Protein AF-A0A2W5VPL6-F1 (afdb_monomer)

Secondary structure (DSSP, 8-state):
-HHHHHHHHHHHHHT-SHHHHHHHHHHHHHHGGG--SSGGGS-HHHHHHHHHHHHHHHTSPPP-------PPPPP-----------------------PPPPPPP-PPP-HHHHHHHHHHHHHHHTT-HHHHHHHHHHHT-PPPHHHHSPPP------TT----------------------------PPPPPPPPPPPPP-S-HHHHHHHHHHTT-HHHHHHHHHHTT-HHHHHHHHHHTT-HHHHHHHHHHTT-HHHHHHHHTTS-HHHHHHHHHHHT-HHHHHHHHHHHT-HHHHHHHHHHTT-HHHHHHHHHHTT-HHHHHHHHHHTT-HHHHHHHHHHHHHHHHHTT-HHHHHHHHHHTT-HHHHHHHHTTS-HHHHHHHHHHTT-HHHHHHHHHHHHHHHHHTT-HHHHHHHHHHTT-HHHHHHHHHHTT-HHHHHHHHHHTT-HHHHHHHHHHTT-HHHHHHHHHHTT-HHHHHHHHHSPPPP----------------PPPPPP-PPPPP-----

Organism: NCBI:txid48

Sequence (523 aa):
MDNELTALERALTKKDLSAMIDPLQSVLRALKPMRLSSLEQLDSGARGRLLTTLMRVQRMDKPAVEAAPEAPAAEAPAAEAAPAEAPAEGAAPVEAAPATPAPAPEKKANPYSDVQFTIGLIWSSIQEKDRADVAFGKAERQPTEAELAAPPVQERPAQSDRPERGPRKDRGERGERRERSDRPARAARPERPERPAPFVSSGDWQADVKKLEELGRTRDAGRIHEKNQSYADAARLYETGGDTKSALRNAALGKLDDVFKRLSEKLKPEEISEALERAGAFEKLMEFHVARGDFDSIAKLYERANQFDQAGLAWERAGKFSFARKSYERAKDFAGANRVRDLEIAKLIERGDRLGAATLLVAANKKAEALETIKPLPGPKAFHFMQKLKLNAEADAFAKEELAKAEAANNALQKARWLELTGKHQEAADVYLAADRKDKAAFVFEAMGQLGKAAELLEAAGQLDKAQALFTKAGDAANADRVKALPRPEPKPKAVEAKSEGEGEQIPPPSPSAPTPGSTANA

pLDDT: mean 85.03, std 20.02, range [33.16, 98.31]

Mean predicted aligned error: 16.45 Å

Nearest PDB structures (foldseek):
  8bbf-assembly1_B  TM=4.088E-01  e=4.248E-04  Homo sapiens
  8bbg-assembly1_B  TM=2.933E-01  e=6.758E-04  Homo sapiens
  8ruy-assembly1_I  TM=2.574E-01  e=3.813E-03  Chlamydomonas reinhardtii
  6rnq-assembly1_B  TM=2.621E-01  e=8.151E-03  Homo sapiens
  3mkq-assembly1_A  TM=2.508E-01  e=1.095E-02  Saccharomyces cerevisiae YJM789

Solvent-accessible surface area (backbone atoms only — not comparable to full-atom values): 30477 Å² total; per-residue (Å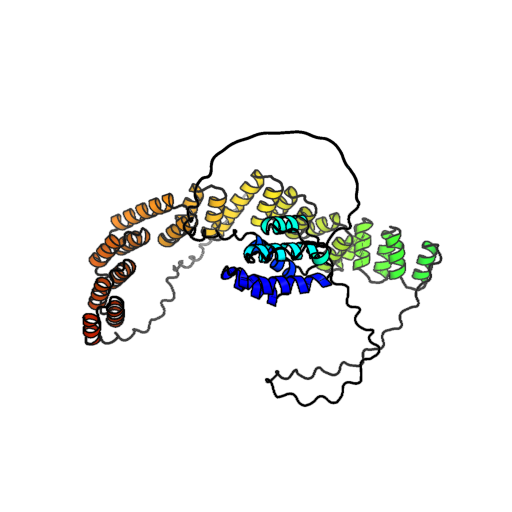²): 102,72,68,36,54,52,52,30,50,56,22,56,77,68,68,40,51,68,64,31,40,64,30,51,53,51,43,37,64,64,45,55,81,66,65,39,78,38,67,81,79,43,56,72,71,59,35,53,50,53,53,54,51,51,55,53,60,72,66,55,74,81,76,78,74,74,75,71,79,79,73,81,80,79,87,76,85,91,80,83,88,86,86,88,87,85,88,86,83,90,83,85,87,82,95,72,78,86,74,80,78,75,86,74,82,84,71,84,81,52,49,66,30,55,41,28,36,53,50,13,52,41,30,47,46,27,59,39,52,76,62,12,52,57,24,20,61,72,26,75,46,82,83,51,71,74,75,70,44,72,75,75,77,75,74,72,73,73,95,77,79,76,75,82,81,68,88,81,73,88,76,74,95,74,74,93,69,73,80,76,70,80,74,73,79,78,69,81,73,74,79,72,76,81,78,76,79,84,84,78,82,77,84,46,67,69,62,44,30,51,53,27,47,77,69,67,39,23,57,62,25,17,52,55,27,53,75,69,69,40,19,65,62,15,16,55,26,14,47,75,58,67,39,54,57,63,12,37,28,25,17,54,73,52,68,34,63,70,61,29,54,62,45,52,75,78,47,57,72,69,55,50,50,54,29,26,62,76,57,65,34,57,68,62,46,42,53,53,29,59,77,71,66,41,28,62,61,46,17,52,52,27,49,75,71,68,39,22,59,62,14,15,55,25,19,48,76,55,68,40,30,78,57,13,24,53,25,13,53,74,55,66,37,58,68,60,21,50,54,35,47,53,52,43,33,52,56,25,46,75,72,63,40,32,68,62,26,24,54,54,28,45,76,69,70,37,52,69,62,20,49,64,52,34,64,86,42,63,66,73,62,34,39,55,50,30,48,74,70,66,36,51,72,62,28,52,52,50,50,51,53,55,33,52,51,21,56,76,67,66,35,51,69,58,30,21,53,44,28,45,75,72,67,41,38,66,67,15,25,53,37,23,50,76,65,71,34,30,64,59,21,18,54,39,30,43,76,72,65,42,27,59,62,16,16,54,30,20,42,77,60,66,44,38,74,60,15,26,54,30,18,49,75,60,68,38,56,70,60,18,54,52,45,68,70,47,82,73,75,75,76,71,73,75,69,76,76,71,73,76,70,68,92,65,80,77,73,74,77,81,73,81,79,76,82,79,78,77,89,74,85,80,136

Structure (mmCIF, N/CA/C/O backbone):
data_AF-A0A2W5VPL6-F1
#
_entry.id   AF-A0A2W5VPL6-F1
#
loop_
_atom_site.group_PDB
_atom_site.id
_atom_site.type_symbol
_atom_site.label_atom_id
_atom_site.label_alt_id
_atom_site.label_comp_id
_atom_site.label_asym_id
_atom_site.label_entity_id
_atom_site.label_seq_id
_atom_site.pdbx_PDB_ins_code
_atom_site.Cartn_x
_atom_site.Cartn_y
_atom_site.Cartn_z
_atom_site.occupancy
_atom_site.B_iso_or_equiv
_atom_site.auth_seq_id
_atom_site.auth_comp_id
_atom_site.auth_asym_id
_atom_site.auth_atom_id
_atom_site.pdbx_PDB_model_num
ATOM 1 N N . MET A 1 1 ? 24.616 4.470 8.931 1.00 91.50 1 MET A N 1
ATOM 2 C CA . MET A 1 1 ? 23.391 5.259 8.693 1.00 91.50 1 MET A CA 1
ATOM 3 C C . MET A 1 1 ? 22.172 4.554 9.279 1.00 91.50 1 MET A C 1
ATOM 5 O O . MET A 1 1 ? 21.535 5.142 10.133 1.00 91.50 1 MET A O 1
ATOM 9 N N . ASP A 1 2 ? 21.901 3.291 8.932 1.00 91.25 2 ASP A N 1
ATOM 10 C CA . ASP A 1 2 ? 20.729 2.538 9.435 1.00 91.25 2 ASP A CA 1
ATOM 11 C C . ASP A 1 2 ? 20.588 2.484 10.966 1.00 91.25 2 ASP A C 1
ATOM 13 O O . ASP A 1 2 ? 19.495 2.706 11.491 1.00 91.25 2 ASP A O 1
ATOM 17 N N . ASN A 1 3 ? 21.685 2.250 11.694 1.00 95.31 3 ASN A N 1
ATOM 18 C CA . ASN A 1 3 ? 21.667 2.256 13.162 1.00 95.31 3 ASN A CA 1
ATOM 19 C C . ASN A 1 3 ? 21.301 3.638 13.730 1.00 95.31 3 ASN A C 1
ATOM 21 O O . ASN A 1 3 ? 20.511 3.717 14.667 1.00 95.31 3 ASN A O 1
ATOM 25 N N . GLU A 1 4 ? 21.817 4.712 13.125 1.00 96.12 4 GLU A N 1
ATOM 26 C CA . GLU A 1 4 ? 21.539 6.096 13.538 1.00 96.12 4 GLU A CA 1
ATOM 27 C C . GLU A 1 4 ? 20.082 6.476 13.270 1.00 96.12 4 GLU A C 1
ATOM 29 O O . GLU A 1 4 ? 19.421 7.053 14.127 1.00 96.12 4 GLU A O 1
ATOM 34 N N . LEU A 1 5 ? 19.540 6.080 12.111 1.00 94.50 5 LEU A N 1
ATOM 35 C CA . LEU A 1 5 ? 18.126 6.283 11.788 1.00 94.50 5 LEU A CA 1
ATOM 36 C C . LEU A 1 5 ? 17.216 5.523 12.760 1.00 94.50 5 LEU A C 1
ATOM 38 O O . LEU A 1 5 ? 16.205 6.061 13.198 1.00 94.50 5 LEU A O 1
ATOM 42 N N . THR A 1 6 ? 17.607 4.312 13.163 1.00 96.06 6 THR A N 1
ATOM 43 C CA . THR A 1 6 ? 16.865 3.525 14.161 1.00 96.06 6 THR A CA 1
ATOM 44 C C . THR A 1 6 ? 16.903 4.185 15.544 1.00 96.06 6 THR A C 1
ATOM 46 O O . THR A 1 6 ? 15.895 4.206 16.250 1.00 96.06 6 THR A O 1
ATOM 49 N N . ALA A 1 7 ? 18.053 4.730 15.957 1.00 95.50 7 ALA A N 1
ATOM 50 C CA . ALA A 1 7 ? 18.174 5.471 17.213 1.00 95.50 7 ALA A CA 1
ATOM 51 C C . ALA A 1 7 ? 17.315 6.747 17.197 1.00 95.50 7 ALA A C 1
ATOM 53 O O . ALA A 1 7 ? 16.579 7.005 18.152 1.00 95.50 7 ALA A O 1
ATOM 54 N N . LEU A 1 8 ? 17.336 7.478 16.078 1.00 96.19 8 LEU A N 1
ATOM 55 C CA . LEU A 1 8 ? 16.514 8.664 15.858 1.00 96.19 8 LEU A CA 1
ATOM 56 C C . LEU A 1 8 ? 15.015 8.342 15.912 1.00 96.19 8 LEU A C 1
ATOM 58 O O . LEU A 1 8 ? 14.257 9.057 16.559 1.00 96.19 8 LEU A O 1
ATOM 62 N N . GLU A 1 9 ? 14.576 7.238 15.302 1.00 96.38 9 GLU A N 1
ATOM 63 C CA . GLU A 1 9 ? 13.180 6.790 15.370 1.00 96.38 9 GLU A CA 1
ATOM 64 C C . GLU A 1 9 ? 12.735 6.481 16.806 1.00 96.38 9 GLU A C 1
ATOM 66 O O . GLU A 1 9 ? 11.631 6.861 17.200 1.00 96.38 9 GLU A O 1
ATOM 71 N N . ARG A 1 10 ? 13.595 5.861 17.627 1.00 96.88 10 ARG A N 1
ATOM 72 C CA . ARG A 1 10 ? 13.289 5.624 19.050 1.00 96.88 10 ARG A CA 1
ATOM 73 C C . ARG A 1 10 ? 13.158 6.933 19.829 1.00 96.88 10 ARG A C 1
ATOM 75 O O . ARG A 1 10 ? 12.209 7.072 20.599 1.00 96.88 10 ARG A O 1
ATOM 82 N N . ALA A 1 11 ? 14.059 7.894 19.624 1.00 94.88 11 ALA A N 1
ATOM 83 C CA . ALA A 1 11 ? 13.957 9.216 20.252 1.00 94.88 11 ALA A CA 1
ATOM 84 C C . ALA A 1 11 ? 12.665 9.936 19.825 1.00 94.88 11 ALA A C 1
ATOM 86 O O . ALA A 1 11 ? 11.929 10.468 20.658 1.00 94.88 11 ALA A O 1
ATOM 87 N N . LEU A 1 12 ? 12.318 9.839 18.540 1.00 95.62 12 LEU A N 1
ATOM 88 C CA . LEU A 1 12 ? 11.107 10.414 17.963 1.00 95.62 12 LEU A CA 1
ATOM 89 C C . LEU A 1 12 ? 9.823 9.823 18.551 1.00 95.62 12 LEU A C 1
ATOM 91 O O . LEU A 1 12 ? 8.895 10.571 18.850 1.00 95.62 12 LEU A O 1
ATOM 95 N N . THR A 1 13 ? 9.769 8.506 18.788 1.00 95.38 13 THR A N 1
ATOM 96 C CA . THR A 1 13 ? 8.611 7.882 19.462 1.00 95.38 13 THR A CA 1
ATOM 97 C C . THR A 1 13 ? 8.403 8.388 20.888 1.00 95.38 13 THR A C 1
ATOM 99 O O . THR A 1 13 ? 7.265 8.457 21.344 1.00 95.38 13 THR A O 1
ATOM 102 N N . LYS A 1 14 ? 9.481 8.794 21.569 1.00 96.06 14 LYS A N 1
ATOM 103 C CA . LYS A 1 14 ? 9.437 9.365 22.922 1.00 96.06 14 LYS A CA 1
ATOM 104 C C . LYS A 1 14 ? 9.226 10.882 22.935 1.00 96.06 14 LYS A C 1
ATOM 106 O O . LYS A 1 14 ? 9.021 11.437 24.007 1.00 96.06 14 LYS A O 1
ATOM 111 N N . LYS A 1 15 ? 9.272 11.541 21.768 1.00 95.50 15 LYS A N 1
ATOM 112 C CA . LYS A 1 15 ? 9.258 13.008 21.610 1.00 95.50 15 LYS A CA 1
ATOM 113 C C . LYS A 1 15 ? 10.354 13.727 22.418 1.00 95.50 15 LYS A C 1
ATOM 115 O O . LYS A 1 15 ? 10.192 14.889 22.775 1.00 95.50 15 LYS A O 1
ATOM 120 N N . ASP A 1 16 ? 11.470 13.051 22.682 1.00 96.00 16 ASP A N 1
ATOM 121 C CA . ASP A 1 16 ? 12.598 13.605 23.435 1.00 96.00 16 ASP A CA 1
ATOM 122 C C . ASP A 1 16 ? 13.546 14.338 22.477 1.00 96.00 16 ASP A C 1
ATOM 124 O O . ASP A 1 16 ? 14.334 13.704 21.776 1.00 96.00 16 ASP A O 1
ATOM 128 N N . LEU A 1 17 ? 13.420 15.668 22.398 1.00 95.88 17 LEU A N 1
ATOM 129 C CA . LEU A 1 17 ? 14.179 16.506 21.461 1.00 95.88 17 LEU A CA 1
ATOM 130 C C . LEU A 1 17 ? 15.688 16.457 21.723 1.00 95.88 17 LEU A C 1
ATOM 132 O O . LEU A 1 17 ? 16.467 16.390 20.774 1.00 95.88 17 LEU A O 1
ATOM 136 N N . SER A 1 18 ? 16.105 16.428 22.988 1.00 95.56 18 SER A N 1
ATOM 137 C CA . SER A 1 18 ? 17.522 16.377 23.356 1.00 95.56 18 SER A CA 1
ATOM 138 C C . SER A 1 18 ? 18.161 15.067 22.893 1.00 95.56 18 SER A C 1
ATOM 140 O O . SER A 1 18 ? 19.254 15.073 22.329 1.00 95.56 18 SER A O 1
ATOM 142 N N . ALA A 1 19 ? 17.441 13.947 23.019 1.00 96.50 19 ALA A N 1
ATOM 143 C CA . ALA A 1 19 ? 17.904 12.645 22.540 1.00 96.50 19 ALA A CA 1
ATOM 144 C C . ALA A 1 19 ? 17.965 12.516 21.001 1.00 96.50 19 ALA A C 1
ATOM 146 O O . ALA A 1 19 ? 18.510 11.532 20.494 1.00 96.50 19 ALA A O 1
ATOM 147 N N . MET A 1 20 ? 17.412 13.470 20.237 1.00 97.31 20 MET A N 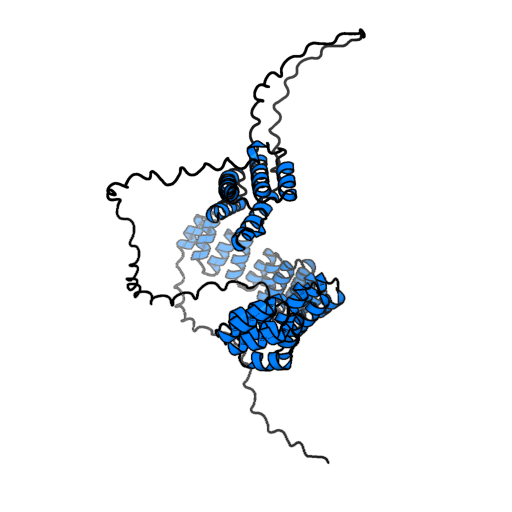1
ATOM 148 C CA . MET A 1 20 ? 17.472 13.461 18.765 1.00 97.31 20 MET A CA 1
ATOM 149 C C . MET A 1 20 ? 18.754 14.085 18.201 1.00 97.31 20 MET A C 1
ATOM 151 O O . MET A 1 20 ? 19.105 13.787 17.057 1.00 97.31 20 MET A O 1
ATOM 155 N N . ILE A 1 21 ? 19.459 14.920 18.973 1.00 97.00 21 ILE A N 1
ATOM 156 C CA . ILE A 1 21 ? 20.604 15.705 18.486 1.00 97.00 21 ILE A CA 1
ATOM 157 C C . ILE A 1 21 ? 21.766 14.791 18.067 1.00 97.00 21 ILE A C 1
ATOM 159 O O . ILE A 1 21 ? 22.226 14.874 16.925 1.00 97.00 21 ILE A O 1
ATOM 163 N N . ASP A 1 22 ? 22.195 13.865 18.930 1.00 96.81 22 ASP A N 1
ATOM 164 C CA . ASP A 1 22 ? 23.349 12.995 18.649 1.00 96.81 22 ASP A CA 1
ATOM 165 C C . ASP A 1 22 ? 23.143 12.070 17.430 1.00 96.81 22 ASP A C 1
ATOM 167 O O . ASP A 1 22 ? 24.043 11.995 16.576 1.00 96.81 22 ASP A O 1
ATOM 171 N N . PRO A 1 23 ? 21.982 11.394 17.262 1.00 97.56 23 PRO A N 1
ATOM 172 C CA . PRO A 1 23 ? 21.702 10.626 16.050 1.00 97.56 23 PRO A CA 1
ATOM 173 C C . PRO A 1 23 ? 21.683 11.494 14.786 1.00 97.56 23 PRO A C 1
ATOM 175 O O . PRO A 1 23 ? 22.238 11.093 13.761 1.00 97.56 23 PRO A O 1
ATOM 178 N N . LEU A 1 24 ? 21.097 12.699 14.839 1.00 97.88 24 LEU A N 1
ATOM 179 C CA . LEU A 1 24 ? 21.069 13.618 13.694 1.00 97.88 24 LEU A CA 1
ATOM 180 C C . LEU A 1 24 ? 22.478 14.078 13.302 1.00 97.88 24 LEU A C 1
ATOM 182 O O . LEU A 1 24 ? 22.839 14.022 12.126 1.00 97.88 24 LEU A O 1
ATOM 186 N N . GLN A 1 25 ? 23.314 14.450 14.271 1.00 97.00 25 GLN A N 1
ATOM 187 C CA . GLN A 1 25 ? 24.712 14.804 14.012 1.00 97.00 25 GLN A CA 1
ATOM 188 C C . GLN A 1 25 ? 25.516 13.625 13.448 1.00 97.00 25 GLN A C 1
ATOM 190 O O . GLN A 1 25 ? 26.419 13.818 12.631 1.00 97.00 25 GLN A O 1
ATOM 195 N N . SER A 1 26 ? 25.201 12.398 13.865 1.00 96.75 26 SER A N 1
ATOM 196 C CA . SER A 1 26 ? 25.831 11.181 13.341 1.00 96.75 26 SER A CA 1
ATOM 197 C C . SER A 1 26 ? 25.406 10.899 11.895 1.00 96.75 26 SER A C 1
ATOM 199 O O . SER A 1 26 ? 26.247 10.542 11.065 1.00 96.75 26 SER A O 1
ATOM 201 N N . VAL A 1 27 ? 24.136 11.142 11.549 1.00 97.12 27 VAL A N 1
ATOM 202 C CA . VAL A 1 27 ? 23.642 11.108 10.161 1.00 97.12 27 VAL A CA 1
ATOM 203 C C . VAL A 1 27 ? 24.331 12.177 9.307 1.00 97.12 27 VAL A C 1
ATOM 205 O O . VAL A 1 27 ? 24.833 11.853 8.231 1.00 97.12 27 VAL A O 1
ATOM 208 N N . LEU A 1 28 ? 24.438 13.416 9.800 1.00 97.00 28 LEU A N 1
ATOM 209 C CA . LEU A 1 28 ? 25.133 14.506 9.108 1.00 97.00 28 LEU A CA 1
ATOM 210 C C . LEU A 1 28 ? 26.603 14.157 8.832 1.00 97.00 28 LEU A C 1
ATOM 212 O O . LEU A 1 28 ? 27.065 14.273 7.697 1.00 97.00 28 LEU A O 1
ATOM 216 N N . ARG A 1 29 ? 27.330 13.661 9.844 1.00 96.12 29 ARG A N 1
ATOM 217 C CA . ARG A 1 29 ? 28.727 13.212 9.701 1.00 96.12 29 ARG A CA 1
ATOM 218 C C . ARG A 1 29 ? 28.884 12.084 8.681 1.00 96.12 29 ARG A C 1
ATOM 220 O O . ARG A 1 29 ? 29.900 12.038 7.993 1.00 96.12 29 ARG A O 1
ATOM 227 N N . ALA A 1 30 ? 27.897 11.196 8.561 1.00 95.75 30 ALA A N 1
ATOM 228 C CA . ALA A 1 30 ? 27.913 10.119 7.574 1.00 95.75 30 ALA A CA 1
ATOM 229 C C . ALA A 1 30 ? 27.635 10.608 6.140 1.00 95.75 30 ALA A C 1
ATOM 231 O O . ALA A 1 30 ? 28.202 10.057 5.199 1.00 95.75 30 ALA A O 1
ATOM 232 N N . LEU A 1 31 ? 26.783 11.625 5.969 1.00 95.56 31 LEU A N 1
ATOM 233 C CA . LEU A 1 31 ? 26.395 12.162 4.659 1.00 95.56 31 LEU A CA 1
ATOM 234 C C . LEU A 1 31 ? 27.416 13.147 4.082 1.00 95.56 31 LEU A C 1
ATOM 236 O O . LEU A 1 31 ? 27.704 13.097 2.888 1.00 95.56 31 LEU A O 1
ATOM 240 N N . LYS A 1 32 ? 28.014 14.002 4.921 1.00 94.19 32 LYS A N 1
ATOM 241 C CA . LYS A 1 32 ? 28.949 15.058 4.495 1.00 94.19 32 LYS A CA 1
ATOM 242 C C . LYS A 1 32 ? 30.099 14.569 3.582 1.00 94.19 32 LYS A C 1
ATOM 244 O O . LYS A 1 32 ? 30.354 15.229 2.575 1.00 94.19 32 LYS A O 1
ATOM 249 N N . PRO A 1 33 ? 30.773 13.423 3.828 1.00 94.06 33 PRO A N 1
ATOM 250 C CA . PRO A 1 33 ? 31.826 12.932 2.931 1.00 94.06 33 PRO A CA 1
ATOM 251 C C . PRO A 1 33 ? 31.309 12.338 1.609 1.00 94.06 33 PRO A C 1
ATOM 253 O O . PRO A 1 33 ? 32.103 12.169 0.688 1.00 94.06 33 PRO A O 1
ATOM 256 N N . MET A 1 34 ? 30.013 12.022 1.489 1.00 94.62 34 MET A N 1
ATOM 257 C CA . MET A 1 34 ? 29.448 11.411 0.278 1.00 94.62 34 MET A CA 1
ATOM 258 C C . MET A 1 34 ? 29.234 12.413 -0.864 1.00 94.62 34 MET A C 1
ATOM 260 O O . MET A 1 34 ? 29.100 11.982 -2.004 1.00 94.62 34 MET A O 1
ATOM 264 N N . ARG A 1 35 ? 29.226 13.727 -0.575 1.00 92.50 35 ARG A N 1
ATOM 265 C CA . ARG A 1 35 ? 29.049 14.815 -1.563 1.00 92.50 35 ARG A CA 1
ATOM 266 C C . ARG A 1 35 ? 27.880 14.563 -2.523 1.00 92.50 35 ARG A C 1
ATOM 268 O O . ARG A 1 35 ? 28.022 14.684 -3.738 1.00 92.50 35 ARG A O 1
ATOM 275 N N . LEU A 1 36 ? 26.738 14.175 -1.963 1.00 94.31 36 LEU A N 1
ATOM 276 C CA . LEU A 1 36 ? 25.553 13.850 -2.745 1.00 94.31 36 LEU A CA 1
ATOM 277 C C . LEU A 1 36 ? 25.012 15.124 -3.396 1.00 94.31 36 LEU A C 1
ATOM 279 O O . LEU A 1 36 ? 24.808 16.126 -2.715 1.00 94.31 36 LEU A O 1
ATOM 283 N N . SER A 1 37 ? 24.767 15.085 -4.704 1.00 93.06 37 SER A N 1
ATOM 284 C CA . SER A 1 37 ? 24.137 16.210 -5.409 1.00 93.06 37 SER A CA 1
ATOM 285 C C . SER A 1 37 ? 22.611 16.155 -5.369 1.00 93.06 37 SER A C 1
ATOM 287 O O . SER A 1 37 ? 21.944 17.105 -5.752 1.00 93.06 37 SER A O 1
ATOM 289 N N . SER A 1 38 ? 22.051 15.012 -4.974 1.00 94.12 38 SER A N 1
ATOM 290 C CA . SER A 1 38 ? 20.616 14.813 -4.822 1.00 94.12 38 SER A CA 1
ATOM 291 C C . SER A 1 38 ? 20.346 13.618 -3.916 1.00 94.12 38 SER A C 1
ATOM 293 O O . SER A 1 38 ? 21.142 12.675 -3.838 1.00 94.12 38 SER A O 1
ATOM 295 N N . LEU A 1 39 ? 19.174 13.619 -3.281 1.00 94.38 39 LEU A N 1
ATOM 296 C CA . LEU A 1 39 ? 18.680 12.518 -2.463 1.00 94.38 39 LEU A CA 1
ATOM 297 C C . LEU A 1 39 ? 18.575 11.197 -3.251 1.00 94.38 39 LEU A C 1
ATOM 299 O O . LEU A 1 39 ? 18.622 10.121 -2.659 1.00 94.38 39 LEU A O 1
ATOM 303 N N . GLU A 1 40 ? 18.440 11.256 -4.579 1.00 95.56 40 GLU A N 1
ATOM 304 C CA . GLU A 1 40 ? 18.319 10.079 -5.451 1.00 95.56 40 GLU A CA 1
ATOM 305 C C . GLU A 1 40 ? 19.579 9.216 -5.535 1.00 95.56 40 GLU A C 1
ATOM 307 O O . GLU A 1 40 ? 19.493 8.053 -5.922 1.00 95.56 40 GLU A O 1
ATOM 312 N N . GLN A 1 41 ? 20.731 9.754 -5.136 1.00 94.69 41 GLN A N 1
ATOM 313 C CA . GLN A 1 41 ? 21.999 9.021 -5.120 1.00 94.69 41 GLN A CA 1
ATOM 314 C C . GLN A 1 41 ? 22.130 8.069 -3.924 1.00 94.69 41 GLN A C 1
ATOM 316 O O . GLN A 1 41 ? 23.029 7.228 -3.897 1.00 94.69 41 GLN A O 1
ATOM 321 N N . LEU A 1 42 ? 21.244 8.182 -2.932 1.00 94.75 42 LEU A N 1
ATOM 322 C CA . LEU A 1 42 ? 21.146 7.213 -1.846 1.00 94.75 42 LEU A CA 1
ATOM 323 C C . LEU A 1 42 ? 20.401 5.961 -2.310 1.00 94.75 42 LEU A C 1
ATOM 325 O O . LEU A 1 42 ? 19.461 6.033 -3.101 1.00 94.75 42 LEU A O 1
ATOM 329 N N . ASP A 1 43 ? 20.769 4.813 -1.736 1.00 95.94 43 ASP A N 1
ATOM 330 C CA . ASP A 1 43 ? 19.996 3.584 -1.902 1.00 95.94 43 ASP A CA 1
ATOM 331 C C . ASP A 1 43 ? 18.513 3.824 -1.577 1.00 95.94 43 ASP A C 1
ATOM 333 O O . ASP A 1 43 ? 18.179 4.523 -0.618 1.00 95.94 43 ASP A O 1
ATOM 337 N N . SER A 1 44 ? 17.619 3.217 -2.359 1.00 91.56 44 SER A N 1
ATOM 338 C CA . SER A 1 44 ? 16.173 3.431 -2.254 1.00 91.56 44 SER A CA 1
ATOM 339 C C . SER A 1 44 ? 15.621 3.220 -0.835 1.00 91.56 44 SER A C 1
ATOM 341 O O . SER A 1 44 ? 14.762 3.992 -0.394 1.00 91.56 44 SER A O 1
ATOM 343 N N . GLY A 1 45 ? 16.152 2.240 -0.092 1.00 93.75 45 GLY A N 1
ATOM 344 C CA . GLY A 1 45 ? 15.746 1.937 1.277 1.00 93.75 45 GLY A CA 1
ATOM 345 C C . GLY A 1 45 ? 16.307 2.918 2.308 1.00 93.75 45 GLY A C 1
ATOM 346 O O . GLY A 1 45 ? 15.612 3.271 3.264 1.00 93.75 45 GLY A O 1
ATOM 347 N N . ALA A 1 46 ? 17.543 3.390 2.126 1.00 94.88 46 ALA A N 1
ATOM 348 C CA . ALA A 1 46 ? 18.134 4.435 2.968 1.00 94.88 46 ALA A CA 1
ATOM 349 C C . ALA A 1 46 ? 17.466 5.797 2.719 1.00 94.88 46 ALA A C 1
ATOM 351 O O . ALA A 1 46 ? 17.090 6.489 3.665 1.00 94.88 46 ALA A O 1
ATOM 352 N N . ARG A 1 47 ? 17.232 6.131 1.445 1.00 96.31 47 ARG A N 1
ATOM 353 C CA . ARG A 1 47 ? 16.543 7.337 0.980 1.00 96.31 47 ARG A CA 1
ATOM 354 C C . ARG A 1 47 ? 15.150 7.466 1.586 1.00 96.31 47 ARG A C 1
ATOM 356 O O . ARG A 1 47 ? 14.829 8.500 2.167 1.00 96.31 47 ARG A O 1
ATOM 363 N N . GLY A 1 48 ? 14.329 6.420 1.464 1.00 96.44 48 GLY A N 1
ATOM 364 C CA . GLY A 1 48 ? 12.953 6.432 1.967 1.00 96.44 48 GLY A CA 1
ATOM 365 C C . GLY A 1 48 ? 12.879 6.617 3.484 1.00 96.44 48 GLY A C 1
ATOM 366 O O . GLY A 1 48 ? 12.071 7.413 3.968 1.00 96.44 48 GLY A O 1
ATOM 367 N N . ARG A 1 49 ? 13.759 5.934 4.230 1.00 97.00 49 ARG A N 1
ATOM 368 C CA . ARG A 1 49 ? 13.843 6.056 5.694 1.00 97.00 49 ARG A CA 1
ATOM 369 C C . ARG A 1 49 ? 14.328 7.438 6.120 1.00 97.00 49 ARG A C 1
ATOM 371 O O . ARG A 1 49 ? 13.640 8.093 6.893 1.00 97.00 49 ARG A O 1
ATOM 378 N N . LEU A 1 50 ? 15.439 7.923 5.560 1.00 97.12 50 LEU A N 1
ATOM 379 C CA . LEU A 1 50 ? 15.969 9.258 5.852 1.00 97.12 50 LEU A CA 1
ATOM 380 C C . LEU A 1 50 ? 14.912 10.345 5.605 1.00 97.12 50 LEU A C 1
ATOM 382 O O . LEU A 1 50 ? 14.642 11.150 6.492 1.00 97.12 50 LEU A O 1
ATOM 386 N N . LEU A 1 51 ? 14.264 10.321 4.435 1.00 97.31 51 LEU A N 1
ATOM 387 C CA . LEU A 1 51 ? 13.223 11.282 4.070 1.00 97.31 51 LEU A CA 1
ATOM 388 C C . LEU A 1 51 ? 12.053 11.257 5.057 1.00 97.31 51 LEU A C 1
ATOM 390 O O . LEU A 1 51 ? 11.639 12.301 5.556 1.00 97.31 51 LEU A O 1
ATOM 394 N N . THR A 1 52 ? 11.524 10.069 5.349 1.00 97.19 52 THR A N 1
ATOM 395 C CA . THR A 1 52 ? 10.362 9.918 6.234 1.00 97.19 52 THR A CA 1
ATOM 396 C C . THR A 1 52 ? 10.683 10.383 7.653 1.00 97.19 52 THR A C 1
ATOM 398 O O . THR A 1 52 ? 9.878 11.090 8.262 1.00 97.19 52 THR A O 1
ATOM 401 N N . THR A 1 53 ? 11.863 10.031 8.168 1.00 97.00 53 THR A N 1
ATOM 402 C CA . THR A 1 53 ? 12.280 10.379 9.528 1.00 97.00 53 THR A CA 1
ATOM 403 C C . THR A 1 53 ? 12.554 11.875 9.658 1.00 97.00 53 THR A C 1
ATOM 405 O O . THR A 1 53 ? 11.981 12.501 10.546 1.00 97.00 53 THR A O 1
ATOM 408 N N . LEU A 1 54 ? 13.314 12.487 8.738 1.00 97.50 54 LEU A N 1
ATOM 409 C CA . LEU A 1 54 ? 13.567 13.936 8.753 1.00 97.50 54 LEU A CA 1
ATOM 410 C C . LEU A 1 54 ? 12.270 14.744 8.631 1.00 97.50 54 LEU A C 1
ATOM 412 O O . LEU A 1 54 ? 12.056 15.672 9.405 1.00 97.50 54 LEU A O 1
ATOM 416 N N . MET A 1 55 ? 11.363 14.358 7.725 1.00 97.50 55 MET A N 1
ATOM 417 C CA . MET A 1 55 ? 10.070 15.036 7.569 1.00 97.50 55 MET A CA 1
ATOM 418 C C . MET A 1 55 ? 9.190 14.907 8.814 1.00 97.50 55 MET A C 1
ATOM 420 O O . MET A 1 55 ? 8.434 15.825 9.129 1.00 97.50 55 MET A O 1
ATOM 424 N N . ARG A 1 56 ? 9.261 13.781 9.536 1.00 97.38 56 ARG A N 1
ATOM 425 C CA . ARG A 1 56 ? 8.504 13.595 10.778 1.00 97.38 56 ARG A CA 1
ATOM 426 C C . ARG A 1 56 ? 9.061 14.461 11.910 1.00 97.38 56 ARG A C 1
ATOM 428 O O . ARG A 1 56 ? 8.262 15.074 12.608 1.00 97.38 56 ARG A O 1
ATOM 435 N N . VAL A 1 57 ? 10.386 14.574 12.046 1.00 96.38 57 VAL A N 1
ATOM 436 C CA . VAL A 1 57 ? 11.012 15.485 13.025 1.00 96.38 57 VAL A CA 1
ATOM 437 C C . VAL A 1 57 ? 10.725 16.950 12.663 1.00 96.38 57 VAL A C 1
ATOM 439 O O . VAL A 1 57 ? 10.334 17.738 13.518 1.00 96.38 57 VAL A O 1
ATOM 442 N N . GLN A 1 58 ? 10.810 17.319 11.380 1.00 96.06 58 GLN A N 1
ATOM 443 C CA . GLN A 1 58 ? 10.531 18.682 10.910 1.00 96.06 58 GLN A CA 1
ATOM 444 C C . GLN A 1 58 ? 9.065 19.107 11.120 1.00 96.06 58 GLN A C 1
ATOM 446 O O . GLN A 1 58 ? 8.779 20.300 11.198 1.00 96.06 58 GLN A O 1
ATOM 451 N N . ARG A 1 59 ? 8.125 18.156 11.207 1.00 96.44 59 ARG A N 1
ATOM 452 C CA . ARG A 1 59 ? 6.701 18.403 11.502 1.00 96.44 59 ARG A CA 1
ATOM 453 C C . ARG A 1 59 ? 6.373 18.467 12.995 1.00 96.44 59 ARG A C 1
ATOM 455 O O . ARG A 1 59 ? 5.214 18.697 13.314 1.00 96.44 59 ARG A O 1
ATOM 462 N N . MET A 1 60 ? 7.333 18.240 13.892 1.00 94.56 60 MET A N 1
ATOM 463 C CA . MET A 1 60 ? 7.088 18.431 15.322 1.00 94.56 60 MET A CA 1
ATOM 464 C C . MET A 1 60 ? 6.827 19.910 15.606 1.00 94.56 60 MET A C 1
ATOM 466 O O . MET A 1 60 ? 7.552 20.774 15.111 1.00 94.56 60 MET A O 1
ATOM 470 N N . ASP A 1 61 ? 5.794 20.187 16.393 1.00 93.25 61 ASP A N 1
ATOM 471 C CA . ASP A 1 61 ? 5.476 21.544 16.821 1.00 93.25 61 ASP A CA 1
ATOM 472 C C . ASP A 1 61 ? 6.541 22.054 17.800 1.00 93.25 61 ASP A C 1
ATOM 474 O O . ASP A 1 61 ? 7.084 21.286 18.604 1.00 93.25 61 ASP A O 1
ATOM 478 N N . LYS A 1 62 ? 6.846 23.357 17.731 1.00 93.50 62 LYS A N 1
ATOM 479 C CA . LYS A 1 62 ? 7.713 24.028 18.709 1.00 93.50 62 LYS A CA 1
ATOM 480 C C . LYS A 1 62 ? 7.055 23.833 20.081 1.00 93.50 62 LYS A C 1
ATOM 482 O O . LYS A 1 62 ? 5.903 24.248 20.226 1.00 93.50 62 LYS A O 1
ATOM 487 N N . PRO A 1 63 ? 7.717 23.186 21.062 1.00 88.19 63 PRO A N 1
ATOM 488 C CA . PRO A 1 63 ? 7.130 23.029 22.385 1.00 88.19 63 PRO A CA 1
ATOM 489 C C . PRO A 1 63 ? 6.789 24.425 22.900 1.00 88.19 63 PRO A C 1
ATOM 491 O O . PRO A 1 63 ? 7.630 25.326 22.825 1.00 88.19 63 PRO A O 1
ATOM 494 N N . ALA A 1 64 ? 5.542 24.617 23.338 1.00 84.62 64 ALA A N 1
ATOM 495 C CA . ALA A 1 64 ? 5.138 25.860 23.971 1.00 84.62 64 ALA A CA 1
ATOM 496 C C . ALA A 1 64 ? 6.099 26.069 25.138 1.00 84.62 64 ALA A C 1
ATOM 498 O O . ALA A 1 64 ? 6.149 25.248 26.052 1.00 84.62 64 ALA A O 1
ATOM 499 N N . VAL A 1 65 ? 6.942 27.096 25.041 1.00 75.25 65 VAL A N 1
ATOM 500 C CA . VAL A 1 65 ? 7.789 27.498 26.155 1.00 75.25 65 VAL A CA 1
ATOM 501 C C . VAL A 1 65 ? 6.795 27.922 27.223 1.00 75.25 65 VAL A C 1
ATOM 503 O O . VAL A 1 65 ? 6.185 28.980 27.083 1.00 75.25 65 VAL A O 1
ATOM 506 N N . GLU A 1 66 ? 6.538 27.049 28.202 1.00 56.16 66 GLU A N 1
ATOM 507 C CA . GLU A 1 66 ? 5.787 27.412 29.397 1.00 56.16 66 GLU A CA 1
ATOM 508 C C . GLU A 1 66 ? 6.459 28.671 29.919 1.00 56.16 66 GLU A C 1
ATOM 510 O O . GLU A 1 66 ? 7.647 28.650 30.256 1.00 56.16 66 GLU A O 1
ATOM 515 N N . ALA A 1 67 ? 5.738 29.790 29.821 1.00 51.16 67 ALA A N 1
ATOM 516 C CA . ALA A 1 67 ? 6.227 31.087 30.232 1.00 51.16 67 ALA A CA 1
ATOM 517 C C . ALA A 1 67 ? 6.750 30.916 31.655 1.00 51.16 67 ALA A C 1
ATOM 519 O O . ALA A 1 67 ? 5.985 30.587 32.564 1.00 51.16 67 ALA A O 1
ATOM 520 N N . ALA A 1 68 ? 8.071 31.033 31.815 1.00 51.75 68 ALA A N 1
ATOM 521 C CA . ALA A 1 68 ? 8.687 30.983 33.125 1.00 51.75 68 ALA A CA 1
ATOM 522 C C . ALA A 1 68 ? 7.931 31.989 34.007 1.00 51.75 68 ALA A C 1
ATOM 524 O O . ALA A 1 68 ? 7.693 33.102 33.529 1.00 51.75 68 ALA A O 1
ATOM 525 N N . PRO A 1 69 ? 7.501 31.604 35.223 1.00 47.94 69 PRO A N 1
ATOM 526 C CA . PRO A 1 69 ? 6.705 32.478 36.072 1.00 47.94 69 PRO A CA 1
ATOM 527 C C . PRO A 1 69 ? 7.441 33.807 36.212 1.00 47.94 69 PRO A C 1
ATOM 529 O O . PRO A 1 69 ? 8.601 33.825 36.631 1.00 47.94 69 PRO A O 1
ATOM 532 N N . GLU A 1 70 ? 6.789 34.886 35.771 1.00 42.75 70 GLU A N 1
ATOM 533 C CA . GLU A 1 70 ? 7.318 36.242 35.854 1.00 42.75 70 GLU A CA 1
ATOM 534 C C . GLU A 1 70 ? 7.781 36.483 37.291 1.00 42.75 70 GLU A C 1
ATOM 536 O O . GLU A 1 70 ? 6.992 36.457 38.238 1.00 42.75 70 GLU A O 1
ATOM 541 N N . ALA A 1 71 ? 9.092 36.652 37.460 1.00 43.94 71 ALA A N 1
ATOM 542 C CA . ALA A 1 71 ? 9.651 37.093 38.723 1.00 43.94 71 ALA A CA 1
ATOM 543 C C . ALA A 1 71 ? 9.031 38.463 39.058 1.00 43.94 71 ALA A C 1
ATOM 545 O O . ALA A 1 71 ? 8.948 39.311 38.164 1.00 43.94 71 ALA A O 1
ATOM 546 N N . PRO A 1 72 ? 8.578 38.691 40.304 1.00 47.25 72 PRO A N 1
ATOM 547 C CA . PRO A 1 72 ? 7.866 39.908 40.663 1.00 47.25 72 PRO A CA 1
ATOM 548 C C . PRO A 1 72 ? 8.751 41.130 40.408 1.00 47.25 72 PRO A C 1
ATOM 550 O O . PRO A 1 72 ? 9.875 41.219 40.906 1.00 47.25 72 PRO A O 1
ATOM 553 N N . ALA A 1 73 ? 8.226 42.048 39.598 1.00 40.44 73 ALA A N 1
ATOM 554 C CA . ALA A 1 73 ? 8.853 43.312 39.262 1.00 40.44 73 ALA A CA 1
ATOM 555 C C . ALA A 1 73 ? 9.136 44.113 40.542 1.00 40.44 73 ALA A C 1
ATOM 557 O O . ALA A 1 73 ? 8.219 44.474 41.278 1.00 40.44 73 ALA A O 1
ATOM 558 N N . ALA A 1 74 ? 10.414 44.383 40.803 1.00 40.62 74 ALA A N 1
ATOM 559 C CA . ALA A 1 74 ? 10.822 45.361 41.795 1.00 40.62 74 ALA A CA 1
ATOM 560 C C . ALA A 1 74 ? 10.500 46.763 41.257 1.00 40.62 74 ALA A C 1
ATOM 562 O O . ALA A 1 74 ? 11.028 47.176 40.223 1.00 40.62 74 ALA A O 1
ATOM 563 N N . GLU A 1 75 ? 9.615 47.470 41.960 1.00 44.12 75 GLU A N 1
ATOM 564 C CA . GLU A 1 75 ? 9.341 48.891 41.768 1.00 44.12 75 GLU A CA 1
ATOM 565 C C . GLU A 1 75 ? 10.626 49.708 41.960 1.00 44.12 75 GLU A C 1
ATOM 567 O O . GLU A 1 75 ? 11.267 49.651 43.011 1.00 44.12 75 GLU A O 1
ATOM 572 N N . ALA A 1 76 ? 10.982 50.505 40.954 1.00 38.88 76 ALA A N 1
ATOM 573 C CA . ALA A 1 76 ? 11.913 51.619 41.087 1.00 38.88 76 ALA A CA 1
ATOM 574 C C . ALA A 1 76 ? 11.186 52.916 40.681 1.00 38.88 76 ALA A C 1
ATOM 576 O O . ALA A 1 76 ? 10.393 52.893 39.734 1.00 38.88 76 ALA A O 1
ATOM 577 N N . PRO A 1 77 ? 11.403 54.026 41.410 1.00 44.97 77 PRO A N 1
ATOM 578 C CA . PRO A 1 77 ? 10.515 55.179 41.395 1.00 44.97 77 PRO A CA 1
ATOM 579 C C . PRO A 1 77 ? 10.753 56.129 40.218 1.00 44.97 77 PRO A C 1
ATOM 581 O O . PRO A 1 77 ? 11.839 56.225 39.649 1.00 44.97 77 PRO A O 1
ATOM 584 N N . ALA A 1 78 ? 9.684 56.861 39.916 1.00 39.88 78 ALA A N 1
ATOM 585 C CA . ALA A 1 78 ? 9.578 57.909 38.919 1.00 39.88 78 ALA A CA 1
ATOM 586 C C . ALA A 1 78 ? 10.509 59.108 39.185 1.00 39.88 78 ALA A C 1
ATOM 588 O O . ALA A 1 78 ? 10.587 59.604 40.308 1.00 39.88 78 ALA A O 1
ATOM 589 N N . ALA A 1 79 ? 11.119 59.624 38.116 1.00 39.94 79 ALA A N 1
ATOM 590 C CA . ALA A 1 79 ? 11.710 60.958 38.049 1.00 39.94 79 ALA A CA 1
ATOM 591 C C . ALA A 1 79 ? 11.341 61.607 36.699 1.00 39.94 79 ALA A C 1
ATOM 593 O O . ALA A 1 79 ? 11.865 61.251 35.649 1.00 39.94 79 ALA A O 1
ATOM 594 N N . GLU A 1 80 ? 10.289 62.421 36.775 1.00 35.31 80 GLU A N 1
ATOM 595 C CA . GLU A 1 80 ? 10.113 63.798 36.286 1.00 35.31 80 GLU A CA 1
ATOM 596 C C . GLU A 1 80 ? 10.867 64.326 35.038 1.00 35.31 80 GLU A C 1
ATOM 598 O O . GLU A 1 80 ? 12.064 64.136 34.843 1.00 35.31 80 GLU A O 1
ATOM 603 N N . ALA A 1 81 ? 10.096 65.059 34.223 1.00 38.25 81 ALA A N 1
ATOM 604 C CA . ALA A 1 81 ? 10.420 65.775 32.982 1.00 38.25 81 ALA A CA 1
ATOM 605 C C . ALA A 1 81 ? 11.454 66.916 33.194 1.00 38.25 81 ALA A C 1
ATOM 607 O O . ALA A 1 81 ? 11.683 67.324 34.322 1.00 38.25 81 ALA A O 1
ATOM 608 N N . ALA A 1 82 ? 12.119 67.541 32.213 1.00 38.81 82 ALA A N 1
ATOM 609 C CA . ALA A 1 82 ? 11.692 68.105 30.923 1.00 38.81 82 ALA A CA 1
ATOM 610 C C . ALA A 1 82 ? 12.970 68.574 30.119 1.00 38.81 82 ALA A C 1
ATOM 612 O O . ALA A 1 82 ? 14.028 68.002 30.362 1.00 38.81 82 ALA A O 1
ATOM 613 N N . PRO A 1 83 ? 12.956 69.517 29.138 1.00 49.84 83 PRO A N 1
ATOM 614 C CA . PRO A 1 83 ? 13.175 69.188 27.719 1.00 49.84 83 PRO A CA 1
ATOM 615 C C . PRO A 1 83 ? 14.267 70.009 26.969 1.00 49.84 83 PRO A C 1
ATOM 617 O O . PRO A 1 83 ? 14.800 70.981 27.483 1.00 49.84 83 PRO A O 1
ATOM 620 N N . ALA A 1 84 ? 14.469 69.636 25.692 1.00 39.00 84 ALA A N 1
ATOM 621 C CA . ALA A 1 84 ? 14.881 70.447 24.525 1.00 39.00 84 ALA A CA 1
ATOM 622 C C . ALA A 1 84 ? 16.265 71.139 24.478 1.00 39.00 84 ALA A C 1
ATOM 624 O O . ALA A 1 84 ? 16.491 72.118 25.169 1.00 39.00 84 ALA A O 1
ATOM 625 N N . GLU A 1 85 ? 17.093 70.750 23.495 1.00 33.16 85 GLU A N 1
ATOM 626 C CA . GLU A 1 85 ? 17.749 71.673 22.543 1.00 33.16 85 GLU A CA 1
ATOM 627 C C . GLU A 1 85 ? 18.442 70.904 21.394 1.00 33.16 85 GLU A C 1
ATOM 629 O O . GLU A 1 85 ? 19.038 69.847 21.583 1.00 33.16 85 GLU A O 1
ATOM 634 N N . ALA A 1 86 ? 18.347 71.456 20.187 1.00 45.50 86 ALA A N 1
ATOM 635 C CA . ALA A 1 86 ? 19.208 71.210 19.022 1.00 45.50 86 ALA A CA 1
ATOM 636 C C . ALA A 1 86 ? 19.837 72.576 18.650 1.00 45.50 86 ALA A C 1
ATOM 638 O O . ALA A 1 86 ? 19.400 73.568 19.240 1.00 45.50 86 ALA A O 1
ATOM 639 N N . PRO A 1 87 ? 20.704 72.751 17.626 1.00 56.97 87 PRO A N 1
ATOM 640 C CA . PRO A 1 87 ? 21.529 71.831 16.818 1.00 56.97 87 PRO A CA 1
ATOM 641 C C . PRO A 1 87 ? 23.020 72.292 16.738 1.00 56.97 87 PRO A C 1
ATOM 643 O O . PRO A 1 87 ? 23.332 73.400 17.155 1.00 56.97 87 PRO A O 1
ATOM 646 N N . ALA A 1 88 ? 23.937 71.521 16.126 1.00 35.91 88 ALA A N 1
ATOM 647 C CA . ALA A 1 88 ? 25.092 72.088 15.392 1.00 35.91 88 ALA A CA 1
ATOM 648 C C . ALA A 1 88 ? 25.869 71.057 14.549 1.00 35.91 88 ALA A C 1
ATOM 650 O O . ALA A 1 88 ? 26.018 69.893 14.912 1.00 35.91 88 ALA A O 1
ATOM 651 N N . GLU A 1 89 ? 26.351 71.566 13.419 1.00 36.81 89 GLU A N 1
ATOM 652 C CA . GLU A 1 89 ? 27.163 70.995 12.345 1.00 36.81 89 GLU A CA 1
ATOM 653 C C . GLU A 1 89 ? 28.479 70.297 12.744 1.00 36.81 89 GLU A C 1
ATOM 655 O O . GLU A 1 89 ? 29.202 70.740 13.629 1.00 36.81 89 GLU A O 1
ATOM 660 N N . GLY A 1 90 ? 28.864 69.321 11.910 1.00 39.25 90 GLY A N 1
ATOM 661 C CA . GLY A 1 90 ? 30.164 69.356 11.227 1.00 39.25 90 GLY A CA 1
ATOM 662 C C . GLY A 1 90 ? 31.366 68.710 11.920 1.00 39.25 90 GLY A C 1
ATOM 663 O O . GLY A 1 90 ? 32.079 69.380 12.651 1.00 39.25 90 GLY A O 1
ATOM 664 N N . ALA A 1 91 ? 31.672 67.454 11.565 1.00 35.41 91 ALA A N 1
ATOM 665 C CA . ALA A 1 91 ? 33.039 66.962 11.314 1.00 35.41 91 ALA A CA 1
ATOM 666 C C . ALA A 1 91 ? 33.033 65.466 10.933 1.00 35.41 91 ALA A C 1
ATOM 668 O O . ALA A 1 91 ? 32.632 64.608 11.713 1.00 35.41 91 ALA A O 1
ATOM 669 N N . ALA A 1 92 ? 33.545 65.150 9.746 1.00 43.41 92 ALA A N 1
ATOM 670 C CA . ALA A 1 92 ? 34.317 63.924 9.510 1.00 43.41 92 ALA A CA 1
ATOM 671 C C . ALA A 1 92 ? 35.816 64.299 9.648 1.00 43.41 92 ALA A C 1
ATOM 673 O O . ALA A 1 92 ? 36.093 65.498 9.756 1.00 43.41 92 ALA A O 1
ATOM 674 N N . PRO A 1 93 ? 36.815 63.400 9.531 1.00 55.12 93 PRO A N 1
ATOM 675 C CA . PRO A 1 93 ? 36.816 61.927 9.497 1.00 55.12 93 PRO A CA 1
ATOM 676 C C . PRO A 1 93 ? 37.916 61.310 10.406 1.00 55.12 93 PRO A C 1
ATOM 678 O O . PRO A 1 93 ? 38.978 61.901 10.537 1.00 55.12 93 PRO A O 1
ATOM 681 N N . VAL A 1 94 ? 37.770 60.082 10.926 1.00 39.03 94 VAL A N 1
ATOM 682 C CA . VAL A 1 94 ? 38.945 59.202 11.151 1.00 39.03 94 VAL A CA 1
ATOM 683 C C . VAL A 1 94 ? 38.545 57.732 11.011 1.00 39.03 94 VAL A C 1
ATOM 685 O O . VAL A 1 94 ? 37.677 57.218 11.710 1.00 39.03 94 VAL A O 1
ATOM 688 N N . GLU A 1 95 ? 39.224 57.086 10.076 1.00 48.19 95 GLU A N 1
ATOM 689 C CA . GLU A 1 95 ? 39.275 55.661 9.784 1.00 48.19 95 GLU A CA 1
ATOM 690 C C . GLU A 1 95 ? 39.806 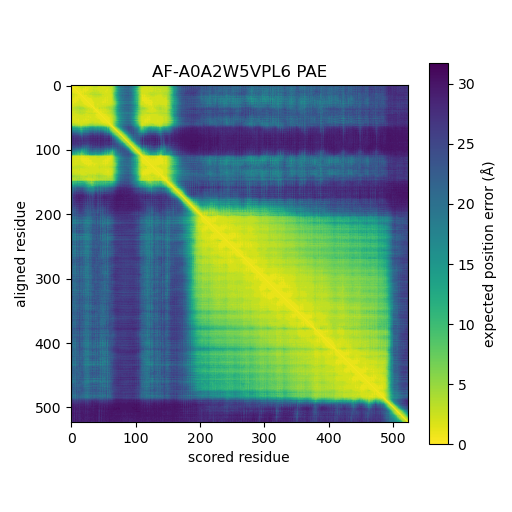54.884 11.006 1.00 48.19 95 GLU A C 1
ATOM 692 O O . GLU A 1 95 ? 40.975 54.998 11.372 1.00 48.19 95 GLU A O 1
ATOM 697 N N . ALA A 1 96 ? 38.936 54.115 11.667 1.00 37.03 96 ALA A N 1
ATOM 698 C CA . ALA A 1 96 ? 39.303 53.215 12.757 1.00 37.03 96 ALA A CA 1
ATOM 699 C C . ALA A 1 96 ? 39.053 51.766 12.324 1.00 37.03 96 ALA A C 1
ATOM 701 O O . ALA A 1 96 ? 37.947 51.397 11.926 1.00 37.03 96 ALA A O 1
ATOM 702 N N . ALA A 1 97 ? 40.111 50.959 12.391 1.00 43.19 97 ALA A N 1
ATOM 703 C CA . ALA A 1 97 ? 40.107 49.530 12.108 1.00 43.19 97 ALA A CA 1
ATOM 704 C C . ALA A 1 97 ? 38.994 48.790 12.883 1.00 43.19 97 ALA A C 1
ATOM 706 O O . ALA A 1 97 ? 38.737 49.127 14.043 1.00 43.19 97 ALA A O 1
ATOM 707 N N . PRO A 1 98 ? 38.346 47.764 12.296 1.00 44.62 98 PRO A N 1
ATOM 708 C CA . PRO A 1 98 ? 37.291 47.030 12.979 1.00 44.62 98 PRO A CA 1
ATOM 709 C C . PRO A 1 98 ? 37.874 46.253 14.163 1.00 44.62 98 PRO A C 1
ATOM 711 O O . PRO A 1 98 ? 38.572 45.252 14.001 1.00 44.62 98 PRO A O 1
ATOM 714 N N . ALA A 1 99 ? 37.561 46.722 15.369 1.00 41.66 99 ALA A N 1
ATOM 715 C CA . ALA A 1 99 ? 37.714 45.953 16.588 1.00 41.66 99 ALA A CA 1
ATOM 716 C C . ALA A 1 99 ? 36.860 44.683 16.475 1.00 41.66 99 ALA A C 1
ATOM 718 O O . ALA A 1 99 ? 35.657 44.745 16.221 1.00 41.66 99 ALA A O 1
ATOM 719 N N . THR A 1 100 ? 37.491 43.526 16.658 1.00 46.12 100 THR A N 1
ATOM 720 C CA . THR A 1 100 ? 36.812 42.237 16.806 1.00 46.12 100 THR A CA 1
ATOM 721 C C . THR A 1 100 ? 35.746 42.344 17.902 1.00 46.12 100 THR A C 1
ATOM 723 O O . THR A 1 100 ? 36.108 42.635 19.047 1.00 46.12 100 THR A O 1
ATOM 726 N N . PRO A 1 101 ? 34.452 42.129 17.598 1.00 44.84 101 PRO A N 1
ATOM 727 C CA . PRO A 1 101 ? 33.411 42.169 18.612 1.00 44.84 101 PRO A CA 1
ATOM 728 C C . PRO A 1 101 ? 33.614 41.020 19.605 1.00 44.84 101 PRO A C 1
ATOM 730 O O . PRO A 1 101 ? 33.798 39.865 19.218 1.00 44.84 101 PRO A O 1
ATOM 733 N N . ALA A 1 102 ? 33.598 41.360 20.894 1.00 44.00 102 ALA A N 1
ATOM 734 C CA . ALA A 1 102 ? 33.626 40.405 21.994 1.00 44.00 102 ALA A CA 1
ATOM 735 C C . ALA A 1 102 ? 32.471 39.386 21.862 1.00 44.00 102 ALA A C 1
ATOM 737 O O . ALA A 1 102 ? 31.383 39.760 21.411 1.00 44.00 102 ALA A O 1
ATOM 738 N N . PRO A 1 103 ? 32.680 38.108 22.238 1.00 49.88 103 PRO A N 1
ATOM 739 C CA . PRO A 1 103 ? 31.674 37.065 22.078 1.00 49.88 103 PRO A CA 1
ATOM 740 C C . PRO A 1 103 ? 30.410 37.414 22.869 1.00 49.88 103 PRO A C 1
ATOM 742 O O . PRO A 1 103 ? 30.449 37.636 24.079 1.00 49.88 103 PRO A O 1
ATOM 745 N N . ALA A 1 104 ? 29.287 37.486 22.152 1.00 45.62 104 ALA A N 1
ATOM 746 C CA . ALA A 1 104 ? 27.971 37.725 22.723 1.00 45.62 104 ALA A CA 1
ATOM 747 C C . ALA A 1 104 ? 27.613 36.629 23.750 1.00 45.62 104 ALA A C 1
ATOM 749 O O . ALA A 1 104 ? 28.001 35.473 23.566 1.00 45.62 104 ALA A O 1
ATOM 750 N N . PRO A 1 105 ? 26.855 36.965 24.810 1.00 50.91 105 PRO A N 1
ATOM 751 C CA . PRO A 1 105 ? 26.484 36.017 25.856 1.00 50.91 105 PRO A CA 1
ATOM 752 C C . PRO A 1 105 ? 25.727 34.817 25.270 1.00 50.91 105 PRO A C 1
ATOM 754 O O . PRO A 1 105 ? 24.743 34.981 24.544 1.00 50.91 105 PRO A O 1
ATOM 757 N N . GLU A 1 106 ? 26.201 33.611 25.592 1.00 52.38 106 GLU A N 1
ATOM 758 C CA . GLU A 1 106 ? 25.633 32.334 25.156 1.00 52.38 106 GLU A CA 1
ATOM 759 C C . GLU A 1 106 ? 24.155 32.239 25.571 1.00 52.38 106 GLU A C 1
ATOM 761 O O . GLU A 1 106 ? 23.810 32.036 26.737 1.00 52.38 106 GLU A O 1
ATOM 766 N N . LYS A 1 107 ? 23.245 32.416 24.605 1.00 62.88 107 LYS A N 1
ATOM 767 C CA . LYS A 1 107 ? 21.815 32.168 24.811 1.00 62.88 107 LYS A CA 1
ATOM 768 C C . LYS A 1 107 ? 21.631 30.684 25.127 1.00 62.88 107 LYS A C 1
ATOM 770 O O . LYS A 1 107 ? 22.096 29.836 24.370 1.00 62.88 107 LYS A O 1
ATOM 775 N N . LYS A 1 108 ? 20.932 30.375 26.227 1.00 66.12 108 LYS A N 1
ATOM 776 C CA . LYS A 1 108 ? 20.577 29.001 26.622 1.00 66.12 108 LYS A CA 1
ATOM 777 C C . LYS A 1 108 ? 19.976 28.261 25.422 1.00 66.12 108 LYS A C 1
ATOM 779 O O . LYS A 1 108 ? 18.956 28.690 24.882 1.00 66.12 108 LYS A O 1
ATOM 784 N N . ALA A 1 109 ? 20.642 27.191 24.999 1.00 74.81 109 ALA A N 1
ATOM 785 C CA . ALA A 1 109 ? 20.309 26.448 23.792 1.00 74.81 109 ALA A CA 1
ATOM 786 C C . ALA A 1 109 ? 18.899 25.845 23.895 1.00 74.81 109 ALA A C 1
ATOM 788 O O . ALA A 1 109 ? 18.592 25.105 24.831 1.00 74.81 109 ALA A O 1
ATOM 789 N N . ASN A 1 110 ? 18.020 26.190 22.951 1.00 92.25 110 ASN A N 1
ATOM 790 C CA . ASN A 1 110 ? 16.708 25.566 22.836 1.00 92.25 110 ASN A CA 1
ATOM 791 C C . ASN A 1 110 ? 16.875 24.268 22.026 1.00 92.25 110 ASN A C 1
ATOM 793 O O . ASN A 1 110 ? 17.147 24.361 20.826 1.00 92.25 110 ASN A O 1
ATOM 797 N N . PRO A 1 111 ? 16.658 23.078 22.618 1.00 94.62 111 PRO A N 1
ATOM 798 C CA . PRO A 1 111 ? 16.893 21.805 21.936 1.00 94.62 111 PRO A CA 1
ATOM 799 C C . PRO A 1 111 ? 16.056 21.659 20.657 1.00 94.62 111 PRO A C 1
ATOM 801 O O . PRO A 1 111 ? 16.483 21.003 19.712 1.00 94.62 111 PRO A O 1
ATOM 804 N N . TYR A 1 112 ? 14.889 22.310 20.575 1.00 96.00 112 TYR A N 1
ATOM 805 C CA . TYR A 1 112 ? 14.103 22.351 19.340 1.00 96.00 112 TYR A CA 1
ATOM 806 C C . TYR A 1 112 ? 14.837 23.089 18.207 1.00 96.00 112 TYR A C 1
ATOM 808 O O . TYR A 1 112 ? 14.860 22.605 17.076 1.00 96.00 112 TYR A O 1
ATOM 816 N N . SER A 1 113 ? 15.442 24.244 18.507 1.00 95.38 113 SER A N 1
ATOM 817 C CA . SER A 1 113 ? 16.195 25.037 17.526 1.00 95.38 113 SER A CA 1
ATOM 818 C C . SER A 1 113 ? 17.415 24.259 17.028 1.00 95.38 113 SER A C 1
ATOM 820 O O . SER A 1 113 ? 17.603 24.154 15.818 1.00 95.38 113 SER A O 1
ATOM 822 N N . ASP A 1 114 ? 18.157 23.598 17.922 1.00 96.06 114 ASP A N 1
ATOM 823 C CA . ASP A 1 114 ? 19.328 22.790 17.553 1.00 96.06 114 ASP A CA 1
ATOM 824 C C . ASP A 1 114 ? 18.966 21.586 16.669 1.00 96.06 114 ASP A C 1
ATOM 826 O O . ASP A 1 114 ? 19.667 21.276 15.698 1.00 96.06 114 ASP A O 1
ATOM 830 N N . VAL A 1 115 ? 17.839 20.923 16.959 1.00 97.50 115 VAL A N 1
ATOM 831 C CA . VAL A 1 115 ? 17.313 19.829 16.131 1.00 97.50 115 VAL A CA 1
ATOM 832 C C . VAL A 1 115 ? 16.948 20.333 14.732 1.00 97.50 115 VAL A C 1
ATOM 834 O O . VAL A 1 115 ? 17.395 19.748 13.743 1.00 97.50 115 VAL A O 1
ATOM 837 N N . GLN A 1 116 ? 16.184 21.427 14.621 1.00 97.62 116 GLN A N 1
ATOM 838 C CA . GLN A 1 116 ? 15.809 21.997 13.318 1.00 97.62 116 GLN A CA 1
ATOM 839 C C . GLN A 1 116 ? 17.035 22.500 12.543 1.00 97.62 116 GLN A C 1
ATOM 841 O O . GLN A 1 116 ? 17.145 22.259 11.341 1.00 97.62 116 GLN A O 1
ATOM 846 N N . PHE A 1 117 ? 18.000 23.114 13.229 1.00 97.50 117 PHE A N 1
ATOM 847 C CA . PHE A 1 117 ? 19.248 23.578 12.630 1.00 97.50 117 PHE A CA 1
ATOM 848 C C . PHE A 1 117 ? 20.066 22.415 12.054 1.00 97.50 117 PHE A C 1
ATOM 850 O O . PHE A 1 117 ? 20.507 22.460 10.904 1.00 97.50 117 PHE A O 1
ATOM 857 N N . THR A 1 118 ? 20.194 21.318 12.809 1.00 97.50 118 THR A N 1
ATOM 858 C CA . THR A 1 118 ? 20.898 20.111 12.350 1.00 97.50 118 THR A CA 1
ATOM 859 C C . THR A 1 118 ? 20.194 19.471 11.147 1.00 97.50 118 THR A C 1
ATOM 861 O O . THR A 1 118 ? 20.860 19.026 10.212 1.00 97.50 118 THR A O 1
ATOM 864 N N . ILE A 1 119 ? 18.855 19.471 11.111 1.00 97.88 119 ILE A N 1
ATOM 865 C CA . ILE A 1 119 ? 18.076 19.019 9.943 1.00 97.88 119 ILE A CA 1
ATOM 866 C C . ILE A 1 119 ? 18.355 19.899 8.719 1.00 97.88 119 ILE A C 1
ATOM 868 O O . ILE A 1 119 ? 18.546 19.366 7.625 1.00 97.88 119 ILE A O 1
ATOM 872 N N . GLY A 1 120 ? 18.431 21.220 8.895 1.00 97.69 120 GLY A N 1
ATOM 873 C CA . GLY A 1 120 ? 18.803 22.151 7.827 1.00 97.69 120 GLY A CA 1
ATOM 874 C C . GLY A 1 120 ? 20.185 21.850 7.245 1.00 97.69 120 GLY A C 1
ATOM 875 O O . GLY A 1 120 ? 20.338 21.763 6.026 1.00 97.69 120 GLY A O 1
ATOM 876 N N . LEU A 1 121 ? 21.178 21.579 8.102 1.00 97.69 121 LEU A N 1
ATOM 877 C CA . LEU A 1 121 ? 22.518 21.170 7.662 1.00 97.69 121 LEU A CA 1
ATOM 878 C C . LEU A 1 121 ? 22.497 19.846 6.884 1.00 97.69 121 LEU A C 1
ATOM 880 O O . LEU A 1 121 ? 23.207 19.711 5.886 1.00 97.69 121 LEU A O 1
ATOM 884 N N . ILE A 1 122 ? 21.669 18.881 7.298 1.00 97.50 122 ILE A N 1
ATOM 885 C CA . ILE A 1 122 ? 21.507 17.613 6.574 1.00 97.50 122 ILE A CA 1
ATOM 886 C C . ILE A 1 122 ? 20.918 17.862 5.183 1.00 97.50 122 ILE A C 1
ATOM 888 O O . ILE A 1 122 ? 21.494 17.391 4.204 1.00 97.50 122 ILE A O 1
ATOM 892 N N . TRP A 1 123 ? 19.830 18.629 5.065 1.00 97.69 123 TRP A N 1
ATOM 893 C CA . TRP A 1 123 ? 19.228 18.946 3.762 1.00 97.69 123 TRP A CA 1
ATOM 894 C C . TRP A 1 123 ? 20.187 19.697 2.839 1.00 97.69 123 TRP A C 1
ATOM 896 O O . TRP A 1 123 ? 20.321 19.339 1.667 1.00 97.69 123 TRP A O 1
ATOM 906 N N . SER A 1 124 ? 20.918 20.668 3.384 1.00 96.75 124 SER A N 1
ATOM 907 C CA . SER A 1 124 ? 21.932 21.421 2.645 1.00 96.75 124 SER A CA 1
ATOM 908 C C . SER A 1 124 ? 23.060 20.516 2.129 1.00 96.75 124 SER A C 1
ATOM 910 O O . SER A 1 124 ? 23.461 20.621 0.970 1.00 96.75 124 SER A O 1
ATOM 912 N N . SER A 1 125 ? 23.499 19.533 2.928 1.00 95.69 125 SER A N 1
ATOM 913 C CA . SER A 1 125 ? 24.535 18.570 2.517 1.00 95.69 125 SER A CA 1
ATOM 914 C C . SER A 1 125 ? 24.134 17.656 1.348 1.00 95.69 125 SER A C 1
ATOM 916 O O . SER A 1 125 ? 25.010 17.057 0.725 1.00 95.69 125 SER A O 1
ATOM 918 N N . ILE A 1 126 ? 22.832 17.560 1.045 1.00 96.62 126 ILE A N 1
ATOM 919 C CA . ILE A 1 126 ? 22.260 16.773 -0.062 1.00 96.62 126 ILE A CA 1
ATOM 920 C C . ILE A 1 126 ? 21.741 17.697 -1.193 1.00 96.62 126 ILE A C 1
ATOM 922 O O . ILE A 1 126 ? 21.105 17.236 -2.134 1.00 96.62 126 ILE A O 1
ATOM 926 N N . GLN A 1 127 ? 22.025 19.005 -1.118 1.00 95.38 127 GLN A N 1
ATOM 927 C CA . GLN A 1 127 ? 21.612 20.044 -2.077 1.00 95.38 127 GLN A CA 1
ATOM 928 C C . GLN A 1 127 ? 20.091 20.292 -2.181 1.00 95.38 127 GLN A C 1
ATOM 930 O O . GLN A 1 127 ? 19.617 20.865 -3.160 1.00 95.38 127 GLN A O 1
ATOM 935 N N . GLU A 1 128 ? 19.317 19.953 -1.147 1.00 97.00 128 GLU A N 1
ATOM 936 C CA . GLU A 1 128 ? 17.866 20.203 -1.072 1.00 97.00 128 GLU A CA 1
ATOM 937 C C . GLU A 1 128 ? 17.579 21.573 -0.419 1.00 97.00 128 GLU A C 1
ATOM 939 O O . GLU A 1 128 ? 17.149 21.651 0.736 1.00 97.00 128 GLU A O 1
ATOM 944 N N . LYS A 1 129 ? 17.858 22.664 -1.149 1.00 96.00 129 LYS A N 1
ATOM 945 C CA . LYS A 1 129 ? 17.845 24.050 -0.626 1.00 96.00 129 LYS A CA 1
ATOM 946 C C . LYS A 1 129 ? 16.510 24.458 0.003 1.00 96.00 129 LYS A C 1
ATOM 948 O O . LYS A 1 129 ? 16.493 24.853 1.163 1.00 96.00 129 LYS A O 1
ATOM 953 N N . ASP A 1 130 ? 15.395 24.239 -0.694 1.00 96.94 130 ASP A N 1
ATOM 954 C CA . ASP A 1 130 ? 14.064 24.649 -0.220 1.00 96.94 130 ASP A CA 1
ATOM 955 C C . ASP A 1 130 ? 13.714 24.035 1.147 1.00 96.94 130 ASP A C 1
ATOM 957 O O . ASP A 1 130 ? 13.103 24.666 2.008 1.00 96.94 130 ASP A O 1
ATOM 961 N N . ARG A 1 131 ? 14.122 22.781 1.379 1.00 97.12 131 ARG A N 1
ATOM 962 C CA . ARG A 1 131 ? 13.873 22.088 2.653 1.00 97.12 131 ARG A CA 1
ATOM 963 C C . ARG A 1 131 ? 14.819 22.542 3.751 1.00 97.12 131 ARG A C 1
ATOM 965 O O . ARG A 1 131 ? 14.404 22.582 4.913 1.00 97.12 131 ARG A O 1
ATOM 972 N N . ALA A 1 132 ? 16.060 22.859 3.387 1.00 97.19 132 ALA A N 1
ATOM 973 C CA . ALA A 1 132 ? 17.038 23.422 4.302 1.00 97.19 132 ALA A CA 1
ATOM 974 C C . ALA A 1 132 ? 16.559 24.785 4.821 1.00 97.19 132 ALA A C 1
ATOM 976 O O . ALA A 1 132 ? 16.515 24.979 6.033 1.00 97.19 132 ALA A O 1
ATOM 977 N N . ASP A 1 133 ? 16.079 25.661 3.935 1.00 97.00 133 ASP A N 1
ATOM 978 C CA . ASP A 1 133 ? 15.596 27.002 4.284 1.00 97.00 133 ASP A CA 1
ATOM 979 C C . ASP A 1 133 ? 14.393 26.956 5.236 1.00 97.00 133 ASP A C 1
ATOM 981 O O . ASP A 1 133 ? 14.351 27.686 6.228 1.00 97.00 133 ASP A O 1
ATOM 985 N N . VAL A 1 134 ? 13.447 26.032 5.018 1.00 97.12 134 VAL A N 1
ATOM 986 C CA . VAL A 1 134 ? 12.319 25.820 5.946 1.00 97.12 134 VAL A CA 1
ATOM 987 C C . VAL A 1 134 ? 12.804 25.373 7.330 1.00 97.12 134 VAL A C 1
ATOM 989 O O . VAL A 1 134 ? 12.249 25.793 8.346 1.00 97.12 134 VAL A O 1
ATOM 992 N N . ALA A 1 135 ? 13.820 24.510 7.399 1.00 97.19 135 ALA A N 1
ATOM 993 C CA . ALA A 1 135 ? 14.375 24.045 8.670 1.00 97.19 135 ALA A CA 1
ATOM 994 C C . ALA A 1 135 ? 15.163 25.154 9.395 1.00 97.19 135 ALA A C 1
ATOM 996 O O . ALA A 1 135 ? 14.949 25.365 10.589 1.00 97.19 135 ALA A O 1
ATOM 997 N N . PHE A 1 136 ? 15.993 25.923 8.681 1.00 97.38 136 PHE A N 1
ATOM 998 C CA . PHE A 1 136 ? 16.712 27.074 9.240 1.00 97.38 136 PHE A CA 1
ATOM 999 C C . PHE A 1 136 ? 15.763 28.182 9.711 1.00 97.38 136 PHE A C 1
ATOM 1001 O O . PHE A 1 136 ? 15.958 28.737 10.792 1.00 97.38 136 PHE A O 1
ATOM 1008 N N . GLY A 1 137 ? 14.677 28.435 8.973 1.00 96.19 137 GLY A N 1
ATOM 1009 C CA . GLY A 1 137 ? 13.622 29.360 9.388 1.00 96.19 137 GLY A CA 1
ATOM 1010 C C . GLY A 1 137 ? 12.968 28.949 10.711 1.00 96.19 137 GLY A C 1
ATOM 1011 O O . GLY A 1 137 ? 12.785 29.785 11.591 1.00 96.19 137 GLY A O 1
ATOM 1012 N N . LYS A 1 138 ? 12.692 27.651 10.905 1.00 95.75 138 LYS A N 1
ATOM 1013 C CA . LYS A 1 138 ? 12.167 27.117 12.179 1.00 95.75 138 LYS A CA 1
ATOM 1014 C C . LYS A 1 138 ? 13.180 27.149 13.322 1.00 95.75 138 LYS A C 1
ATOM 1016 O O . LYS A 1 138 ? 12.773 27.219 14.480 1.00 95.75 138 LYS A O 1
ATOM 1021 N N . ALA A 1 139 ? 14.469 27.046 13.008 1.00 95.69 139 ALA A N 1
ATOM 1022 C CA . ALA A 1 139 ? 15.541 27.170 13.986 1.00 95.69 139 ALA A CA 1
ATOM 1023 C C . ALA A 1 139 ? 15.779 28.627 14.414 1.00 95.69 139 ALA A C 1
ATOM 1025 O O . ALA A 1 139 ? 16.430 28.842 15.433 1.00 95.69 139 ALA A O 1
ATOM 1026 N N . GLU A 1 140 ? 15.268 29.605 13.653 1.00 95.50 140 GLU A N 1
ATOM 1027 C CA . GLU A 1 140 ? 15.534 31.041 13.834 1.00 95.50 140 GLU A CA 1
ATOM 1028 C C . GLU A 1 140 ? 17.048 31.360 13.796 1.00 95.50 140 GLU A C 1
ATOM 1030 O O . GLU A 1 140 ? 17.515 32.342 14.371 1.00 95.50 140 GLU A O 1
ATOM 1035 N N . ARG A 1 141 ? 17.832 30.517 13.106 1.00 94.06 141 ARG A N 1
ATOM 1036 C CA . ARG A 1 141 ? 19.292 30.621 12.976 1.00 94.06 141 ARG A CA 1
ATOM 1037 C C . ARG A 1 141 ? 19.710 30.307 11.545 1.00 94.06 141 ARG A C 1
ATOM 1039 O O . ARG A 1 141 ? 19.419 29.227 11.035 1.00 94.06 141 ARG A O 1
ATOM 1046 N N . GLN A 1 142 ? 20.434 31.238 10.929 1.00 94.19 142 GLN A N 1
ATOM 1047 C CA . GLN A 1 142 ? 21.064 31.020 9.628 1.00 94.19 142 GLN A CA 1
ATOM 1048 C C . GLN A 1 142 ? 22.395 30.277 9.797 1.00 94.19 142 GLN A C 1
ATOM 1050 O O . GLN A 1 142 ? 23.124 30.561 10.755 1.00 94.19 142 GLN A O 1
ATOM 1055 N N . PRO A 1 143 ? 22.725 29.323 8.911 1.00 96.19 143 PRO A N 1
ATOM 1056 C CA . PRO A 1 143 ? 24.001 28.630 8.966 1.00 96.19 143 PRO A CA 1
ATOM 1057 C C . PRO A 1 143 ? 25.128 29.573 8.536 1.00 96.19 143 PRO A C 1
ATOM 1059 O O . PRO A 1 143 ? 25.004 30.330 7.573 1.00 96.19 143 PRO A O 1
ATOM 1062 N N . THR A 1 144 ? 26.249 29.517 9.241 1.00 95.56 144 THR A N 1
ATOM 1063 C CA . THR A 1 144 ? 27.469 30.219 8.829 1.00 95.56 144 THR A CA 1
ATOM 1064 C C . THR A 1 144 ? 28.130 29.499 7.652 1.00 95.56 144 THR A C 1
ATOM 1066 O O . THR A 1 144 ? 27.975 28.287 7.473 1.00 95.56 144 THR A O 1
ATOM 1069 N N . GLU A 1 145 ? 28.920 30.224 6.856 1.00 91.31 145 GLU A N 1
ATOM 1070 C CA . GLU A 1 145 ? 29.660 29.638 5.729 1.00 91.31 145 GLU A CA 1
ATOM 1071 C C . GLU A 1 145 ? 30.573 28.482 6.180 1.00 91.31 145 GLU A C 1
ATOM 1073 O O . GLU A 1 145 ? 30.674 27.465 5.498 1.00 91.31 145 GLU A O 1
ATOM 1078 N N . ALA A 1 146 ? 31.146 28.575 7.385 1.00 90.81 146 ALA A N 1
ATOM 1079 C CA . ALA A 1 146 ? 31.960 27.519 7.985 1.00 90.81 146 ALA A CA 1
ATOM 1080 C C . ALA A 1 146 ? 31.163 26.239 8.315 1.00 90.81 146 ALA A C 1
ATOM 1082 O O . ALA A 1 146 ? 31.682 25.131 8.175 1.00 90.81 146 ALA A O 1
ATOM 1083 N N . GLU A 1 147 ? 29.899 26.361 8.733 1.00 92.19 147 GLU A N 1
ATOM 1084 C CA . GLU A 1 147 ? 29.032 25.207 9.020 1.00 92.19 147 GLU A CA 1
ATOM 1085 C C . GLU A 1 147 ? 28.590 24.501 7.728 1.00 92.19 147 GLU A C 1
ATOM 1087 O O . GLU A 1 147 ? 28.522 23.262 7.682 1.00 92.19 147 GLU A O 1
ATOM 1092 N N . LEU A 1 148 ? 28.360 25.283 6.665 1.00 91.50 148 LEU A N 1
ATOM 1093 C CA . LEU A 1 148 ? 28.047 24.792 5.320 1.00 91.50 148 LEU A CA 1
ATOM 1094 C C . LEU A 1 148 ? 29.262 24.180 4.616 1.00 91.50 148 LEU A C 1
ATOM 1096 O O . LEU A 1 148 ? 29.110 23.204 3.875 1.00 91.50 148 LEU A O 1
ATOM 1100 N N . ALA A 1 149 ? 30.463 24.706 4.859 1.00 87.12 149 ALA A N 1
ATOM 1101 C CA . ALA A 1 149 ? 31.682 24.215 4.238 1.00 87.12 149 ALA A CA 1
ATOM 1102 C C . ALA A 1 149 ? 31.890 22.723 4.546 1.00 87.12 149 ALA A C 1
ATOM 1104 O O . ALA A 1 149 ? 31.822 22.264 5.696 1.00 87.12 149 ALA A O 1
ATOM 1105 N N . ALA A 1 150 ? 32.143 21.932 3.500 1.00 75.81 150 ALA A N 1
ATOM 1106 C CA . ALA A 1 150 ? 32.636 20.570 3.665 1.00 75.81 150 ALA A CA 1
ATOM 1107 C C . ALA A 1 150 ? 33.919 20.634 4.515 1.00 75.81 150 ALA A C 1
ATOM 1109 O O . ALA A 1 150 ? 34.770 21.468 4.199 1.00 75.81 150 ALA A O 1
ATOM 1110 N N . PRO A 1 151 ? 34.093 19.808 5.574 1.00 71.12 151 PRO A N 1
ATOM 1111 C CA . PRO A 1 151 ? 35.378 19.755 6.253 1.00 71.12 151 PRO A CA 1
ATOM 1112 C C . PRO A 1 151 ? 36.445 19.513 5.181 1.00 71.12 151 PRO A C 1
ATOM 1114 O O . PRO A 1 151 ? 36.184 18.719 4.261 1.00 71.12 151 PRO A O 1
ATOM 1117 N N . PRO A 1 152 ? 37.595 20.209 5.250 1.00 69.25 152 PRO A N 1
ATOM 1118 C CA . PRO A 1 152 ? 38.667 19.989 4.296 1.00 69.25 152 PRO A CA 1
ATOM 1119 C C . PRO A 1 152 ? 38.911 18.487 4.249 1.00 69.25 152 PRO A C 1
ATOM 1121 O O . PRO A 1 152 ? 38.939 17.830 5.295 1.00 69.25 152 PRO A O 1
ATOM 1124 N N . VAL A 1 153 ? 38.970 17.932 3.035 1.00 64.44 153 VAL A N 1
ATOM 1125 C CA . VAL A 1 153 ? 39.308 16.522 2.853 1.00 64.44 153 VAL A CA 1
ATOM 1126 C C . VAL A 1 153 ? 40.637 16.363 3.564 1.00 64.44 153 VAL A C 1
ATOM 1128 O O . VAL A 1 153 ? 41.637 16.891 3.090 1.00 64.44 153 VAL A O 1
ATOM 1131 N N . GLN A 1 154 ? 40.633 15.735 4.740 1.00 60.91 154 GLN A N 1
ATOM 1132 C CA . GLN A 1 154 ? 41.869 15.340 5.386 1.00 60.91 154 GLN A CA 1
ATOM 1133 C C . GLN A 1 154 ? 42.495 14.386 4.388 1.00 60.91 154 GLN A C 1
ATOM 1135 O O . GLN A 1 154 ? 42.000 13.267 4.212 1.00 60.91 154 GLN A O 1
ATOM 1140 N N . GLU A 1 155 ? 43.477 14.890 3.640 1.00 50.78 155 GLU A N 1
ATOM 1141 C CA . GLU A 1 155 ? 44.251 14.099 2.709 1.00 50.78 155 GLU A CA 1
ATOM 1142 C C . GLU A 1 155 ? 44.726 12.908 3.512 1.00 50.78 155 GLU A C 1
ATOM 1144 O O . GLU A 1 155 ? 45.470 13.033 4.487 1.00 50.78 155 GLU A O 1
ATOM 1149 N N . ARG A 1 156 ? 44.158 11.747 3.182 1.00 46.88 156 ARG A N 1
ATOM 1150 C CA . ARG A 1 156 ? 44.568 10.492 3.781 1.00 46.88 156 ARG A CA 1
ATOM 1151 C C . ARG A 1 156 ? 46.079 10.456 3.563 1.00 46.88 156 ARG A C 1
ATOM 1153 O O . ARG A 1 156 ? 46.466 10.495 2.392 1.00 46.88 156 ARG A O 1
ATOM 1160 N N . PRO A 1 157 ? 46.907 10.441 4.625 1.00 46.62 157 PRO A N 1
ATOM 1161 C CA . PRO A 1 157 ? 48.349 10.450 4.452 1.00 46.62 157 PRO A CA 1
ATOM 1162 C C . PRO A 1 157 ? 48.699 9.337 3.473 1.00 46.62 157 PRO A C 1
ATOM 1164 O O . PRO A 1 157 ? 48.138 8.234 3.568 1.00 46.62 157 PRO A O 1
ATOM 1167 N N . ALA A 1 158 ? 49.519 9.685 2.478 1.00 45.09 158 ALA A N 1
ATOM 1168 C CA . ALA A 1 158 ? 49.884 8.798 1.389 1.00 45.09 158 ALA A CA 1
ATOM 1169 C C . ALA A 1 158 ? 50.231 7.420 1.959 1.00 45.09 158 ALA A C 1
ATOM 1171 O O . ALA A 1 158 ? 50.920 7.286 2.969 1.00 45.09 158 ALA A O 1
ATOM 1172 N N . GLN A 1 159 ? 49.678 6.388 1.333 1.00 47.97 159 GLN A N 1
ATOM 1173 C CA . GLN A 1 159 ? 49.781 4.995 1.746 1.00 47.97 159 GLN A CA 1
ATOM 1174 C C . GLN A 1 159 ? 51.198 4.440 1.474 1.00 47.97 159 GLN A C 1
ATOM 1176 O O . GLN A 1 159 ? 51.328 3.369 0.892 1.00 47.97 159 GLN A O 1
ATOM 1181 N N . SER A 1 160 ? 52.253 5.178 1.833 1.00 48.59 160 SER A N 1
ATOM 1182 C CA . SER A 1 160 ? 53.661 4.808 1.646 1.00 48.59 160 SER A CA 1
ATOM 1183 C C . SER A 1 160 ? 54.334 4.329 2.930 1.00 48.59 160 SER A C 1
ATOM 1185 O O . SER A 1 160 ? 55.198 3.471 2.845 1.00 48.59 160 SER A O 1
ATOM 1187 N N . ASP A 1 161 ? 53.888 4.758 4.114 1.00 47.19 161 ASP A N 1
ATOM 1188 C CA . ASP A 1 161 ? 54.591 4.447 5.368 1.00 47.19 161 ASP A CA 1
ATOM 1189 C C . ASP A 1 161 ? 53.673 3.772 6.381 1.00 47.19 161 ASP A C 1
ATOM 1191 O O . ASP A 1 161 ? 53.353 4.298 7.447 1.00 47.19 161 ASP A O 1
ATOM 1195 N N . ARG A 1 162 ? 53.202 2.571 6.031 1.00 45.09 162 ARG A N 1
ATOM 1196 C CA . ARG A 1 162 ? 52.558 1.687 7.003 1.00 45.09 162 ARG A CA 1
ATOM 1197 C C . ARG A 1 162 ? 53.636 0.783 7.613 1.00 45.09 162 ARG A C 1
ATOM 1199 O O . ARG A 1 162 ? 53.974 -0.211 6.973 1.00 45.09 162 ARG A O 1
ATOM 1206 N N . PRO A 1 163 ? 54.161 1.084 8.817 1.00 48.78 163 PRO A N 1
ATOM 1207 C CA . PRO A 1 163 ? 55.143 0.226 9.466 1.00 48.78 163 PRO A CA 1
ATOM 1208 C C . PRO A 1 163 ? 54.568 -1.178 9.667 1.00 48.78 163 PRO A C 1
ATOM 1210 O O . PRO A 1 163 ? 53.378 -1.344 9.973 1.00 48.78 163 PRO A O 1
ATOM 1213 N N . GLU A 1 164 ? 55.419 -2.181 9.447 1.00 50.47 164 GLU A N 1
ATOM 1214 C CA . GLU A 1 164 ? 55.092 -3.593 9.596 1.00 50.47 164 GLU A CA 1
ATOM 1215 C C . GLU A 1 164 ? 54.395 -3.848 10.932 1.00 50.47 164 GLU A C 1
ATOM 1217 O O . GLU A 1 164 ? 54.854 -3.498 12.021 1.00 50.47 164 GLU A O 1
ATOM 1222 N N . ARG A 1 165 ? 53.208 -4.435 10.827 1.00 46.38 165 ARG A N 1
ATOM 1223 C CA . ARG A 1 165 ? 52.338 -4.717 11.956 1.00 46.38 165 ARG A CA 1
ATOM 1224 C C . ARG A 1 165 ? 52.961 -5.854 12.765 1.00 46.38 165 ARG A C 1
ATOM 1226 O O . ARG A 1 165 ? 52.845 -7.010 12.369 1.00 46.38 165 ARG A O 1
ATOM 1233 N N . GLY A 1 166 ? 53.589 -5.506 13.887 1.00 59.16 166 GLY A N 1
ATOM 1234 C CA . GLY A 1 166 ? 54.161 -6.455 14.843 1.00 59.16 166 GLY A CA 1
ATOM 1235 C C . GLY A 1 166 ? 53.172 -7.527 15.339 1.00 59.16 166 GLY A C 1
ATOM 1236 O O . GLY A 1 166 ? 51.953 -7.406 15.139 1.00 59.16 166 GLY A O 1
ATOM 1237 N N . PRO A 1 167 ? 53.689 -8.590 15.986 1.00 55.72 167 PRO A N 1
ATOM 1238 C CA . PRO A 1 167 ? 52.929 -9.786 16.328 1.00 55.72 167 PRO A CA 1
ATOM 1239 C C . PRO A 1 167 ? 51.736 -9.443 17.224 1.00 55.72 167 PRO A C 1
ATOM 1241 O O . PRO A 1 167 ? 51.859 -8.846 18.295 1.00 55.72 167 PRO A O 1
ATOM 1244 N N . ARG A 1 168 ? 50.544 -9.804 16.740 1.00 45.69 168 ARG A N 1
ATOM 1245 C CA . ARG A 1 168 ? 49.268 -9.624 17.434 1.00 45.69 168 ARG A CA 1
ATOM 1246 C C . ARG A 1 168 ? 49.284 -10.426 18.734 1.00 45.69 168 ARG A C 1
ATOM 1248 O O . ARG A 1 168 ? 49.210 -11.647 18.696 1.00 45.69 168 ARG A O 1
ATOM 1255 N N . LYS A 1 169 ? 49.324 -9.716 19.863 1.00 49.47 169 LYS A N 1
ATOM 1256 C CA . LYS A 1 169 ? 49.004 -10.262 21.185 1.00 49.47 169 LYS A CA 1
ATOM 1257 C C . LYS A 1 169 ? 47.593 -10.852 21.188 1.00 49.47 169 LYS A C 1
ATOM 1259 O O . LYS A 1 169 ? 46.650 -10.206 20.717 1.00 49.47 169 LYS A O 1
ATOM 1264 N N . ASP A 1 170 ? 47.509 -12.052 21.752 1.00 53.91 170 ASP A N 1
ATOM 1265 C CA . ASP A 1 170 ? 46.301 -12.794 22.085 1.00 53.91 170 ASP A CA 1
ATOM 1266 C C . ASP A 1 170 ? 45.215 -11.892 22.660 1.00 53.91 170 ASP A C 1
ATOM 1268 O O . ASP A 1 170 ? 45.382 -11.247 23.698 1.00 53.91 170 ASP A O 1
ATOM 1272 N N . ARG A 1 171 ? 44.075 -11.858 21.971 1.00 48.62 171 ARG A N 1
ATOM 1273 C CA . ARG A 1 171 ? 42.858 -11.229 22.468 1.00 48.62 171 ARG A CA 1
ATOM 1274 C C . ARG A 1 171 ? 41.749 -12.266 22.490 1.00 48.62 171 ARG A C 1
ATOM 1276 O O . ARG A 1 171 ? 41.027 -12.410 21.511 1.00 48.62 171 ARG A O 1
ATOM 1283 N N . GLY A 1 172 ? 41.685 -12.934 23.639 1.00 46.81 172 GLY A N 1
ATOM 1284 C CA . GLY A 1 172 ? 40.488 -13.362 24.359 1.00 46.81 172 GLY A CA 1
ATOM 1285 C C . GLY A 1 172 ? 39.330 -13.913 23.538 1.00 46.81 172 GLY A C 1
ATOM 1286 O O . GLY A 1 172 ? 38.590 -13.160 22.904 1.00 46.81 172 GLY A O 1
ATOM 1287 N N . GLU A 1 173 ? 39.167 -15.227 23.668 1.00 53.47 173 GLU A N 1
ATOM 1288 C CA . GLU A 1 173 ? 37.930 -16.004 23.577 1.00 53.47 173 GLU A CA 1
ATOM 1289 C C . GLU A 1 173 ? 36.654 -15.154 23.592 1.00 53.47 173 GLU A C 1
ATOM 1291 O O . GLU A 1 173 ? 36.237 -14.605 24.615 1.00 53.47 173 GLU A O 1
ATOM 1296 N N . ARG A 1 174 ? 35.990 -15.065 22.437 1.00 45.28 174 ARG A N 1
ATOM 1297 C CA . ARG A 1 174 ? 34.611 -14.589 22.387 1.00 45.28 174 ARG A CA 1
ATOM 1298 C C . ARG A 1 174 ? 33.824 -15.293 21.295 1.00 45.28 174 ARG A C 1
ATOM 1300 O O . ARG A 1 174 ? 33.861 -14.886 20.138 1.00 45.28 174 ARG A O 1
ATOM 1307 N N . GLY A 1 175 ? 33.050 -16.277 21.743 1.00 45.00 175 GLY A N 1
ATOM 1308 C CA . GLY A 1 175 ? 31.798 -16.713 21.135 1.00 45.00 175 GLY A CA 1
ATOM 1309 C C . GLY A 1 175 ? 31.958 -17.628 19.930 1.00 45.00 175 GLY A C 1
ATOM 1310 O O . GLY A 1 175 ? 32.422 -17.201 18.877 1.00 45.00 175 GLY A O 1
ATOM 1311 N N . GLU A 1 176 ? 31.499 -18.866 20.103 1.00 48.81 176 GLU A N 1
ATOM 1312 C CA . GLU A 1 176 ? 31.358 -19.930 19.109 1.00 48.81 176 GLU A CA 1
ATOM 1313 C C . GLU A 1 176 ? 30.731 -19.418 17.807 1.00 48.81 176 GLU A C 1
ATOM 1315 O O . GLU A 1 176 ? 29.518 -19.389 17.578 1.00 48.81 176 GLU A O 1
ATOM 1320 N N . ARG A 1 177 ? 31.613 -18.981 16.915 1.00 45.91 177 ARG A N 1
ATOM 1321 C CA . ARG A 1 177 ? 31.304 -18.690 15.532 1.00 45.91 177 ARG A CA 1
ATOM 1322 C C . ARG A 1 177 ? 31.159 -20.039 14.851 1.00 45.91 177 ARG A C 1
ATOM 1324 O O . ARG A 1 177 ? 32.171 -20.650 14.526 1.00 45.91 177 ARG A O 1
ATOM 1331 N N . ARG A 1 178 ? 29.902 -20.463 14.661 1.00 47.41 178 ARG A N 1
ATOM 1332 C CA . ARG A 1 178 ? 29.492 -21.589 13.805 1.00 47.41 178 ARG A CA 1
ATOM 1333 C C . ARG A 1 178 ? 30.520 -21.812 12.703 1.00 47.41 178 ARG A C 1
ATOM 1335 O O . ARG A 1 178 ? 30.752 -20.903 11.896 1.00 47.41 178 ARG A O 1
ATOM 1342 N N . GLU A 1 179 ? 31.135 -22.989 12.742 1.00 47.03 179 GLU A N 1
ATOM 1343 C CA . GLU A 1 179 ? 32.152 -23.445 11.809 1.00 47.03 179 GLU A CA 1
ATOM 1344 C C . GLU A 1 179 ? 31.716 -23.106 10.391 1.00 47.03 179 GLU A C 1
ATOM 1346 O O . GLU A 1 179 ? 30.721 -23.597 9.853 1.00 47.03 179 GLU A O 1
ATOM 1351 N N . ARG A 1 180 ? 32.441 -22.154 9.810 1.00 49.47 180 ARG A N 1
ATOM 1352 C CA . ARG A 1 180 ? 32.286 -21.773 8.421 1.00 49.47 180 ARG A CA 1
ATOM 1353 C C . ARG A 1 180 ? 32.921 -22.907 7.634 1.00 49.47 180 ARG A C 1
ATOM 1355 O O . ARG A 1 180 ? 34.114 -22.842 7.370 1.00 49.47 180 ARG A O 1
ATOM 1362 N N . SER A 1 181 ? 32.110 -23.924 7.347 1.00 48.62 181 SER A N 1
ATOM 1363 C CA . SER A 1 181 ? 32.403 -25.066 6.480 1.00 48.62 181 SER A CA 1
ATOM 1364 C C . SER A 1 181 ? 33.425 -24.687 5.413 1.00 48.62 181 SER A C 1
ATOM 1366 O O . SER A 1 181 ? 33.200 -23.715 4.675 1.00 48.62 181 SER A O 1
ATOM 1368 N N . ASP A 1 182 ? 34.530 -25.429 5.385 1.00 52.88 182 ASP A N 1
ATOM 1369 C CA . ASP A 1 182 ? 35.669 -25.240 4.499 1.00 52.88 182 ASP A CA 1
ATOM 1370 C C . ASP A 1 182 ? 35.203 -24.906 3.090 1.00 52.88 182 ASP A C 1
ATOM 1372 O O . ASP A 1 182 ? 34.638 -25.725 2.365 1.00 52.88 182 ASP A O 1
ATOM 1376 N N . ARG A 1 183 ? 35.399 -23.641 2.712 1.00 55.69 183 ARG A N 1
ATOM 1377 C CA . ARG A 1 183 ? 35.145 -23.193 1.352 1.00 55.69 183 ARG A CA 1
ATOM 1378 C C . ARG A 1 183 ? 36.138 -23.964 0.480 1.00 55.69 183 ARG A C 1
ATOM 1380 O O . ARG A 1 183 ? 37.335 -23.709 0.630 1.00 55.69 183 ARG A O 1
ATOM 1387 N N . PRO A 1 184 ? 35.684 -24.878 -0.398 1.00 60.22 184 PRO A N 1
ATOM 1388 C CA . PRO A 1 184 ? 36.587 -25.701 -1.184 1.00 60.22 184 PRO A CA 1
ATOM 1389 C C . PRO A 1 184 ? 37.555 -24.795 -1.939 1.00 60.22 184 PRO A C 1
ATOM 1391 O O . PRO A 1 184 ? 37.151 -23.754 -2.477 1.00 60.22 184 PRO A O 1
ATOM 1394 N N . ALA A 1 185 ? 38.836 -25.170 -1.907 1.00 56.66 185 ALA A N 1
ATOM 1395 C CA . ALA A 1 185 ? 39.910 -24.475 -2.595 1.00 56.66 185 ALA A CA 1
ATOM 1396 C C . ALA A 1 185 ? 39.446 -24.146 -4.016 1.00 56.66 185 ALA A C 1
ATOM 1398 O O . ALA A 1 185 ? 39.078 -25.027 -4.792 1.00 56.66 185 ALA A O 1
ATOM 1399 N N . ARG A 1 186 ? 39.370 -22.847 -4.313 1.00 54.72 186 ARG A N 1
ATOM 1400 C CA . ARG A 1 186 ? 38.907 -22.327 -5.596 1.00 54.72 186 ARG A CA 1
ATOM 1401 C C . ARG A 1 186 ? 39.807 -22.924 -6.674 1.00 54.72 186 ARG A C 1
ATOM 1403 O O . ARG A 1 186 ? 40.956 -22.504 -6.783 1.00 54.72 186 ARG A O 1
ATOM 1410 N N . ALA A 1 187 ? 39.286 -23.906 -7.413 1.00 66.75 187 ALA A N 1
ATOM 1411 C CA . ALA A 1 187 ? 39.983 -24.546 -8.520 1.00 66.75 187 ALA A CA 1
ATOM 1412 C C . ALA A 1 187 ? 40.636 -23.476 -9.404 1.00 66.75 187 ALA A C 1
ATOM 1414 O O . ALA A 1 187 ? 40.036 -22.415 -9.630 1.00 66.75 187 ALA A O 1
ATOM 1415 N N . ALA A 1 188 ? 41.875 -23.743 -9.833 1.00 65.00 188 ALA A N 1
ATOM 1416 C CA . ALA A 1 188 ? 42.663 -22.858 -10.679 1.00 65.00 188 ALA A CA 1
ATOM 1417 C C . ALA A 1 188 ? 41.772 -22.327 -11.805 1.00 65.00 188 ALA A C 1
ATOM 1419 O O . ALA A 1 188 ? 41.214 -23.089 -12.594 1.00 65.00 188 ALA A O 1
ATOM 1420 N N . ARG A 1 189 ? 41.544 -21.010 -11.793 1.00 67.38 189 ARG A N 1
ATOM 1421 C CA . ARG A 1 189 ? 40.686 -20.343 -12.767 1.00 67.38 189 ARG A CA 1
ATOM 1422 C C . ARG A 1 189 ? 41.283 -20.659 -14.143 1.00 67.38 189 ARG A C 1
ATOM 1424 O O . ARG A 1 189 ? 42.440 -20.288 -14.332 1.00 67.38 189 ARG A O 1
ATOM 1431 N N . PRO A 1 190 ? 40.554 -21.330 -15.054 1.00 71.62 190 PRO A N 1
ATOM 1432 C CA . PRO A 1 190 ? 41.084 -21.648 -16.374 1.00 71.62 190 PRO A CA 1
ATOM 1433 C C . PRO A 1 190 ? 41.627 -20.367 -17.006 1.00 71.62 190 PRO A C 1
ATOM 1435 O O . PRO A 1 190 ? 41.008 -19.302 -16.857 1.00 71.62 190 PRO A O 1
ATOM 1438 N N . GLU A 1 191 ? 42.812 -20.467 -17.614 1.00 69.62 191 GLU A N 1
ATOM 1439 C CA . GLU A 1 191 ? 43.486 -19.343 -18.256 1.00 69.62 191 GLU A CA 1
ATOM 1440 C C . GLU A 1 191 ? 42.486 -18.628 -19.157 1.00 69.62 191 GLU A C 1
ATOM 1442 O O . GLU A 1 191 ? 41.802 -19.224 -19.991 1.00 69.62 191 GLU A O 1
ATOM 1447 N N . ARG A 1 192 ? 42.296 -17.337 -18.882 1.00 72.00 192 ARG A N 1
ATOM 1448 C CA . ARG A 1 192 ? 41.328 -16.534 -19.613 1.00 72.00 192 ARG A CA 1
ATOM 1449 C C . ARG A 1 192 ? 41.820 -16.495 -21.063 1.00 72.00 192 ARG A C 1
ATOM 1451 O O . ARG A 1 192 ? 42.956 -16.064 -21.242 1.00 72.00 192 ARG A O 1
ATOM 1458 N N . PRO A 1 193 ? 41.005 -16.888 -22.059 1.00 74.94 193 PRO A N 1
ATOM 1459 C CA . PRO A 1 193 ? 41.419 -16.817 -23.455 1.00 74.94 193 PRO A CA 1
ATOM 1460 C C . PRO A 1 193 ? 41.957 -15.415 -23.746 1.00 74.94 193 PRO A C 1
ATOM 1462 O O . PRO A 1 193 ? 41.367 -14.422 -23.289 1.00 74.94 193 PRO A O 1
ATOM 1465 N N . GLU A 1 194 ? 43.109 -15.355 -24.417 1.00 76.25 194 GLU A N 1
ATOM 1466 C CA . GLU A 1 194 ? 43.801 -14.106 -24.716 1.00 76.25 194 GLU A CA 1
ATOM 1467 C C . GLU A 1 194 ? 42.819 -13.125 -25.356 1.00 76.25 194 GLU A C 1
ATOM 1469 O O . GLU A 1 194 ? 42.060 -13.458 -26.270 1.00 76.25 194 GLU A O 1
ATOM 1474 N N . ARG A 1 195 ? 42.758 -11.906 -24.812 1.00 75.75 195 ARG A N 1
ATOM 1475 C CA . ARG A 1 195 ? 41.876 -10.882 -25.368 1.00 75.75 195 ARG A CA 1
ATOM 1476 C C . ARG A 1 195 ? 42.389 -10.548 -26.772 1.00 75.75 195 ARG A C 1
ATOM 1478 O O . ARG A 1 195 ? 43.556 -10.177 -26.876 1.00 75.75 195 ARG A O 1
ATOM 1485 N N . PRO A 1 196 ? 41.549 -10.620 -27.819 1.00 77.12 196 PRO A N 1
ATOM 1486 C CA . PRO A 1 196 ? 41.971 -10.227 -29.156 1.00 77.12 196 PRO A CA 1
ATOM 1487 C C . PRO A 1 196 ? 42.460 -8.776 -29.140 1.00 77.12 196 PRO A C 1
ATOM 1489 O O . PRO A 1 196 ? 41.913 -7.940 -28.410 1.00 77.12 196 PRO A O 1
ATOM 1492 N N . ALA A 1 197 ? 43.490 -8.487 -29.937 1.00 82.62 197 ALA A N 1
ATOM 1493 C CA . ALA A 1 197 ? 44.084 -7.159 -30.015 1.00 82.62 197 ALA A CA 1
ATOM 1494 C C . ALA A 1 197 ? 43.014 -6.081 -30.317 1.00 82.62 197 ALA A C 1
ATOM 1496 O O . ALA A 1 197 ? 42.057 -6.337 -31.072 1.00 82.62 197 ALA A O 1
ATOM 1497 N N . PRO A 1 198 ? 43.132 -4.879 -29.717 1.00 82.88 198 PRO A N 1
ATOM 1498 C CA . PRO A 1 198 ? 42.216 -3.778 -29.991 1.00 82.88 198 PRO A CA 1
ATOM 1499 C C . PRO A 1 198 ? 42.250 -3.437 -31.485 1.00 82.88 198 PRO A C 1
ATOM 1501 O O . PRO A 1 198 ? 43.318 -3.311 -32.079 1.00 82.88 198 PRO A O 1
ATOM 1504 N N . PHE A 1 199 ? 41.072 -3.328 -32.101 1.00 86.81 199 PHE A N 1
ATOM 1505 C CA . PHE A 1 199 ? 40.957 -2.968 -33.511 1.00 86.81 199 PHE A CA 1
ATOM 1506 C C . PHE A 1 199 ? 41.247 -1.473 -33.683 1.00 86.81 199 PHE A C 1
ATOM 1508 O O . PHE A 1 199 ? 40.655 -0.648 -32.984 1.00 86.81 199 PHE A O 1
ATOM 1515 N N . VAL A 1 200 ? 42.155 -1.132 -34.598 1.00 88.06 200 VAL A N 1
ATOM 1516 C CA . VAL A 1 200 ? 42.493 0.254 -34.938 1.00 88.06 200 VAL A CA 1
ATOM 1517 C C . VAL A 1 200 ? 41.616 0.681 -36.112 1.00 88.06 200 VAL A C 1
ATOM 1519 O O . VAL A 1 200 ? 41.689 0.079 -37.181 1.00 88.06 200 VAL A O 1
ATOM 1522 N N . SER A 1 201 ? 40.773 1.693 -35.898 1.00 89.25 201 SER A N 1
ATOM 1523 C CA . SER A 1 201 ? 39.871 2.209 -36.935 1.00 89.25 201 SER A CA 1
ATOM 1524 C C . SER A 1 201 ? 40.663 2.897 -38.047 1.00 89.25 201 SER A C 1
ATOM 1526 O O . SER A 1 201 ? 41.573 3.677 -37.764 1.00 89.25 201 SER A O 1
ATOM 1528 N N . SER A 1 202 ? 40.316 2.620 -39.305 1.00 88.44 202 SER A N 1
ATOM 1529 C CA . SER A 1 202 ? 40.941 3.242 -40.480 1.00 88.44 202 SER A CA 1
ATOM 1530 C C . SER A 1 202 ? 40.329 4.593 -40.867 1.00 88.44 202 SER A C 1
ATOM 1532 O O . SER A 1 202 ? 40.792 5.220 -41.815 1.00 88.44 202 SER A O 1
ATOM 1534 N N . GLY A 1 203 ? 39.313 5.064 -40.134 1.00 90.69 203 GLY A N 1
ATOM 1535 C CA . GLY A 1 203 ? 38.594 6.311 -40.417 1.00 90.69 203 GLY A CA 1
ATOM 1536 C C . GLY A 1 203 ? 37.447 6.149 -41.421 1.00 90.69 203 GLY A C 1
ATOM 1537 O O . GLY A 1 203 ? 36.463 6.877 -41.325 1.00 90.69 203 GLY A O 1
ATOM 1538 N N . ASP A 1 204 ? 37.517 5.157 -42.312 1.00 95.38 204 ASP A N 1
ATOM 1539 C CA . ASP A 1 204 ? 36.385 4.711 -43.127 1.00 95.38 204 ASP A CA 1
ATOM 1540 C C . ASP A 1 204 ? 35.677 3.536 -42.440 1.00 95.38 204 ASP A C 1
ATOM 1542 O O . ASP A 1 204 ? 36.172 2.405 -42.383 1.00 95.38 204 ASP A O 1
ATOM 1546 N N . TRP A 1 205 ? 34.492 3.811 -41.896 1.00 95.50 205 TRP A N 1
ATOM 1547 C CA . TRP 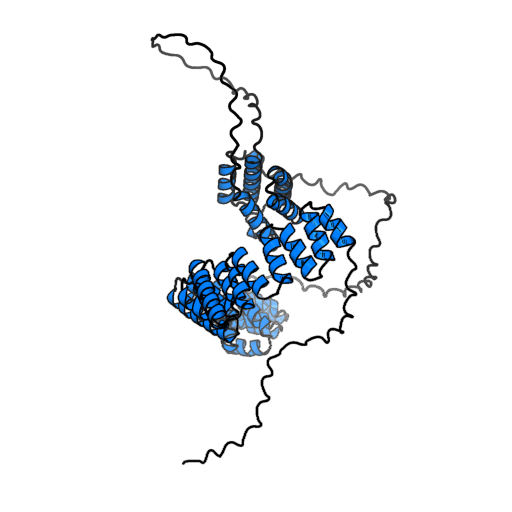A 1 205 ? 33.745 2.833 -41.115 1.00 95.50 205 TRP A CA 1
ATOM 1548 C C . TRP A 1 205 ? 33.253 1.646 -41.957 1.00 95.50 205 TRP A C 1
ATOM 1550 O O . TRP A 1 205 ? 33.099 0.556 -41.409 1.00 95.50 205 TRP A O 1
ATOM 1560 N N . GLN A 1 206 ? 33.031 1.816 -43.266 1.00 96.56 206 GLN A N 1
ATOM 1561 C CA . GLN A 1 206 ? 32.591 0.724 -44.144 1.00 96.56 206 GLN A CA 1
ATOM 1562 C C . GLN A 1 206 ? 33.739 -0.256 -44.405 1.00 96.56 206 GLN A C 1
ATOM 1564 O O . GLN A 1 206 ? 33.557 -1.475 -44.332 1.00 96.56 206 GLN A O 1
ATOM 1569 N N . ALA A 1 207 ? 34.942 0.273 -44.644 1.00 95.94 207 ALA A N 1
ATOM 1570 C CA . ALA A 1 207 ? 36.152 -0.534 -44.765 1.00 95.94 207 ALA A CA 1
ATOM 1571 C C . ALA A 1 207 ? 36.474 -1.266 -43.451 1.00 95.94 207 ALA A C 1
ATOM 1573 O O . ALA A 1 207 ? 36.872 -2.434 -43.472 1.00 95.94 207 ALA A O 1
ATOM 1574 N N . ASP A 1 208 ? 36.264 -0.605 -42.309 1.00 95.81 208 ASP A N 1
ATOM 1575 C CA . ASP A 1 208 ? 36.450 -1.200 -40.984 1.00 95.81 208 ASP A CA 1
ATOM 1576 C C . ASP A 1 208 ? 35.476 -2.355 -40.719 1.00 95.81 208 ASP A C 1
ATOM 1578 O O . ASP A 1 208 ? 35.896 -3.413 -40.248 1.00 95.81 208 ASP A O 1
ATOM 1582 N N . VAL A 1 209 ? 34.195 -2.188 -41.065 1.00 96.38 209 VAL A N 1
ATOM 1583 C CA . VAL A 1 209 ? 33.191 -3.261 -40.996 1.00 96.38 209 VAL A CA 1
ATOM 1584 C C . VAL A 1 209 ? 33.631 -4.456 -41.828 1.00 96.38 209 VAL A C 1
ATOM 1586 O O . VAL A 1 209 ? 33.678 -5.564 -41.301 1.00 96.38 209 VAL A O 1
ATOM 1589 N N . LYS A 1 210 ? 33.986 -4.248 -43.102 1.00 96.62 210 LYS A N 1
ATOM 1590 C CA . LYS A 1 210 ? 34.352 -5.345 -44.006 1.00 96.62 210 LYS A CA 1
ATOM 1591 C C . LYS A 1 210 ? 35.557 -6.130 -43.483 1.00 96.62 210 LYS A C 1
ATOM 1593 O O . LYS A 1 210 ? 35.518 -7.356 -43.445 1.00 96.62 210 LYS A O 1
ATOM 1598 N N . LYS A 1 211 ? 36.588 -5.435 -42.991 1.00 95.88 211 LYS A N 1
ATOM 1599 C CA . LYS A 1 211 ? 37.746 -6.072 -42.343 1.00 95.88 211 LYS A CA 1
ATOM 1600 C C . LYS A 1 211 ? 37.339 -6.867 -41.100 1.00 95.88 211 LYS A C 1
ATOM 1602 O O . LYS A 1 211 ? 37.839 -7.965 -40.881 1.00 95.88 211 LYS A O 1
ATOM 1607 N N . LEU A 1 212 ? 36.443 -6.333 -40.268 1.00 95.50 212 LEU A N 1
ATOM 1608 C CA . LEU A 1 212 ? 35.951 -7.043 -39.084 1.00 95.50 212 LEU A CA 1
ATOM 1609 C C . LEU A 1 212 ? 35.102 -8.269 -39.450 1.00 95.50 212 LEU A C 1
ATOM 1611 O O . LEU A 1 212 ? 35.189 -9.278 -38.749 1.00 95.50 212 LEU A O 1
ATOM 1615 N N . GLU A 1 213 ? 34.324 -8.209 -40.532 1.00 95.56 213 GLU A N 1
ATOM 1616 C CA . GLU A 1 213 ? 33.598 -9.359 -41.082 1.00 95.56 213 GLU A CA 1
ATOM 1617 C C . GLU A 1 213 ? 34.560 -10.441 -41.590 1.00 95.56 213 GLU A C 1
ATOM 1619 O O . GLU A 1 213 ? 34.413 -11.601 -41.210 1.00 95.56 213 GLU A O 1
ATOM 1624 N N . GLU A 1 214 ? 35.581 -10.065 -42.369 1.00 95.75 214 GLU A N 1
ATOM 1625 C CA . GLU A 1 214 ? 36.620 -10.979 -42.876 1.00 95.75 214 GLU A CA 1
ATOM 1626 C C . GLU A 1 214 ? 37.386 -11.673 -41.736 1.00 95.75 214 GLU A C 1
ATOM 1628 O O . GLU A 1 214 ? 37.742 -12.845 -41.839 1.00 95.75 214 GLU A O 1
ATOM 1633 N N . LEU A 1 215 ? 37.579 -10.979 -40.610 1.00 94.81 215 LEU A N 1
ATOM 1634 C CA . LEU A 1 215 ? 38.198 -11.520 -39.395 1.00 94.81 215 LEU A CA 1
ATOM 1635 C C . LEU A 1 215 ? 37.232 -12.332 -38.508 1.00 94.81 215 LEU A C 1
ATOM 1637 O O . LEU A 1 215 ? 37.620 -12.766 -37.423 1.00 94.81 215 LEU A O 1
ATOM 1641 N N . GLY A 1 216 ? 35.965 -12.494 -38.903 1.00 94.44 216 GLY A N 1
ATOM 1642 C CA . GLY A 1 216 ? 34.943 -13.195 -38.117 1.00 94.44 216 GLY A CA 1
ATOM 1643 C C . GLY A 1 216 ? 34.491 -12.455 -36.849 1.00 94.44 216 GLY A C 1
ATOM 1644 O O . GLY A 1 216 ? 33.761 -13.009 -36.027 1.00 94.44 216 GLY A O 1
ATOM 1645 N N . ARG A 1 217 ? 34.873 -11.184 -36.669 1.00 94.81 217 ARG A N 1
ATOM 1646 C C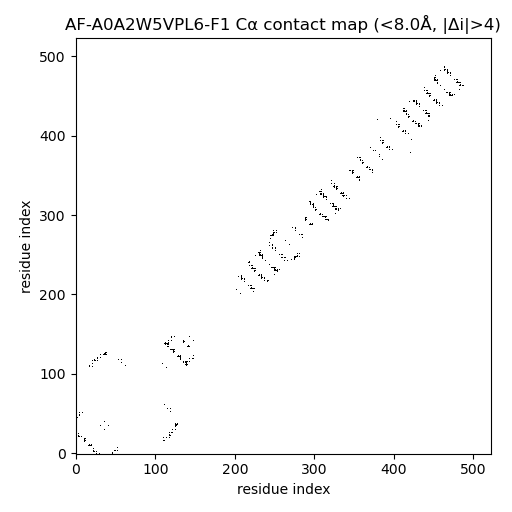A . ARG A 1 217 ? 34.491 -10.333 -35.526 1.00 94.81 217 ARG A CA 1
ATOM 1647 C C . ARG A 1 217 ? 33.133 -9.662 -35.761 1.00 94.81 217 ARG A C 1
ATOM 1649 O O . ARG A 1 217 ? 32.979 -8.450 -35.601 1.00 94.81 217 ARG A O 1
ATOM 1656 N N . THR A 1 218 ? 32.124 -10.465 -36.092 1.00 96.50 218 THR A N 1
ATOM 1657 C CA . THR A 1 218 ? 30.777 -10.014 -36.491 1.00 96.50 218 THR A CA 1
ATOM 1658 C C . THR A 1 218 ? 30.096 -9.118 -35.451 1.00 96.50 218 THR A C 1
ATOM 1660 O O . THR A 1 218 ? 29.404 -8.169 -35.810 1.00 96.50 218 THR A O 1
ATOM 1663 N N . ARG A 1 219 ? 30.346 -9.336 -34.152 1.00 96.06 219 ARG A N 1
ATOM 1664 C CA . ARG A 1 219 ? 29.804 -8.490 -33.074 1.00 96.06 219 ARG A CA 1
ATOM 1665 C C . ARG A 1 219 ? 30.361 -7.065 -33.089 1.00 96.06 219 ARG A C 1
ATOM 1667 O O . ARG A 1 219 ? 29.626 -6.121 -32.812 1.00 96.06 219 ARG A O 1
ATOM 1674 N N . ASP A 1 220 ? 31.652 -6.905 -33.366 1.00 95.50 220 ASP A N 1
ATOM 1675 C CA . ASP A 1 220 ? 32.279 -5.583 -33.410 1.00 95.50 220 ASP A CA 1
ATOM 1676 C C . ASP A 1 220 ? 31.876 -4.839 -34.689 1.00 95.50 220 ASP A C 1
ATOM 1678 O O . ASP A 1 220 ? 31.569 -3.651 -34.616 1.00 95.50 220 ASP A O 1
ATOM 1682 N N . ALA A 1 221 ? 31.762 -5.549 -35.820 1.00 96.94 221 ALA A N 1
ATOM 1683 C CA . ALA A 1 221 ? 31.192 -5.007 -37.055 1.00 96.94 221 ALA A CA 1
ATOM 1684 C C . ALA A 1 221 ? 29.741 -4.526 -36.844 1.00 96.94 221 ALA A C 1
ATOM 1686 O O . ALA A 1 221 ? 29.403 -3.392 -37.187 1.00 96.94 221 ALA A O 1
ATOM 1687 N N . GLY A 1 222 ? 28.908 -5.331 -36.171 1.00 96.88 222 GLY A N 1
ATOM 1688 C CA . GLY A 1 222 ? 27.530 -4.968 -35.823 1.00 96.88 222 GLY A CA 1
ATOM 1689 C C . GLY A 1 222 ? 27.428 -3.688 -34.983 1.00 96.88 222 GLY A C 1
ATOM 1690 O O . GLY A 1 222 ? 26.555 -2.861 -35.235 1.00 96.88 222 GLY A O 1
ATOM 1691 N N . ARG A 1 223 ? 28.362 -3.456 -34.047 1.00 96.81 223 ARG A N 1
ATOM 1692 C CA . ARG A 1 223 ? 28.415 -2.207 -33.259 1.00 96.81 223 ARG A CA 1
ATOM 1693 C C . ARG A 1 223 ? 28.719 -0.975 -34.105 1.00 96.81 223 ARG A C 1
ATOM 1695 O O . ARG A 1 223 ? 28.247 0.109 -33.770 1.00 96.81 223 ARG A O 1
ATOM 1702 N N . ILE A 1 224 ? 29.538 -1.108 -35.150 1.00 96.75 224 ILE A N 1
ATOM 1703 C CA . ILE A 1 224 ? 29.831 0.007 -36.060 1.00 96.75 224 ILE A CA 1
ATOM 1704 C C . ILE A 1 224 ? 28.572 0.352 -36.865 1.00 96.75 224 ILE A C 1
ATOM 1706 O O . ILE A 1 224 ? 28.198 1.521 -36.925 1.00 96.75 224 ILE A O 1
ATOM 1710 N N . HIS A 1 225 ? 27.862 -0.650 -37.389 1.00 97.31 225 HIS A N 1
ATOM 1711 C CA . HIS A 1 225 ? 26.582 -0.433 -38.071 1.00 97.31 225 HIS A CA 1
ATOM 1712 C C . HIS A 1 225 ? 25.509 0.184 -37.164 1.00 97.31 225 HIS A C 1
ATOM 1714 O O . HIS A 1 225 ? 24.815 1.104 -37.590 1.00 97.31 225 HIS A O 1
ATOM 1720 N N . GLU A 1 226 ? 25.414 -0.261 -35.907 1.00 96.06 226 GLU A N 1
ATOM 1721 C CA . GLU A 1 226 ? 24.491 0.293 -34.905 1.00 96.06 226 GLU A CA 1
ATOM 1722 C C . GLU A 1 226 ? 24.755 1.788 -34.649 1.00 96.06 226 GLU A C 1
ATOM 1724 O O . GLU A 1 226 ? 23.816 2.581 -34.598 1.00 96.06 226 GLU A O 1
ATOM 1729 N N . LYS A 1 227 ? 26.029 2.204 -34.567 1.00 96.56 227 LYS A N 1
ATOM 1730 C CA . LYS A 1 227 ? 26.410 3.624 -34.424 1.00 96.56 227 LYS A CA 1
ATOM 1731 C C . LYS A 1 227 ? 26.031 4.471 -35.639 1.00 96.56 227 LYS A C 1
ATOM 1733 O O . LYS A 1 227 ? 25.682 5.634 -35.475 1.00 96.56 227 LYS A O 1
ATOM 1738 N N . ASN A 1 228 ? 26.088 3.883 -36.830 1.00 96.88 228 ASN A N 1
ATOM 1739 C CA . ASN A 1 228 ? 25.786 4.553 -38.094 1.00 96.88 228 ASN A CA 1
ATOM 1740 C C . ASN A 1 228 ? 24.329 4.370 -38.544 1.00 96.88 228 ASN A C 1
ATOM 1742 O O . ASN A 1 228 ? 24.008 4.672 -39.688 1.00 96.88 228 ASN A O 1
ATOM 1746 N N . GLN A 1 229 ? 23.451 3.870 -37.665 1.00 96.38 229 GLN A N 1
ATOM 1747 C CA . GLN A 1 229 ? 22.019 3.673 -37.925 1.00 96.38 229 GLN A CA 1
ATOM 1748 C C . GLN A 1 229 ? 21.696 2.697 -39.079 1.00 96.38 229 GLN A C 1
ATOM 1750 O O . GLN A 1 229 ? 20.554 2.641 -39.535 1.00 96.38 229 GLN A O 1
ATOM 1755 N N . SER A 1 230 ? 22.652 1.868 -39.527 1.00 97.06 230 SER A N 1
ATOM 1756 C CA . SER A 1 230 ? 22.367 0.770 -40.468 1.00 97.06 230 SER A CA 1
ATOM 1757 C C . SER A 1 230 ? 21.894 -0.466 -39.700 1.00 97.06 230 SER A C 1
ATOM 1759 O O . SER A 1 230 ? 22.625 -1.435 -39.475 1.00 97.06 230 SER A O 1
ATOM 1761 N N . TYR A 1 231 ? 20.649 -0.412 -39.235 1.00 97.56 231 TYR A N 1
ATOM 1762 C CA . TYR A 1 231 ? 20.090 -1.425 -38.341 1.00 97.56 231 TYR A CA 1
ATOM 1763 C C . TYR A 1 231 ? 19.887 -2.797 -39.003 1.00 97.56 231 TYR A C 1
ATOM 1765 O O . TYR A 1 231 ? 19.965 -3.818 -38.318 1.00 97.56 231 TYR A O 1
ATOM 1773 N N . ALA A 1 232 ? 19.669 -2.841 -40.321 1.00 97.62 232 ALA A N 1
ATOM 1774 C CA . ALA A 1 232 ? 19.477 -4.094 -41.047 1.00 97.62 232 ALA A CA 1
ATOM 1775 C C . ALA A 1 232 ? 20.752 -4.943 -41.098 1.00 97.62 232 ALA A C 1
ATOM 1777 O O . ALA A 1 232 ? 20.732 -6.125 -40.740 1.00 97.62 232 ALA A O 1
ATOM 1778 N N . ASP A 1 233 ? 21.875 -4.318 -41.447 1.00 97.69 233 ASP A N 1
ATOM 1779 C CA . ASP A 1 233 ? 23.173 -4.989 -41.481 1.00 97.69 233 ASP A CA 1
ATOM 1780 C C . ASP A 1 233 ? 23.643 -5.355 -40.070 1.00 97.69 233 ASP A C 1
ATOM 1782 O O . ASP A 1 233 ? 24.124 -6.468 -39.843 1.00 97.69 233 ASP A O 1
ATOM 1786 N N . ALA A 1 234 ? 23.426 -4.461 -39.095 1.00 97.56 234 ALA A N 1
ATOM 1787 C CA . ALA A 1 234 ? 23.719 -4.740 -37.691 1.00 97.56 234 ALA A CA 1
ATOM 1788 C C . ALA A 1 234 ? 22.970 -5.987 -37.197 1.00 97.56 234 ALA A C 1
ATOM 1790 O O . ALA A 1 234 ? 23.577 -6.869 -36.585 1.00 97.56 234 ALA A O 1
ATOM 1791 N N . ALA A 1 235 ? 21.667 -6.095 -37.485 1.00 97.62 235 ALA A N 1
ATOM 1792 C CA . ALA A 1 235 ? 20.858 -7.246 -37.093 1.00 97.62 235 ALA A CA 1
ATOM 1793 C C . ALA A 1 235 ? 21.377 -8.552 -37.719 1.00 97.62 235 ALA A C 1
ATOM 1795 O O . ALA A 1 235 ? 21.565 -9.536 -36.998 1.00 97.62 235 ALA A O 1
ATOM 1796 N N . ARG A 1 236 ? 21.693 -8.542 -39.024 1.00 97.75 236 ARG A N 1
ATOM 1797 C CA . ARG A 1 236 ? 22.285 -9.687 -39.744 1.00 97.75 236 ARG A CA 1
ATOM 1798 C C . ARG A 1 236 ? 23.598 -10.144 -39.102 1.00 97.75 236 ARG A C 1
ATOM 1800 O O . ARG A 1 236 ? 23.817 -11.343 -38.905 1.00 97.75 236 ARG A O 1
ATOM 1807 N N . LEU A 1 237 ? 24.469 -9.196 -38.760 1.00 97.31 237 LEU A N 1
ATOM 1808 C CA . LEU A 1 237 ? 25.786 -9.483 -38.193 1.00 97.31 237 LEU A CA 1
ATOM 1809 C C . LEU A 1 237 ? 25.714 -10.013 -36.764 1.00 97.31 237 LEU A C 1
ATOM 1811 O O . LEU A 1 237 ? 26.404 -10.980 -36.438 1.00 97.31 237 LEU A O 1
ATOM 1815 N N . TYR A 1 238 ? 24.849 -9.444 -35.924 1.00 97.69 238 TYR A N 1
ATOM 1816 C CA . TYR A 1 238 ? 24.625 -9.970 -34.579 1.00 97.69 238 TYR A CA 1
ATOM 1817 C C . TYR A 1 238 ? 23.986 -11.363 -34.599 1.00 97.69 238 TYR A C 1
ATOM 1819 O O . TYR A 1 238 ? 24.374 -12.202 -33.787 1.00 97.69 238 TYR A O 1
ATOM 1827 N N . GLU A 1 239 ? 23.069 -11.642 -35.534 1.00 96.88 239 GLU A N 1
ATOM 1828 C CA . GLU A 1 239 ? 22.493 -12.983 -35.693 1.00 96.88 239 GLU A CA 1
ATOM 1829 C C . GLU A 1 239 ? 23.557 -13.996 -36.133 1.00 96.88 239 GLU A C 1
ATOM 1831 O O . GLU A 1 239 ? 23.654 -15.071 -35.542 1.00 96.88 239 GLU A O 1
ATOM 1836 N N . THR A 1 240 ? 24.420 -13.626 -37.085 1.00 97.06 240 THR A N 1
ATOM 1837 C CA . THR A 1 240 ? 25.553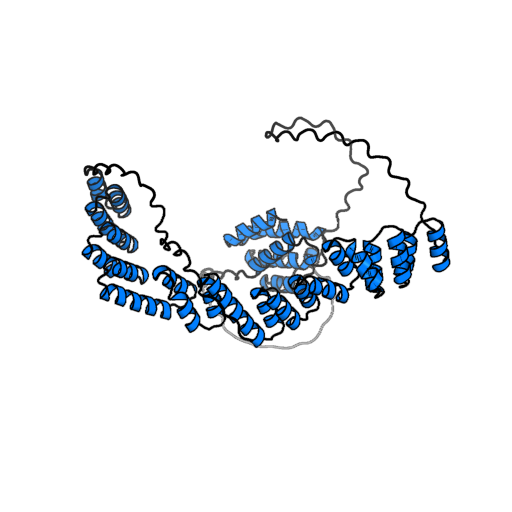 -14.465 -37.520 1.00 97.06 240 THR A CA 1
ATOM 1838 C C . THR A 1 240 ? 26.545 -14.715 -36.378 1.00 97.06 240 THR A C 1
ATOM 1840 O O . THR A 1 240 ? 27.101 -15.802 -36.256 1.00 97.06 240 THR A O 1
ATOM 1843 N N . GLY A 1 241 ? 26.746 -13.726 -35.502 1.00 95.81 241 GLY A N 1
ATOM 1844 C CA . GLY A 1 241 ? 27.568 -13.845 -34.295 1.00 95.81 241 GLY A CA 1
ATOM 1845 C C . GLY A 1 241 ? 26.899 -14.551 -33.108 1.00 95.81 241 GLY A C 1
ATOM 1846 O O . GLY A 1 241 ? 27.521 -14.648 -32.051 1.00 95.81 241 GLY A O 1
ATOM 1847 N N . GLY A 1 242 ? 25.646 -15.004 -33.239 1.00 95.81 242 GLY A N 1
ATOM 1848 C CA . GLY A 1 242 ? 24.888 -15.675 -32.176 1.00 95.81 242 GLY A CA 1
ATOM 1849 C C . GLY A 1 242 ? 24.370 -14.762 -31.051 1.00 95.81 242 GLY A C 1
ATOM 1850 O O . GLY A 1 242 ? 23.799 -15.259 -30.082 1.00 95.81 242 GLY A O 1
ATOM 1851 N N . ASP A 1 243 ? 24.524 -13.435 -31.153 1.00 96.69 243 ASP A N 1
ATOM 1852 C CA . ASP A 1 243 ? 23.984 -12.466 -30.184 1.00 96.69 243 ASP A CA 1
ATOM 1853 C C . ASP A 1 243 ? 22.541 -12.093 -30.562 1.00 96.69 243 ASP A C 1
ATOM 1855 O O . ASP A 1 243 ? 22.248 -10.995 -31.045 1.00 96.69 243 ASP A O 1
ATOM 1859 N N . THR A 1 244 ? 21.622 -13.036 -30.345 1.00 97.00 244 THR A N 1
ATOM 1860 C CA . THR A 1 244 ? 20.199 -12.904 -30.703 1.00 97.00 244 THR A CA 1
ATOM 1861 C C . THR A 1 244 ? 19.514 -11.717 -30.025 1.00 97.00 244 THR A C 1
ATOM 1863 O O . THR A 1 244 ? 18.643 -11.098 -30.633 1.00 97.00 244 THR A O 1
ATOM 1866 N N . LYS A 1 245 ? 19.931 -11.332 -28.808 1.00 97.50 245 LYS A N 1
ATOM 1867 C CA . LYS A 1 245 ? 19.389 -10.158 -28.099 1.00 97.50 245 LYS A CA 1
ATOM 1868 C C . LYS A 1 245 ? 19.751 -8.865 -28.820 1.00 97.50 245 LYS A C 1
ATOM 1870 O O . LYS A 1 245 ? 18.878 -8.038 -29.067 1.00 97.50 245 LYS A O 1
ATOM 1875 N N . SER A 1 246 ? 21.026 -8.683 -29.169 1.00 97.00 246 SER A N 1
ATOM 1876 C CA . SER A 1 246 ? 21.464 -7.486 -29.899 1.00 97.00 246 SER A CA 1
ATOM 1877 C C . SER A 1 246 ? 20.894 -7.453 -31.321 1.00 97.00 246 SER A C 1
ATOM 1879 O O . SER A 1 246 ? 20.511 -6.379 -31.786 1.00 97.00 246 SER A O 1
ATOM 1881 N N . ALA A 1 247 ? 20.756 -8.612 -31.974 1.00 97.81 247 ALA A N 1
ATOM 1882 C CA . ALA A 1 247 ? 20.090 -8.723 -33.270 1.00 97.81 247 ALA A CA 1
ATOM 1883 C C . ALA A 1 247 ? 18.618 -8.282 -33.195 1.00 97.81 247 ALA A C 1
ATOM 1885 O O . ALA A 1 247 ? 18.191 -7.453 -33.996 1.00 97.81 247 ALA A O 1
ATOM 1886 N N . LEU A 1 248 ? 17.870 -8.751 -32.186 1.00 97.69 248 LEU A N 1
ATOM 1887 C CA . LEU A 1 248 ? 16.466 -8.385 -31.974 1.00 97.69 248 LEU A CA 1
ATOM 1888 C C . LEU A 1 248 ? 16.299 -6.877 -31.732 1.00 97.69 248 LEU A C 1
ATOM 1890 O O . LEU A 1 248 ? 15.403 -6.261 -32.304 1.00 97.69 248 LEU A O 1
ATOM 1894 N N . ARG A 1 249 ? 17.182 -6.265 -30.924 1.00 96.88 249 ARG A N 1
ATOM 1895 C CA . ARG A 1 249 ? 17.164 -4.809 -30.681 1.00 96.88 249 ARG A CA 1
ATOM 1896 C C . ARG A 1 249 ? 17.305 -4.009 -31.971 1.00 96.88 249 ARG A C 1
ATOM 1898 O O . ARG A 1 249 ? 16.535 -3.082 -32.200 1.00 96.88 249 ARG A O 1
ATOM 1905 N N . ASN A 1 250 ? 18.280 -4.374 -32.802 1.00 97.12 250 ASN A N 1
ATOM 1906 C CA . ASN A 1 250 ? 18.519 -3.692 -34.071 1.00 97.12 250 ASN A CA 1
ATOM 1907 C C . ASN A 1 250 ? 17.379 -3.953 -35.065 1.00 97.12 250 ASN A C 1
ATOM 1909 O O . ASN A 1 250 ? 16.934 -3.019 -35.721 1.00 97.12 250 ASN A O 1
ATOM 1913 N N . ALA A 1 251 ? 16.825 -5.169 -35.112 1.00 97.56 251 ALA A N 1
ATOM 1914 C CA . ALA A 1 251 ? 15.648 -5.464 -35.929 1.00 97.56 251 ALA A CA 1
ATOM 1915 C C . ALA A 1 251 ? 14.439 -4.591 -35.541 1.00 97.56 251 ALA A C 1
ATOM 1917 O O . ALA A 1 251 ? 13.761 -4.063 -36.420 1.00 97.56 251 ALA A O 1
ATOM 1918 N N . ALA A 1 252 ? 14.205 -4.379 -34.240 1.00 96.69 252 ALA A N 1
ATOM 1919 C CA . ALA A 1 252 ? 13.134 -3.509 -33.756 1.00 96.69 252 ALA A CA 1
ATOM 1920 C C . ALA A 1 252 ? 13.360 -2.029 -34.123 1.00 96.69 252 ALA A C 1
ATOM 1922 O O . ALA A 1 252 ? 12.434 -1.375 -34.597 1.00 96.69 252 ALA A O 1
ATOM 1923 N N . LEU A 1 253 ? 14.585 -1.511 -33.962 1.00 96.12 253 LEU A N 1
ATOM 1924 C CA . LEU A 1 253 ? 14.944 -0.135 -34.344 1.00 96.12 253 LEU A CA 1
ATOM 1925 C C . LEU A 1 253 ? 14.843 0.103 -35.856 1.00 96.12 253 LEU A C 1
ATOM 1927 O O . LEU A 1 253 ? 14.355 1.142 -36.292 1.00 96.12 253 LEU A O 1
ATOM 1931 N N . GLY A 1 254 ? 15.262 -0.883 -36.651 1.00 96.38 254 GLY A N 1
ATOM 1932 C CA . GLY A 1 254 ? 15.182 -0.860 -38.110 1.00 96.38 254 GLY A CA 1
ATOM 1933 C C . GLY A 1 254 ? 13.798 -1.170 -38.681 1.00 96.38 254 GLY A C 1
ATOM 1934 O O . GLY A 1 254 ? 13.670 -1.223 -39.900 1.00 96.38 254 GLY A O 1
ATOM 1935 N N . LYS A 1 255 ? 12.779 -1.398 -37.835 1.00 96.56 255 LYS A N 1
ATOM 1936 C CA . LYS A 1 255 ? 11.413 -1.787 -38.239 1.00 96.56 255 LYS A CA 1
ATOM 1937 C C . LYS A 1 255 ? 11.382 -3.019 -39.165 1.00 96.56 255 LYS A C 1
ATOM 1939 O O . LYS A 1 255 ? 10.596 -3.090 -40.104 1.00 96.56 255 LYS A O 1
ATOM 1944 N N . LEU A 1 256 ? 12.250 -3.996 -38.900 1.00 96.56 256 LEU A N 1
ATOM 1945 C CA . LEU A 1 256 ? 12.366 -5.237 -39.669 1.00 96.56 256 LEU A CA 1
ATOM 1946 C C . LEU A 1 256 ? 11.446 -6.323 -39.097 1.00 96.56 256 LEU A C 1
ATOM 1948 O O . LEU A 1 256 ? 11.897 -7.200 -38.357 1.00 96.56 256 LEU A O 1
ATOM 1952 N N . ASP A 1 257 ? 10.159 -6.266 -39.438 1.00 96.19 257 ASP A N 1
ATOM 1953 C CA . ASP A 1 257 ? 9.122 -7.111 -38.827 1.00 96.19 257 ASP A CA 1
ATOM 1954 C C . ASP A 1 257 ? 9.361 -8.620 -38.996 1.00 96.19 257 ASP A C 1
ATOM 1956 O O . ASP A 1 257 ? 9.181 -9.381 -38.043 1.00 96.19 257 ASP A O 1
ATOM 1960 N N . ASP A 1 258 ? 9.822 -9.063 -40.167 1.00 96.88 258 ASP A N 1
ATOM 1961 C CA . ASP A 1 258 ? 10.059 -10.488 -40.439 1.00 96.88 258 ASP A CA 1
ATOM 1962 C C . ASP A 1 258 ? 11.236 -11.041 -39.624 1.00 96.88 258 ASP A C 1
ATOM 1964 O O . ASP A 1 258 ? 11.159 -12.121 -39.029 1.00 96.88 258 ASP A O 1
ATOM 1968 N N . VAL A 1 259 ? 12.324 -10.266 -39.542 1.00 96.44 259 VAL A N 1
ATOM 1969 C CA . VAL A 1 259 ? 13.511 -10.620 -38.751 1.00 96.44 259 VAL A CA 1
ATOM 1970 C C . VAL A 1 259 ? 13.170 -10.595 -37.264 1.00 96.44 259 VAL A C 1
ATOM 1972 O O . VAL A 1 259 ? 13.571 -11.495 -36.526 1.00 96.44 259 VAL A O 1
ATOM 1975 N N . PHE A 1 260 ? 12.388 -9.604 -36.827 1.00 96.75 260 PHE A N 1
ATOM 1976 C CA . PHE A 1 260 ? 11.924 -9.499 -35.450 1.00 96.75 260 PHE A CA 1
ATOM 1977 C C . PHE A 1 260 ? 11.087 -10.718 -35.042 1.00 96.75 260 PHE A C 1
ATOM 1979 O O . PHE A 1 260 ? 11.404 -11.345 -34.032 1.00 96.75 260 PHE A O 1
ATOM 1986 N N . LYS A 1 261 ? 10.085 -11.109 -35.846 1.00 96.31 261 LYS A N 1
ATOM 1987 C CA . LYS A 1 261 ? 9.253 -12.300 -35.587 1.00 96.31 261 LYS A CA 1
ATOM 1988 C C . LYS A 1 261 ? 10.111 -13.559 -35.450 1.00 96.31 261 LYS A C 1
ATOM 1990 O O . LYS A 1 261 ? 10.067 -14.209 -34.407 1.00 96.31 261 LYS A O 1
ATOM 1995 N N . ARG A 1 262 ? 10.991 -13.826 -36.421 1.00 96.81 262 ARG A N 1
ATOM 1996 C CA . ARG A 1 262 ? 11.900 -14.987 -36.404 1.00 96.81 262 ARG A CA 1
ATOM 1997 C C . ARG A 1 262 ? 12.827 -15.014 -35.185 1.00 96.81 262 ARG A C 1
ATOM 1999 O O . ARG A 1 262 ? 13.108 -16.079 -34.639 1.00 96.81 262 ARG A O 1
ATOM 2006 N N . LEU A 1 263 ? 13.365 -13.863 -34.779 1.00 96.44 263 LEU A N 1
ATOM 2007 C CA . LEU A 1 263 ? 14.249 -13.777 -33.613 1.00 96.44 263 LEU A CA 1
ATOM 2008 C C . LEU A 1 263 ? 13.476 -13.889 -32.293 1.00 96.44 263 LEU A C 1
ATOM 2010 O O . LEU A 1 263 ? 14.003 -14.458 -31.337 1.00 96.44 263 LEU A O 1
ATOM 2014 N N . SER A 1 264 ? 12.239 -13.388 -32.243 1.00 96.00 264 SER A N 1
ATOM 2015 C CA . SER A 1 264 ? 11.381 -13.459 -31.057 1.00 96.00 264 SER A CA 1
ATOM 2016 C C . SER A 1 264 ? 11.008 -14.899 -30.693 1.00 96.00 264 SER A C 1
ATOM 2018 O O . SER A 1 264 ? 10.995 -15.243 -29.518 1.00 96.00 264 SER A O 1
ATOM 2020 N N . GLU A 1 265 ? 10.835 -15.784 -31.677 1.00 96.44 265 GLU A N 1
ATOM 2021 C CA . GLU A 1 265 ? 10.558 -17.212 -31.448 1.00 96.44 265 GLU A CA 1
ATOM 2022 C C . GLU A 1 265 ? 11.714 -17.953 -30.753 1.00 96.44 265 GLU A C 1
ATOM 2024 O O . GLU A 1 265 ? 11.499 -18.962 -30.083 1.00 96.44 265 GLU A O 1
ATOM 2029 N N . LYS A 1 266 ? 12.950 -17.453 -30.886 1.00 97.06 266 LYS A N 1
ATOM 2030 C CA . LYS A 1 266 ? 14.157 -18.070 -30.309 1.00 97.06 266 LYS A CA 1
ATOM 2031 C C . LYS A 1 266 ? 14.453 -17.609 -28.879 1.00 97.06 266 LYS A C 1
ATOM 2033 O O . LYS A 1 266 ? 15.345 -18.167 -28.239 1.00 97.06 266 LYS A O 1
ATOM 2038 N N . LEU A 1 267 ? 13.783 -16.564 -28.396 1.00 96.94 267 LEU A N 1
ATOM 2039 C CA . LEU A 1 267 ? 14.094 -15.897 -27.132 1.00 96.94 267 LEU A CA 1
ATOM 2040 C C . LEU A 1 267 ? 12.987 -16.105 -26.104 1.00 96.94 267 LEU A C 1
ATOM 2042 O O . LEU A 1 267 ? 11.812 -16.258 -26.435 1.00 96.94 267 LEU A O 1
ATOM 2046 N N . LYS A 1 268 ? 13.356 -16.068 -24.819 1.00 97.38 268 LYS A N 1
ATOM 2047 C CA . LYS A 1 268 ? 12.346 -16.063 -23.758 1.00 97.38 268 LYS A CA 1
ATOM 2048 C C . LYS A 1 268 ? 11.610 -14.721 -23.746 1.00 97.38 268 LYS A C 1
ATOM 2050 O O . LYS A 1 268 ? 12.230 -13.686 -24.002 1.00 97.38 268 LYS A O 1
ATOM 2055 N N . PRO A 1 269 ? 10.331 -14.690 -23.341 1.00 96.06 269 PRO A N 1
ATOM 2056 C CA . PRO A 1 269 ? 9.561 -13.452 -23.343 1.00 96.06 269 PRO A CA 1
ATOM 2057 C C . PRO A 1 269 ? 10.159 -12.320 -22.492 1.00 96.06 269 PRO A C 1
ATOM 2059 O O . PRO A 1 269 ? 10.080 -11.157 -22.875 1.00 96.06 269 PRO A O 1
ATOM 2062 N N . GLU A 1 270 ? 10.808 -12.657 -21.374 1.00 96.38 270 GLU A N 1
ATOM 2063 C CA . GLU A 1 270 ? 11.505 -11.692 -20.507 1.00 96.38 270 GLU A CA 1
ATOM 2064 C C . GLU A 1 270 ? 12.703 -11.035 -21.213 1.00 96.38 270 GLU A C 1
ATOM 2066 O O . GLU A 1 270 ? 12.944 -9.833 -21.083 1.00 96.38 270 GLU A O 1
ATOM 2071 N N . GLU A 1 271 ? 13.434 -11.812 -22.016 1.00 97.00 271 GLU A N 1
ATOM 2072 C CA . GLU A 1 271 ? 14.603 -11.335 -22.757 1.00 97.00 271 GLU A CA 1
ATOM 2073 C C . GLU A 1 271 ? 14.201 -10.426 -23.917 1.00 97.00 271 GLU A C 1
ATOM 2075 O O . GLU A 1 271 ? 14.915 -9.470 -24.217 1.00 97.00 271 GLU A O 1
ATOM 2080 N N . ILE A 1 272 ? 13.049 -10.702 -24.535 1.00 97.19 272 ILE A N 1
ATOM 2081 C CA . ILE A 1 272 ? 12.440 -9.850 -25.561 1.00 97.19 272 ILE A CA 1
ATOM 2082 C C . ILE A 1 272 ? 12.074 -8.496 -24.952 1.00 97.19 272 ILE A C 1
ATOM 2084 O O . ILE A 1 272 ? 12.461 -7.465 -25.504 1.00 97.19 272 ILE A O 1
ATOM 2088 N N . SER A 1 273 ? 11.401 -8.484 -23.792 1.00 96.44 273 SER A N 1
ATOM 2089 C CA . SER A 1 273 ? 11.056 -7.232 -23.111 1.00 96.44 273 SER A CA 1
ATOM 2090 C C . SER A 1 273 ? 12.290 -6.421 -22.715 1.00 96.44 273 SER A C 1
ATOM 2092 O O . SER A 1 273 ? 12.360 -5.239 -23.042 1.00 96.44 273 SER A O 1
ATOM 2094 N N . GLU A 1 274 ? 13.310 -7.044 -22.109 1.00 96.44 274 GLU A N 1
ATOM 2095 C CA . GLU A 1 274 ? 14.543 -6.340 -21.719 1.00 96.44 274 GLU A CA 1
ATOM 2096 C C . GLU A 1 274 ? 15.284 -5.776 -22.945 1.00 96.44 274 GLU A C 1
ATOM 2098 O O . GLU A 1 274 ? 15.811 -4.659 -22.920 1.00 96.44 274 GLU A O 1
ATOM 2103 N N . ALA A 1 275 ? 15.330 -6.544 -24.039 1.00 96.44 275 ALA A N 1
ATOM 2104 C CA . ALA A 1 275 ? 15.950 -6.106 -25.281 1.00 96.44 275 ALA A CA 1
ATOM 2105 C C . ALA A 1 275 ? 15.230 -4.874 -25.851 1.00 96.44 275 ALA A C 1
ATOM 2107 O O . ALA A 1 275 ? 15.886 -3.872 -26.144 1.00 96.44 275 ALA A O 1
ATOM 2108 N N . LEU A 1 276 ? 13.902 -4.920 -25.960 1.00 96.56 276 LEU A N 1
ATOM 2109 C CA . LEU A 1 276 ? 13.091 -3.826 -26.494 1.00 96.56 276 LEU A CA 1
ATOM 2110 C C . LEU A 1 276 ? 13.122 -2.570 -25.613 1.00 96.56 276 LEU A C 1
ATOM 2112 O O . LEU A 1 276 ? 13.256 -1.467 -26.143 1.00 96.56 276 LEU A O 1
ATOM 2116 N N . GLU A 1 277 ? 13.077 -2.717 -24.285 1.00 95.69 277 GLU A N 1
ATOM 2117 C CA . GLU A 1 277 ? 13.218 -1.592 -23.351 1.00 95.69 277 GLU A CA 1
ATOM 2118 C C . GLU A 1 277 ? 14.580 -0.908 -23.489 1.00 95.69 277 GLU A C 1
ATOM 2120 O O . GLU A 1 277 ? 14.655 0.321 -23.531 1.00 95.69 277 GLU A O 1
ATOM 2125 N N . ARG A 1 278 ? 15.663 -1.690 -23.609 1.00 95.88 278 ARG A N 1
ATOM 2126 C CA . ARG A 1 278 ? 17.015 -1.148 -23.810 1.00 95.88 278 ARG A CA 1
ATOM 2127 C C . ARG A 1 278 ? 17.170 -0.476 -25.174 1.00 95.88 278 ARG A C 1
ATOM 2129 O O . ARG A 1 278 ? 17.942 0.469 -25.287 1.00 95.88 278 ARG A O 1
ATOM 2136 N N . ALA A 1 279 ? 16.462 -0.962 -26.192 1.00 95.06 279 ALA A N 1
ATOM 2137 C CA . ALA A 1 279 ? 16.432 -0.338 -27.511 1.00 95.06 279 ALA A CA 1
ATOM 2138 C C . ALA A 1 279 ? 15.585 0.947 -27.546 1.00 95.06 279 ALA A C 1
ATOM 2140 O O . ALA A 1 279 ? 15.694 1.709 -28.498 1.00 95.06 279 ALA A O 1
ATOM 2141 N N . GLY A 1 280 ? 14.728 1.194 -26.546 1.00 95.00 280 GLY A N 1
ATOM 2142 C CA . GLY A 1 280 ? 13.747 2.283 -26.591 1.00 95.00 280 GLY A CA 1
ATOM 2143 C C . GLY A 1 280 ? 12.626 2.058 -27.615 1.00 95.00 280 GLY A C 1
ATOM 2144 O O . GLY A 1 280 ? 11.895 2.989 -27.941 1.00 95.00 280 GLY A O 1
ATOM 2145 N N . ALA A 1 281 ? 12.468 0.830 -28.121 1.00 95.56 281 ALA A N 1
ATOM 2146 C CA . ALA A 1 281 ? 11.466 0.462 -29.120 1.00 95.56 281 ALA A CA 1
ATOM 2147 C C . ALA A 1 281 ? 10.107 0.163 -28.453 1.00 95.56 281 ALA A C 1
ATOM 2149 O O . ALA A 1 281 ? 9.604 -0.963 -28.491 1.00 95.56 281 ALA A O 1
ATOM 2150 N N . PHE A 1 282 ? 9.525 1.174 -27.798 1.00 95.75 282 PHE A N 1
ATOM 2151 C CA . PHE A 1 282 ? 8.326 1.015 -26.965 1.00 95.75 282 PHE A CA 1
ATOM 2152 C C . PHE A 1 282 ? 7.067 0.619 -27.752 1.00 95.75 282 PHE A C 1
ATOM 2154 O O . PHE A 1 282 ? 6.225 -0.085 -27.206 1.00 95.75 282 PHE A O 1
ATOM 2161 N N . GLU A 1 283 ? 6.947 0.993 -29.029 1.00 94.38 283 GLU A N 1
ATOM 2162 C CA . GLU A 1 283 ? 5.825 0.583 -29.894 1.00 94.38 283 GLU A CA 1
ATOM 2163 C C . GLU A 1 283 ? 5.782 -0.941 -30.071 1.00 94.38 283 GLU A C 1
ATOM 2165 O O . GLU A 1 283 ? 4.782 -1.584 -29.756 1.00 94.38 283 GLU A O 1
ATOM 2170 N N . LYS A 1 284 ? 6.915 -1.540 -30.463 1.00 94.94 284 LYS A N 1
ATOM 2171 C CA . LYS A 1 284 ? 7.052 -2.998 -30.599 1.00 94.94 284 LYS A CA 1
ATOM 2172 C C . LYS A 1 284 ? 6.913 -3.723 -29.267 1.00 94.94 284 LYS A C 1
ATOM 2174 O O . LYS A 1 284 ? 6.363 -4.821 -29.220 1.00 94.94 284 LYS A O 1
ATOM 2179 N N . LEU A 1 285 ? 7.366 -3.105 -28.178 1.00 96.06 285 LEU A N 1
ATOM 2180 C CA . LEU A 1 285 ? 7.161 -3.643 -26.836 1.00 96.06 285 LEU A CA 1
ATOM 2181 C C . LEU A 1 285 ? 5.675 -3.684 -26.455 1.00 96.06 285 LEU A C 1
ATOM 2183 O O . LEU A 1 285 ? 5.220 -4.676 -25.887 1.00 96.06 285 LEU A O 1
ATOM 2187 N N . MET A 1 286 ? 4.909 -2.642 -26.790 1.00 96.06 286 MET A N 1
ATOM 2188 C CA . MET A 1 286 ? 3.461 -2.630 -26.577 1.00 96.06 286 MET A CA 1
ATOM 2189 C C . MET A 1 286 ? 2.765 -3.692 -27.430 1.00 96.06 286 MET A C 1
ATOM 2191 O O . MET A 1 286 ? 1.993 -4.466 -26.875 1.00 96.06 286 MET A O 1
ATOM 2195 N N . GLU A 1 287 ? 3.073 -3.795 -28.729 1.00 95.25 287 GLU A N 1
ATOM 2196 C CA . GLU A 1 287 ? 2.538 -4.855 -29.606 1.00 95.25 287 GLU A CA 1
ATOM 2197 C C . GLU A 1 287 ? 2.803 -6.253 -29.027 1.00 95.25 287 GLU A C 1
ATOM 2199 O O . GLU A 1 287 ? 1.898 -7.089 -28.957 1.00 95.25 287 GLU A O 1
ATOM 2204 N N . PHE A 1 288 ? 4.024 -6.486 -28.537 1.00 95.88 288 PHE A N 1
ATOM 2205 C CA . PHE A 1 288 ? 4.414 -7.745 -27.909 1.00 95.88 288 PHE A CA 1
ATOM 2206 C C . PHE A 1 288 ? 3.597 -8.053 -26.645 1.00 95.88 288 PHE A C 1
ATOM 2208 O O . PHE A 1 288 ? 3.121 -9.177 -26.475 1.00 95.88 288 PHE A O 1
ATOM 2215 N N . HIS A 1 289 ? 3.384 -7.070 -25.765 1.00 97.06 289 HIS A N 1
ATOM 2216 C CA . HIS A 1 289 ? 2.545 -7.269 -24.581 1.00 97.06 289 HIS A CA 1
ATOM 2217 C C . HIS A 1 289 ? 1.059 -7.432 -24.923 1.00 97.06 289 HIS A C 1
ATOM 2219 O O . HIS A 1 289 ? 0.384 -8.230 -24.272 1.00 97.06 289 HIS A O 1
ATOM 2225 N N . VAL A 1 290 ? 0.550 -6.742 -25.952 1.00 96.69 290 VAL A N 1
ATOM 2226 C CA . VAL A 1 290 ? -0.838 -6.894 -26.425 1.00 96.69 290 VAL A CA 1
ATOM 2227 C C . VAL A 1 290 ? -1.064 -8.312 -26.937 1.00 96.69 290 VAL A C 1
ATOM 2229 O O . VAL A 1 290 ? -2.040 -8.944 -26.541 1.00 96.69 290 VAL A O 1
ATOM 2232 N N . ALA A 1 291 ? -0.139 -8.845 -27.742 1.00 95.56 291 ALA A N 1
ATOM 2233 C CA . ALA A 1 291 ? -0.219 -10.209 -28.263 1.00 95.56 291 ALA A CA 1
ATOM 2234 C C . ALA A 1 291 ? -0.250 -11.275 -27.151 1.00 95.56 291 ALA A C 1
ATOM 2236 O O . ALA A 1 291 ? -0.837 -12.339 -27.330 1.00 95.56 291 ALA A O 1
ATOM 2237 N N . ARG A 1 292 ? 0.351 -10.986 -25.990 1.00 95.81 292 ARG A N 1
ATOM 2238 C CA . ARG A 1 292 ? 0.353 -11.874 -24.816 1.00 95.81 292 ARG A CA 1
ATOM 2239 C C . ARG A 1 292 ? -0.820 -11.652 -23.861 1.00 95.81 292 ARG A C 1
ATOM 2241 O O . ARG A 1 292 ? -1.034 -12.480 -22.982 1.00 95.81 292 ARG A O 1
ATOM 2248 N N . GLY A 1 293 ? -1.560 -10.553 -24.007 1.00 96.62 293 GLY A N 1
ATOM 2249 C CA . GLY A 1 293 ? -2.575 -10.135 -23.037 1.00 96.62 293 GLY A CA 1
ATOM 2250 C C . GLY A 1 293 ? -1.995 -9.586 -21.725 1.00 96.62 293 GLY A C 1
ATOM 2251 O O . GLY A 1 293 ? -2.715 -9.484 -20.733 1.00 96.62 293 GLY A O 1
ATOM 2252 N N . ASP A 1 294 ? -0.713 -9.199 -21.704 1.00 96.94 294 ASP A N 1
ATOM 2253 C CA . ASP A 1 294 ? -0.021 -8.663 -20.524 1.00 96.94 294 ASP A CA 1
ATOM 2254 C C . ASP A 1 294 ? -0.356 -7.170 -20.318 1.00 96.94 294 ASP A C 1
ATOM 2256 O O . ASP A 1 294 ? 0.504 -6.285 -20.397 1.00 96.94 294 ASP A O 1
ATOM 2260 N N . PHE A 1 295 ? -1.627 -6.865 -20.041 1.00 97.88 295 PHE A N 1
ATOM 2261 C CA . PHE A 1 295 ? -2.115 -5.485 -19.889 1.00 97.88 295 PHE A CA 1
ATOM 2262 C C . PHE A 1 295 ? -1.475 -4.720 -18.720 1.00 97.88 295 PHE A C 1
ATOM 2264 O O . PHE A 1 295 ? -1.408 -3.492 -18.746 1.00 97.88 295 PHE A O 1
ATOM 2271 N N . ASP A 1 296 ? -0.930 -5.435 -17.736 1.00 97.81 296 ASP A N 1
ATOM 2272 C CA . ASP A 1 296 ? -0.172 -4.858 -16.624 1.00 97.81 296 ASP A CA 1
ATOM 2273 C C . ASP A 1 296 ? 1.076 -4.095 -17.078 1.00 97.81 296 ASP A C 1
ATOM 2275 O O . ASP A 1 296 ? 1.380 -3.009 -16.581 1.00 97.81 296 ASP A O 1
ATOM 2279 N N . SER A 1 297 ? 1.836 -4.686 -18.000 1.00 96.75 297 SER A N 1
ATOM 2280 C CA . SER A 1 297 ? 3.074 -4.094 -18.506 1.00 96.75 297 SER A CA 1
ATOM 2281 C C . SER A 1 297 ? 2.764 -2.927 -19.437 1.00 96.75 297 SER A C 1
ATOM 2283 O O . SER A 1 297 ? 3.412 -1.886 -19.349 1.00 96.75 297 SER A O 1
ATOM 2285 N N . ILE A 1 298 ? 1.707 -3.052 -20.246 1.00 97.69 298 ILE A N 1
ATOM 2286 C CA . ILE A 1 298 ? 1.198 -1.971 -21.104 1.00 97.69 298 ILE A CA 1
ATOM 2287 C C . ILE A 1 298 ? 0.816 -0.752 -20.262 1.00 97.69 298 ILE A C 1
ATOM 2289 O O . ILE A 1 298 ? 1.234 0.364 -20.563 1.00 97.69 298 ILE A O 1
ATOM 2293 N N . ALA A 1 299 ? 0.074 -0.955 -19.172 1.00 98.00 299 ALA A N 1
ATOM 2294 C CA . ALA A 1 299 ? -0.340 0.137 -18.303 1.00 98.00 299 ALA A CA 1
ATOM 2295 C C . ALA A 1 299 ? 0.863 0.882 -17.694 1.00 98.00 299 ALA A C 1
ATOM 2297 O O . ALA A 1 299 ? 0.881 2.111 -17.670 1.00 98.00 299 ALA A O 1
ATOM 2298 N N . LYS A 1 300 ? 1.914 0.159 -17.280 1.00 97.00 300 LYS A N 1
ATOM 2299 C CA . LYS A 1 300 ? 3.165 0.767 -16.788 1.00 97.00 300 LYS A CA 1
ATOM 2300 C C . LYS A 1 300 ? 3.896 1.575 -17.862 1.00 97.00 300 LYS A C 1
ATOM 2302 O O . LYS A 1 300 ? 4.458 2.622 -17.543 1.00 97.00 300 LYS A O 1
ATOM 2307 N N . LEU A 1 301 ? 3.894 1.111 -19.115 1.00 96.56 301 LEU A N 1
ATOM 2308 C CA . LEU A 1 301 ? 4.475 1.858 -20.235 1.00 96.56 301 LEU A CA 1
ATOM 2309 C C . LEU A 1 301 ? 3.715 3.169 -20.476 1.00 96.56 301 LEU A C 1
ATOM 2311 O O . LEU A 1 301 ? 4.352 4.216 -20.592 1.00 96.56 301 LEU A O 1
ATOM 2315 N N . TYR A 1 302 ? 2.379 3.142 -20.442 1.00 97.88 302 TYR A N 1
ATOM 2316 C CA . TYR A 1 302 ? 1.562 4.357 -20.530 1.00 97.88 302 TYR A CA 1
ATOM 2317 C C . TYR A 1 302 ? 1.778 5.311 -19.348 1.00 97.88 302 TYR A C 1
ATOM 2319 O O . TYR A 1 302 ? 1.892 6.518 -19.556 1.00 97.88 302 TYR A O 1
ATOM 2327 N N . GLU A 1 303 ? 1.913 4.802 -18.117 1.00 97.31 303 GLU A N 1
ATOM 2328 C CA . GLU A 1 303 ? 2.242 5.646 -16.958 1.00 97.31 303 GLU A CA 1
ATOM 2329 C C . GLU A 1 303 ? 3.617 6.305 -17.095 1.00 97.31 303 GLU A C 1
ATOM 2331 O O . GLU A 1 303 ? 3.755 7.485 -16.780 1.00 97.31 303 GLU A O 1
ATOM 2336 N N . ARG A 1 304 ? 4.623 5.584 -17.609 1.00 96.31 304 ARG A N 1
ATOM 2337 C CA . ARG A 1 304 ? 5.953 6.151 -17.887 1.00 96.31 304 ARG A CA 1
ATOM 2338 C C . ARG A 1 304 ? 5.894 7.252 -18.951 1.00 96.31 304 ARG A C 1
ATOM 2340 O O . ARG A 1 304 ? 6.661 8.207 -18.871 1.00 96.31 304 ARG A O 1
ATOM 2347 N N . ALA A 1 305 ? 4.984 7.129 -19.914 1.00 96.31 305 ALA A N 1
ATOM 2348 C CA . ALA A 1 305 ? 4.711 8.142 -20.931 1.00 96.31 305 ALA A CA 1
ATOM 2349 C C . ALA A 1 305 ? 3.763 9.266 -20.455 1.00 96.31 305 ALA A C 1
ATOM 2351 O O . ALA A 1 305 ? 3.445 10.157 -21.238 1.00 96.31 305 ALA A O 1
ATOM 2352 N N . ASN A 1 306 ? 3.310 9.247 -19.192 1.00 97.12 306 ASN A N 1
ATOM 2353 C CA . ASN A 1 306 ? 2.311 10.161 -18.618 1.00 97.12 306 ASN A CA 1
ATOM 2354 C C . ASN A 1 306 ? 0.937 10.159 -19.328 1.00 97.12 306 ASN A C 1
ATOM 2356 O O . ASN A 1 306 ? 0.158 11.100 -19.177 1.00 97.12 306 ASN A O 1
ATOM 2360 N N . GLN A 1 307 ? 0.606 9.095 -20.065 1.00 97.69 307 GLN A N 1
ATOM 2361 C CA . GLN A 1 307 ? -0.696 8.896 -20.717 1.00 97.69 307 GLN A CA 1
ATOM 2362 C C . GLN A 1 307 ? -1.642 8.140 -19.774 1.00 97.69 307 GLN A C 1
ATOM 2364 O O . GLN A 1 307 ? -1.881 6.937 -19.898 1.00 97.69 307 GLN A O 1
ATOM 2369 N N . PHE A 1 308 ? -2.116 8.838 -18.742 1.00 98.19 308 PHE A N 1
ATOM 2370 C CA . PHE A 1 308 ? -2.837 8.214 -17.629 1.00 98.19 308 PHE A CA 1
ATOM 2371 C C . PHE A 1 308 ? -4.249 7.708 -17.981 1.00 98.19 308 PHE A C 1
ATOM 2373 O O . PHE A 1 308 ? -4.750 6.800 -17.318 1.00 98.19 308 PHE A O 1
ATOM 2380 N N . ASP A 1 309 ? -4.870 8.249 -19.026 1.00 97.62 309 ASP A N 1
ATOM 2381 C CA . ASP A 1 309 ? -6.149 7.807 -19.591 1.00 97.62 309 ASP A CA 1
ATOM 2382 C C . ASP A 1 309 ? -6.042 6.393 -20.194 1.00 97.62 309 ASP A C 1
ATOM 2384 O O . ASP A 1 309 ? -6.799 5.489 -19.827 1.00 97.62 309 ASP A O 1
ATOM 2388 N N . GLN A 1 310 ? -5.037 6.173 -21.048 1.00 97.81 310 GLN A N 1
ATOM 2389 C CA . GLN A 1 310 ? -4.761 4.874 -21.668 1.00 97.81 310 GLN A CA 1
ATOM 2390 C C . GLN A 1 310 ? -4.257 3.858 -20.639 1.00 97.81 310 GLN A C 1
ATOM 2392 O O . GLN A 1 310 ? -4.655 2.690 -20.668 1.00 97.81 310 GLN A O 1
ATOM 2397 N N . ALA A 1 311 ? -3.444 4.306 -19.674 1.00 98.06 311 ALA A N 1
ATOM 2398 C CA . ALA A 1 311 ? -3.037 3.475 -18.544 1.00 98.06 311 ALA A CA 1
ATOM 2399 C C . ALA A 1 311 ? -4.248 2.982 -17.734 1.00 98.06 311 ALA A C 1
ATOM 2401 O O . ALA A 1 311 ? -4.304 1.806 -17.379 1.00 98.06 311 ALA A O 1
ATOM 2402 N N . GLY A 1 312 ? -5.235 3.853 -17.484 1.00 97.88 312 GLY A N 1
ATOM 2403 C CA . GLY A 1 312 ? -6.479 3.497 -16.798 1.00 97.88 312 GLY A CA 1
ATOM 2404 C C . GLY A 1 312 ? -7.236 2.368 -17.503 1.00 97.88 312 GLY A C 1
ATOM 2405 O O . GLY A 1 312 ? -7.584 1.373 -16.865 1.00 97.88 312 GLY A O 1
ATOM 2406 N N . LEU A 1 313 ? -7.396 2.468 -18.828 1.00 97.81 313 LEU A N 1
ATOM 2407 C CA . LEU A 1 313 ? -8.038 1.431 -19.649 1.00 97.81 313 LEU A CA 1
ATOM 2408 C C . LEU A 1 313 ? -7.264 0.106 -19.630 1.00 97.81 313 LEU A C 1
ATOM 2410 O O . LEU A 1 313 ? -7.861 -0.969 -19.548 1.00 97.81 313 LEU A O 1
ATOM 2414 N N . ALA A 1 314 ? -5.933 0.165 -19.703 1.00 97.94 314 ALA A N 1
ATOM 2415 C CA . ALA A 1 314 ? -5.090 -1.023 -19.641 1.00 97.94 314 ALA A CA 1
ATOM 2416 C C . ALA A 1 314 ? -5.190 -1.718 -18.268 1.00 97.94 314 ALA A C 1
ATOM 2418 O O . ALA A 1 314 ? -5.382 -2.933 -18.210 1.00 97.94 314 ALA A O 1
ATOM 2419 N N . TRP A 1 315 ? -5.164 -0.966 -17.163 1.00 98.31 315 TRP A N 1
ATOM 2420 C CA . TRP A 1 315 ? -5.366 -1.522 -15.820 1.00 98.31 315 TRP A CA 1
ATOM 2421 C C . TRP A 1 315 ? -6.769 -2.110 -15.613 1.00 98.31 315 TRP A C 1
ATOM 2423 O O . TRP A 1 315 ? -6.913 -3.111 -14.906 1.00 98.31 315 TRP A O 1
ATOM 2433 N N . GLU A 1 316 ? -7.799 -1.520 -16.227 1.00 97.38 316 GLU A N 1
ATOM 2434 C CA . GLU A 1 316 ? -9.168 -2.050 -16.204 1.00 97.38 316 GLU A CA 1
ATOM 2435 C C . GLU A 1 316 ? -9.234 -3.417 -16.902 1.00 97.38 316 GLU A C 1
AT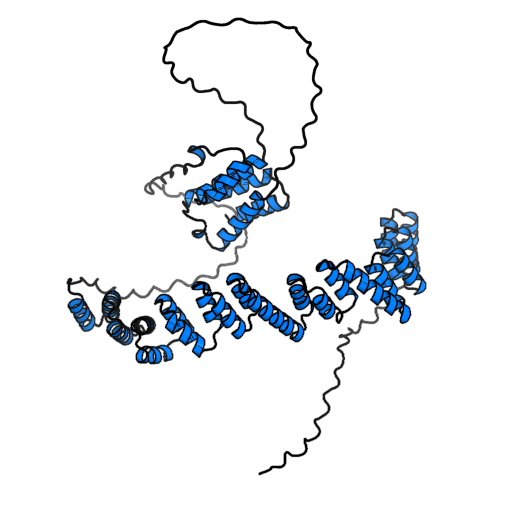OM 2437 O O . GLU A 1 316 ? -9.745 -4.377 -16.319 1.00 97.38 316 GLU A O 1
ATOM 2442 N N . ARG A 1 317 ? -8.615 -3.550 -18.088 1.00 97.38 317 ARG A N 1
ATOM 2443 C CA . ARG A 1 317 ? -8.483 -4.839 -18.798 1.00 97.38 317 ARG A CA 1
ATOM 2444 C C . ARG A 1 317 ? -7.674 -5.871 -18.014 1.00 97.38 317 ARG A C 1
ATOM 2446 O O . ARG A 1 317 ? -8.011 -7.049 -18.043 1.00 97.38 317 ARG A O 1
ATOM 2453 N N . ALA A 1 318 ? -6.658 -5.436 -17.270 1.00 97.19 318 ALA A N 1
ATOM 2454 C CA . ALA A 1 318 ? -5.896 -6.299 -16.367 1.00 97.19 318 ALA A CA 1
ATOM 2455 C C . ALA A 1 318 ? -6.687 -6.730 -15.110 1.00 97.19 318 ALA A C 1
ATOM 2457 O O . ALA A 1 318 ? -6.207 -7.542 -14.320 1.00 97.19 318 ALA A O 1
ATOM 2458 N N . GLY A 1 319 ? -7.878 -6.165 -14.868 1.00 96.31 319 GLY A N 1
ATOM 2459 C CA . GLY A 1 319 ? -8.687 -6.435 -13.678 1.00 96.31 319 GLY A CA 1
ATOM 2460 C C . GLY A 1 319 ? -8.143 -5.807 -12.389 1.00 96.31 319 GLY A C 1
ATOM 2461 O O . GLY A 1 319 ? -8.575 -6.177 -11.294 1.00 96.31 319 GLY A O 1
ATOM 2462 N N . LYS A 1 320 ? -7.211 -4.853 -12.494 1.00 97.75 320 LYS A N 1
ATOM 2463 C CA . LYS A 1 320 ? -6.560 -4.177 -11.363 1.00 97.75 320 LYS A CA 1
ATOM 2464 C C . LYS A 1 320 ? -7.167 -2.798 -11.108 1.00 97.75 320 LYS A C 1
ATOM 2466 O O . LYS A 1 320 ? -6.526 -1.762 -11.289 1.00 97.75 320 LYS A O 1
ATOM 2471 N N . PHE A 1 321 ? -8.409 -2.796 -10.629 1.00 97.50 321 PHE A N 1
ATOM 2472 C CA . PHE A 1 321 ? -9.231 -1.588 -10.466 1.00 97.50 321 PHE A CA 1
ATOM 2473 C C . PHE A 1 321 ? -8.604 -0.511 -9.569 1.00 97.50 321 PHE A C 1
ATOM 2475 O O . PHE A 1 321 ? -8.689 0.672 -9.891 1.00 97.50 321 PHE A O 1
ATOM 2482 N N . SER A 1 322 ? -7.887 -0.885 -8.504 1.00 96.06 322 SER A N 1
ATOM 2483 C CA . SER A 1 322 ? -7.246 0.097 -7.619 1.00 96.06 322 SER A CA 1
ATOM 2484 C C . SER A 1 322 ? -6.155 0.914 -8.328 1.00 96.06 322 SER A C 1
ATOM 2486 O O . SER A 1 322 ? -5.935 2.074 -7.978 1.00 96.06 322 SER A O 1
ATOM 2488 N N . PHE A 1 323 ? -5.454 0.318 -9.302 1.00 97.75 323 PHE A N 1
ATOM 2489 C CA . PHE A 1 323 ? -4.465 1.019 -10.127 1.00 97.75 323 PHE A CA 1
ATOM 2490 C C . PHE A 1 323 ? -5.157 1.841 -11.213 1.00 97.75 323 PHE A C 1
ATOM 2492 O O . PHE A 1 323 ? -4.876 3.031 -11.312 1.00 97.75 323 PHE A O 1
ATOM 2499 N N . ALA A 1 324 ? -6.141 1.261 -11.910 1.00 98.19 324 ALA A N 1
ATOM 2500 C CA . ALA A 1 324 ? -6.945 1.973 -12.906 1.00 98.19 324 ALA A CA 1
ATOM 2501 C C . ALA A 1 324 ? -7.551 3.267 -12.340 1.00 98.19 324 ALA A C 1
ATOM 2503 O O . ALA A 1 324 ? -7.427 4.329 -12.945 1.00 98.19 324 ALA A O 1
ATOM 2504 N N . ARG A 1 325 ? -8.124 3.210 -11.128 1.00 97.50 325 ARG A N 1
ATOM 2505 C CA . ARG A 1 325 ? -8.688 4.379 -10.442 1.00 97.50 325 ARG A CA 1
ATOM 2506 C C . ARG A 1 325 ? -7.643 5.470 -10.214 1.00 97.50 325 ARG A C 1
ATOM 2508 O O . ARG A 1 325 ? -7.917 6.632 -10.486 1.00 97.50 325 ARG A O 1
ATOM 2515 N N . LYS A 1 326 ? -6.444 5.105 -9.745 1.00 97.75 326 LYS A N 1
ATOM 2516 C CA . LYS A 1 326 ? -5.346 6.062 -9.525 1.00 97.75 326 LYS A CA 1
ATOM 2517 C C . LYS A 1 326 ? -4.884 6.701 -10.832 1.00 97.75 326 LYS A C 1
ATOM 2519 O O . LYS A 1 326 ? -4.582 7.891 -10.838 1.00 97.75 326 LYS A O 1
ATOM 2524 N N . SER A 1 327 ? -4.821 5.937 -11.921 1.00 98.06 327 SER A N 1
ATOM 2525 C CA . SER A 1 327 ? -4.462 6.469 -13.238 1.00 98.06 327 SER A CA 1
ATOM 2526 C C . SER A 1 327 ? -5.536 7.451 -13.729 1.00 98.06 327 SER A C 1
ATOM 2528 O O . SER A 1 327 ? -5.199 8.580 -14.068 1.00 98.06 327 SER A O 1
ATOM 2530 N N . TYR A 1 328 ? -6.827 7.118 -13.626 1.00 98.31 328 TYR A N 1
ATOM 2531 C CA . TYR A 1 328 ? -7.911 8.053 -13.967 1.00 98.31 328 TYR A CA 1
ATOM 2532 C C . TYR A 1 328 ? -7.929 9.320 -13.097 1.00 98.31 328 TYR A C 1
ATOM 2534 O O . TYR A 1 328 ? -8.095 10.423 -13.615 1.00 98.31 328 TYR A O 1
ATOM 2542 N N . GLU A 1 329 ? -7.677 9.200 -11.790 1.00 97.19 329 GLU A N 1
ATOM 2543 C CA . GLU A 1 329 ? -7.543 10.354 -10.888 1.00 97.19 329 GLU A CA 1
ATOM 2544 C C . GLU A 1 329 ? -6.370 11.265 -11.299 1.00 97.19 329 GLU A C 1
ATOM 2546 O O . GLU A 1 329 ? -6.516 12.488 -11.304 1.00 97.19 329 GLU A O 1
ATOM 2551 N N . ARG A 1 330 ? -5.226 10.694 -11.713 1.00 97.94 330 ARG A N 1
ATOM 2552 C CA . ARG A 1 330 ? -4.088 11.462 -12.260 1.00 97.94 330 ARG A CA 1
ATOM 2553 C C . ARG A 1 330 ? -4.415 12.128 -13.595 1.00 97.94 330 ARG A C 1
ATOM 2555 O O . ARG A 1 330 ? -3.979 13.253 -13.823 1.00 97.94 330 ARG A O 1
ATOM 2562 N N . ALA A 1 331 ? -5.202 11.464 -14.441 1.00 97.94 331 ALA A N 1
ATOM 2563 C CA . ALA A 1 331 ? -5.718 12.021 -15.691 1.00 97.94 331 ALA A CA 1
ATOM 2564 C C . ALA A 1 331 ? -6.792 13.106 -15.474 1.00 97.94 331 ALA A C 1
ATOM 2566 O O . ALA A 1 331 ? -7.175 13.777 -16.428 1.00 97.94 331 ALA A O 1
ATOM 2567 N N . LYS A 1 332 ? -7.278 13.286 -14.234 1.00 97.94 332 LYS A N 1
ATOM 2568 C CA . LYS A 1 332 ? -8.439 14.119 -13.870 1.00 97.94 332 LYS A CA 1
ATOM 2569 C C . LYS A 1 332 ? -9.757 13.666 -14.520 1.00 97.94 332 LYS A C 1
ATOM 2571 O O . LYS A 1 332 ? -10.716 14.434 -14.560 1.00 97.94 332 LYS A O 1
ATOM 2576 N N . ASP A 1 333 ? -9.834 12.413 -14.967 1.00 97.94 333 ASP A N 1
ATOM 2577 C CA . ASP A 1 333 ? -11.075 11.786 -15.423 1.00 97.94 333 ASP A CA 1
ATOM 2578 C C . ASP A 1 333 ? -11.803 11.151 -14.229 1.00 97.94 333 ASP A C 1
ATOM 2580 O O . ASP A 1 333 ? -11.719 9.952 -13.947 1.00 97.94 333 ASP A O 1
ATOM 2584 N N . PHE A 1 334 ? -12.521 11.989 -13.481 1.00 96.69 334 PHE A N 1
ATOM 2585 C CA . PHE A 1 334 ? -13.274 11.534 -12.312 1.00 96.69 334 PHE A CA 1
ATOM 2586 C C . PHE A 1 334 ? -14.450 10.620 -12.680 1.00 96.69 334 PHE A C 1
ATOM 2588 O O . PHE A 1 334 ? -14.854 9.797 -11.857 1.00 96.69 334 PHE A O 1
ATOM 2595 N N . ALA A 1 335 ? -14.983 10.723 -13.902 1.00 97.44 335 ALA A N 1
ATOM 2596 C CA . ALA A 1 335 ? -16.055 9.851 -14.372 1.00 97.44 335 ALA A CA 1
ATOM 2597 C C . ALA A 1 335 ? -15.538 8.416 -14.552 1.00 97.44 335 ALA A C 1
ATOM 2599 O O . ALA A 1 335 ? -16.119 7.481 -13.991 1.00 97.44 335 ALA A O 1
ATOM 2600 N N . GLY A 1 336 ? -14.398 8.253 -15.233 1.00 97.19 336 GLY A N 1
ATOM 2601 C CA . GLY A 1 336 ? -13.698 6.973 -15.348 1.00 97.19 336 GLY A CA 1
ATOM 2602 C C . GLY A 1 336 ? -13.300 6.402 -13.985 1.00 97.19 336 GLY A C 1
ATOM 2603 O O . GLY A 1 336 ? -13.574 5.236 -13.692 1.00 97.19 336 GLY A O 1
ATOM 2604 N N . ALA A 1 337 ? -12.749 7.236 -13.097 1.00 97.44 337 ALA A N 1
ATOM 2605 C CA . ALA A 1 337 ? -12.372 6.820 -11.745 1.00 97.44 337 ALA A CA 1
ATOM 2606 C C . ALA A 1 337 ? -13.567 6.310 -10.916 1.00 97.44 337 ALA A C 1
ATOM 2608 O O . ALA A 1 337 ? -13.438 5.314 -10.199 1.00 97.44 337 ALA A O 1
ATOM 2609 N N . ASN A 1 338 ? -14.729 6.967 -11.016 1.00 96.69 338 ASN A N 1
ATOM 2610 C CA . ASN A 1 338 ? -15.950 6.551 -10.323 1.00 96.69 338 ASN A CA 1
ATOM 2611 C C . ASN A 1 338 ? -16.496 5.232 -10.885 1.00 96.69 338 ASN A C 1
ATOM 2613 O O . ASN A 1 338 ? -16.780 4.328 -10.103 1.00 96.69 338 ASN A O 1
ATOM 2617 N N . ARG A 1 339 ? -16.542 5.075 -12.217 1.00 97.50 339 ARG A N 1
ATOM 2618 C CA . ARG A 1 339 ? -16.948 3.816 -12.870 1.00 97.50 339 ARG A CA 1
ATOM 2619 C C . ARG A 1 339 ? -16.083 2.642 -12.413 1.00 97.50 339 ARG A C 1
ATOM 2621 O O . ARG A 1 339 ? -16.597 1.601 -12.016 1.00 97.50 339 ARG A O 1
ATOM 2628 N N . VAL A 1 340 ? -14.762 2.814 -12.443 1.00 97.75 340 VAL A N 1
ATOM 2629 C CA . VAL A 1 340 ? -13.807 1.784 -12.011 1.00 97.75 340 VAL A CA 1
ATOM 2630 C C . VAL A 1 340 ? -13.960 1.460 -10.527 1.00 97.75 340 VAL A C 1
ATOM 2632 O O . VAL A 1 340 ? -13.848 0.295 -10.152 1.00 97.75 340 VAL A O 1
ATOM 2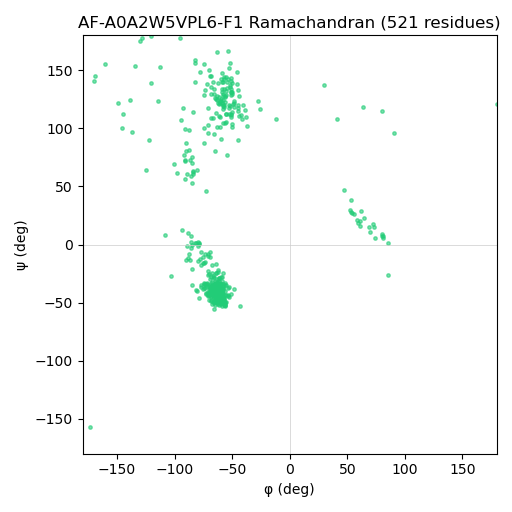635 N N . ARG A 1 341 ? -14.237 2.459 -9.680 1.00 97.31 341 ARG A N 1
ATOM 2636 C CA . ARG A 1 341 ? -14.514 2.231 -8.257 1.00 97.31 341 ARG A CA 1
ATOM 2637 C C . ARG A 1 341 ? -15.763 1.372 -8.068 1.00 97.31 341 ARG A C 1
ATOM 2639 O O . ARG A 1 341 ? -15.728 0.445 -7.267 1.00 97.31 341 ARG A O 1
ATOM 2646 N N . ASP A 1 342 ? -16.830 1.646 -8.810 1.00 96.75 342 ASP A N 1
ATOM 2647 C CA . ASP A 1 342 ? -18.069 0.868 -8.728 1.00 96.75 342 ASP A CA 1
ATOM 2648 C C . ASP A 1 342 ? -17.838 -0.593 -9.183 1.00 96.75 342 ASP A C 1
ATOM 2650 O O . ASP A 1 342 ? -18.315 -1.526 -8.536 1.00 96.75 342 ASP A O 1
ATOM 2654 N N . LEU A 1 343 ? -17.000 -0.820 -10.207 1.00 97.38 343 LEU A N 1
ATOM 2655 C CA . LEU A 1 343 ? -16.549 -2.166 -10.601 1.00 97.38 343 LEU A CA 1
ATOM 2656 C C . LEU A 1 343 ? -15.689 -2.849 -9.522 1.00 97.38 343 LEU A C 1
ATOM 2658 O O . LEU A 1 343 ? -15.835 -4.048 -9.278 1.00 97.38 343 LEU A O 1
ATOM 2662 N N . GLU A 1 344 ? -14.794 -2.105 -8.866 1.00 97.06 344 GLU A N 1
ATOM 2663 C CA . GLU A 1 344 ? -13.981 -2.603 -7.749 1.00 97.06 344 GLU A CA 1
ATOM 2664 C C . GLU A 1 344 ? -14.869 -3.068 -6.591 1.00 97.06 344 GLU A C 1
ATOM 2666 O O . GLU A 1 344 ? -14.693 -4.176 -6.084 1.00 97.06 344 GLU A O 1
ATOM 2671 N N . ILE A 1 345 ? -15.855 -2.247 -6.224 1.00 97.50 345 ILE A N 1
ATOM 2672 C CA . ILE A 1 345 ? -16.851 -2.536 -5.190 1.00 97.50 345 ILE A CA 1
ATOM 2673 C C . ILE A 1 345 ? -17.634 -3.802 -5.548 1.00 97.50 345 ILE A C 1
ATOM 2675 O O . ILE A 1 345 ? -17.711 -4.714 -4.725 1.00 97.50 345 ILE A O 1
ATOM 2679 N N . ALA A 1 346 ? -18.142 -3.907 -6.780 1.00 97.00 346 ALA A N 1
ATOM 2680 C CA . ALA A 1 346 ? -18.874 -5.085 -7.239 1.00 97.00 346 ALA A CA 1
ATOM 2681 C C . ALA A 1 346 ? -18.033 -6.369 -7.121 1.00 97.00 346 ALA A C 1
ATOM 2683 O O . ALA A 1 346 ? -18.490 -7.357 -6.547 1.00 97.00 346 ALA A O 1
ATOM 2684 N N . LYS A 1 347 ? -16.766 -6.340 -7.561 1.00 96.56 347 LYS A N 1
ATOM 2685 C CA . LYS A 1 347 ? -15.869 -7.504 -7.455 1.00 96.56 347 LYS A CA 1
ATOM 2686 C C . LYS A 1 347 ? -15.429 -7.832 -6.030 1.00 96.56 347 LYS A C 1
ATOM 2688 O O . LYS A 1 347 ? -15.028 -8.967 -5.774 1.00 96.56 347 LYS A O 1
ATOM 2693 N N . LEU A 1 348 ? -15.406 -6.859 -5.119 1.00 96.69 348 LEU A N 1
ATOM 2694 C CA . LEU A 1 348 ? -15.146 -7.114 -3.699 1.00 96.69 348 LEU A CA 1
ATOM 2695 C C . LEU A 1 348 ? -16.350 -7.790 -3.045 1.00 96.69 348 LEU A C 1
ATOM 2697 O O . LEU A 1 348 ? -16.172 -8.759 -2.311 1.00 96.69 348 LEU A O 1
ATOM 2701 N N . ILE A 1 349 ? -17.564 -7.343 -3.375 1.00 96.00 349 ILE A N 1
ATOM 2702 C CA . ILE A 1 349 ? -18.807 -7.973 -2.917 1.00 96.00 349 ILE A CA 1
ATOM 2703 C C . ILE A 1 349 ? -18.904 -9.412 -3.436 1.00 96.00 349 ILE A C 1
ATOM 2705 O O . ILE A 1 349 ? -19.194 -10.308 -2.647 1.00 96.00 349 ILE A O 1
ATOM 2709 N N . GLU A 1 350 ? -18.596 -9.646 -4.714 1.00 96.12 350 GLU A N 1
ATOM 2710 C CA . GLU A 1 350 ? -18.558 -10.986 -5.321 1.00 96.12 350 GLU A CA 1
ATOM 2711 C C . GLU A 1 350 ? -17.554 -11.914 -4.616 1.00 96.12 350 GLU A C 1
ATOM 2713 O O . GLU A 1 350 ? -17.848 -13.076 -4.353 1.00 96.12 350 GLU A O 1
ATOM 2718 N N . ARG A 1 351 ? -16.389 -11.383 -4.223 1.00 96.00 351 ARG A N 1
ATOM 2719 C CA . ARG A 1 351 ? -15.382 -12.110 -3.431 1.00 96.00 351 ARG A CA 1
ATOM 2720 C C . ARG A 1 351 ? -15.760 -12.300 -1.956 1.00 96.00 351 ARG A C 1
ATOM 2722 O O . ARG A 1 351 ? -15.042 -12.993 -1.242 1.00 96.00 351 ARG A O 1
ATOM 2729 N N . GLY A 1 352 ? -16.842 -11.679 -1.487 1.00 95.06 352 GLY A N 1
ATOM 2730 C CA . GLY A 1 352 ? -17.282 -11.708 -0.090 1.00 95.06 352 GLY A CA 1
ATOM 2731 C C . GLY A 1 352 ? -16.626 -10.662 0.822 1.00 95.06 352 GLY A C 1
ATOM 2732 O O . GLY A 1 352 ? -16.961 -10.594 2.005 1.00 95.06 352 GLY A O 1
ATOM 2733 N N . ASP A 1 353 ? -15.748 -9.797 0.304 1.00 95.94 353 ASP A N 1
ATOM 2734 C CA . ASP A 1 353 ? -15.126 -8.706 1.067 1.00 95.94 353 ASP A CA 1
ATOM 2735 C C . ASP A 1 353 ? -16.018 -7.452 1.099 1.00 95.94 353 ASP A C 1
ATOM 2737 O O . ASP A 1 353 ? -15.740 -6.405 0.506 1.00 95.94 353 ASP A O 1
ATOM 2741 N N . ARG A 1 354 ? -17.133 -7.564 1.827 1.00 95.81 354 ARG A N 1
ATOM 2742 C CA . ARG A 1 354 ? -18.098 -6.465 2.017 1.00 95.81 354 ARG A CA 1
ATOM 2743 C C . ARG A 1 354 ? -17.511 -5.289 2.808 1.00 95.81 354 ARG A C 1
ATOM 2745 O O . ARG A 1 354 ? -17.919 -4.148 2.609 1.00 95.81 354 ARG A O 1
ATOM 2752 N N . LEU A 1 355 ? -16.532 -5.546 3.678 1.00 95.62 355 LEU A N 1
ATOM 2753 C CA . LEU A 1 355 ? -15.872 -4.515 4.485 1.00 95.62 355 LEU A CA 1
ATOM 2754 C C . LEU A 1 355 ? -14.970 -3.624 3.620 1.00 95.62 355 LEU A C 1
ATOM 2756 O O . LEU A 1 355 ? -15.008 -2.393 3.738 1.00 95.62 355 LEU A O 1
ATOM 2760 N N . GLY A 1 356 ? -14.191 -4.228 2.718 1.00 95.81 356 GLY A N 1
ATOM 2761 C CA . GLY A 1 356 ? -13.408 -3.498 1.724 1.00 95.81 356 GLY A CA 1
ATOM 2762 C C . GLY A 1 356 ? -14.297 -2.632 0.830 1.00 95.81 356 GLY A C 1
ATOM 2763 O O . GLY A 1 356 ? -14.042 -1.435 0.678 1.00 95.81 356 GLY A O 1
ATOM 2764 N N . ALA A 1 357 ? -15.395 -3.206 0.326 1.00 97.12 357 ALA A N 1
ATOM 2765 C CA . ALA A 1 357 ? -16.385 -2.503 -0.491 1.00 97.12 357 ALA A CA 1
ATOM 2766 C C . ALA A 1 357 ? -16.977 -1.270 0.220 1.00 97.12 357 ALA A C 1
ATOM 2768 O O . ALA A 1 357 ? -16.946 -0.162 -0.319 1.00 97.12 357 ALA A O 1
ATOM 2769 N N . ALA A 1 358 ? -17.434 -1.427 1.465 1.00 96.44 358 ALA A N 1
ATOM 2770 C CA . ALA A 1 358 ? -17.991 -0.328 2.248 1.00 96.44 358 ALA A CA 1
ATOM 2771 C C . ALA A 1 358 ? -16.967 0.785 2.538 1.00 96.44 358 ALA A C 1
ATOM 2773 O O . ALA A 1 358 ? -17.309 1.968 2.519 1.00 96.44 358 ALA A O 1
ATOM 2774 N N . THR A 1 359 ? -15.693 0.433 2.743 1.00 96.94 359 THR A N 1
ATOM 2775 C CA . THR A 1 359 ? -14.616 1.424 2.922 1.00 96.94 359 THR A CA 1
ATOM 2776 C C . THR A 1 359 ? -14.450 2.299 1.676 1.00 96.94 359 THR A C 1
ATOM 2778 O O . THR A 1 359 ? -14.303 3.518 1.790 1.00 96.94 359 THR A O 1
ATOM 2781 N N . LEU A 1 360 ? -14.509 1.698 0.481 1.00 96.06 360 LEU A N 1
ATOM 2782 C CA . LEU A 1 360 ? -14.440 2.434 -0.785 1.00 96.06 360 LEU A CA 1
ATOM 2783 C C . LEU A 1 360 ? -15.669 3.326 -1.007 1.00 96.06 360 LEU A C 1
ATOM 2785 O O . LEU A 1 360 ? -15.519 4.452 -1.483 1.00 96.06 360 LEU A O 1
ATOM 2789 N N . LEU A 1 361 ? -16.860 2.861 -0.624 1.00 96.56 361 LEU A N 1
ATOM 2790 C CA . LEU A 1 361 ? -18.102 3.636 -0.708 1.00 96.56 361 LEU A CA 1
ATOM 2791 C C . LEU A 1 361 ? -18.076 4.870 0.204 1.00 96.56 361 LEU A C 1
ATOM 2793 O O . LEU A 1 361 ? -18.396 5.971 -0.246 1.00 96.56 361 LEU A O 1
ATOM 2797 N N . VAL A 1 362 ? -17.615 4.733 1.453 1.00 96.38 362 VAL A N 1
ATOM 2798 C CA . VAL A 1 362 ? -17.461 5.881 2.367 1.00 96.38 362 VAL A CA 1
ATOM 2799 C C . VAL A 1 362 ? -16.417 6.870 1.852 1.00 96.38 362 VAL A C 1
ATOM 2801 O O . VAL A 1 362 ? -16.657 8.076 1.899 1.00 96.38 362 VAL A O 1
ATOM 2804 N N . ALA A 1 363 ? -15.297 6.391 1.301 1.00 94.69 363 ALA A N 1
ATOM 2805 C CA . ALA A 1 363 ? -14.293 7.262 0.685 1.00 94.69 363 ALA A CA 1
ATOM 2806 C C . ALA A 1 363 ? -14.848 8.051 -0.518 1.00 94.69 363 ALA A C 1
ATOM 2808 O O . ALA A 1 363 ? -14.398 9.163 -0.781 1.00 94.69 363 ALA A O 1
ATOM 2809 N N . ALA A 1 364 ? -15.847 7.503 -1.217 1.00 94.12 364 ALA A N 1
ATOM 2810 C CA . ALA A 1 364 ? -16.582 8.170 -2.293 1.00 94.12 364 ALA A CA 1
ATOM 2811 C C . ALA A 1 364 ? -17.768 9.023 -1.802 1.00 94.12 364 ALA A C 1
ATOM 2813 O O . ALA A 1 364 ? -18.552 9.502 -2.617 1.00 94.12 364 ALA A O 1
ATOM 2814 N N . ASN A 1 365 ? -17.927 9.197 -0.485 1.00 95.25 365 ASN A N 1
ATOM 2815 C CA . ASN A 1 365 ? -19.064 9.865 0.155 1.00 95.25 365 ASN A CA 1
ATOM 2816 C C . ASN A 1 365 ? -20.439 9.215 -0.136 1.00 95.25 365 ASN A C 1
ATOM 2818 O O . ASN A 1 365 ? -21.481 9.827 0.093 1.00 95.25 365 ASN A O 1
ATOM 2822 N N . LYS A 1 366 ? -20.466 7.952 -0.582 1.00 95.06 366 LYS A N 1
ATOM 2823 C CA . LYS A 1 366 ? -21.679 7.146 -0.805 1.00 95.06 366 LYS A CA 1
ATOM 2824 C C . LYS A 1 366 ? -22.060 6.381 0.471 1.00 95.06 366 LYS A C 1
ATOM 2826 O O . LYS A 1 366 ? -22.060 5.152 0.516 1.00 95.06 366 LYS A O 1
ATOM 2831 N N . LYS A 1 367 ? -22.347 7.114 1.552 1.00 94.94 367 LYS A N 1
ATOM 2832 C CA . LYS A 1 367 ? -22.586 6.527 2.887 1.00 94.94 367 LYS A CA 1
ATOM 2833 C C . LYS A 1 367 ? -23.790 5.578 2.929 1.00 94.94 367 LYS A C 1
ATOM 2835 O O . LYS A 1 367 ? -23.713 4.544 3.579 1.00 94.94 367 LYS A O 1
ATOM 2840 N N . ALA A 1 368 ? -24.869 5.898 2.212 1.00 95.00 368 ALA A N 1
ATOM 2841 C CA . ALA A 1 368 ? -26.079 5.072 2.183 1.00 95.00 368 ALA A CA 1
ATOM 2842 C C . ALA A 1 368 ? -25.814 3.673 1.596 1.00 95.00 368 ALA A C 1
ATOM 2844 O O . ALA A 1 368 ? -26.143 2.668 2.217 1.00 95.00 368 ALA A O 1
ATOM 2845 N N . GLU A 1 369 ? -25.130 3.601 0.452 1.00 95.31 369 GLU A N 1
ATOM 2846 C CA . GLU A 1 369 ? -24.731 2.328 -0.165 1.00 95.31 369 GLU A CA 1
ATOM 2847 C C . GLU A 1 369 ? -23.763 1.545 0.740 1.00 95.31 369 GLU A C 1
ATOM 2849 O O . GLU A 1 369 ? -23.850 0.320 0.850 1.00 95.31 369 GLU A O 1
ATOM 2854 N N . ALA A 1 370 ? -22.862 2.242 1.446 1.00 95.62 370 ALA A N 1
ATOM 2855 C CA . ALA A 1 370 ? -21.966 1.602 2.407 1.00 95.62 370 ALA A CA 1
ATOM 2856 C C . ALA A 1 370 ? -22.748 0.905 3.532 1.00 95.62 370 ALA A C 1
ATOM 2858 O O . ALA A 1 370 ? -22.400 -0.206 3.920 1.00 95.62 370 ALA A O 1
ATOM 2859 N N . LEU A 1 371 ? -23.833 1.505 4.024 1.00 94.31 371 LEU A N 1
ATOM 2860 C CA . LEU A 1 371 ? -24.674 0.881 5.048 1.00 94.31 371 LEU A CA 1
ATOM 2861 C C . LEU A 1 371 ? -25.384 -0.368 4.516 1.00 94.31 371 LEU A C 1
ATOM 2863 O O . LEU A 1 371 ? -25.358 -1.397 5.188 1.00 94.31 371 LEU A O 1
ATOM 2867 N N . GLU A 1 372 ? -25.939 -0.321 3.303 1.00 95.12 372 GLU A N 1
ATOM 2868 C CA . GLU A 1 372 ? -26.582 -1.488 2.675 1.00 95.12 372 GLU A CA 1
ATOM 2869 C C . GLU A 1 372 ? -25.611 -2.660 2.494 1.00 95.12 372 GLU A C 1
ATOM 2871 O O . GLU A 1 372 ? -25.965 -3.812 2.735 1.00 95.12 372 GLU A O 1
ATOM 2876 N N . THR A 1 373 ? -24.352 -2.378 2.147 1.00 95.56 373 THR A N 1
ATOM 2877 C CA . THR A 1 373 ? -23.325 -3.428 2.033 1.00 95.56 373 THR A CA 1
ATOM 2878 C C . THR A 1 373 ? -22.900 -4.016 3.386 1.00 95.56 373 THR A C 1
ATOM 2880 O O . THR A 1 373 ? -22.492 -5.179 3.439 1.00 95.56 373 THR A O 1
ATOM 2883 N N . ILE A 1 374 ? -23.018 -3.255 4.483 1.00 94.88 374 ILE A N 1
ATOM 2884 C CA . ILE A 1 374 ? -22.649 -3.684 5.843 1.00 94.88 374 ILE A CA 1
ATOM 2885 C C . ILE A 1 374 ? -23.784 -4.451 6.542 1.00 94.88 374 ILE A C 1
ATOM 2887 O O . ILE A 1 374 ? -23.487 -5.382 7.289 1.00 94.88 374 ILE A O 1
ATOM 2891 N N . LYS A 1 375 ? -25.060 -4.104 6.314 1.00 92.00 375 LYS A N 1
ATOM 2892 C CA . LYS A 1 375 ? -26.233 -4.714 6.985 1.00 92.00 375 LYS A CA 1
ATOM 2893 C C . LYS A 1 375 ? -26.247 -6.254 7.014 1.00 92.00 375 LYS A C 1
ATOM 2895 O O . LYS A 1 375 ? -26.623 -6.806 8.042 1.00 92.00 375 LYS A O 1
ATOM 2900 N N . PRO A 1 376 ? -25.819 -6.973 5.959 1.00 93.88 376 PRO A N 1
ATOM 2901 C CA . PRO A 1 376 ? -25.770 -8.435 5.973 1.00 93.88 376 PRO A CA 1
ATOM 2902 C C . PRO A 1 376 ? -24.705 -9.057 6.895 1.00 93.88 376 PRO A C 1
ATOM 2904 O O . PRO A 1 376 ? -24.611 -10.281 6.973 1.00 93.88 376 PRO A O 1
ATOM 2907 N N . LEU A 1 377 ? -23.821 -8.262 7.507 1.00 92.19 377 LEU A N 1
ATOM 2908 C CA . LEU A 1 377 ? -22.784 -8.756 8.416 1.00 92.19 377 LEU A CA 1
ATOM 2909 C C . LEU A 1 377 ? -23.346 -8.984 9.830 1.00 92.19 377 LEU A C 1
ATOM 2911 O O . LEU A 1 377 ? -24.333 -8.360 10.211 1.00 92.19 377 LEU A O 1
ATOM 2915 N N . PRO A 1 378 ? -22.691 -9.816 10.665 1.00 93.44 378 PRO A N 1
ATOM 2916 C CA . PRO A 1 378 ? -23.108 -10.001 12.052 1.00 93.44 378 PRO A CA 1
ATOM 2917 C C . PRO A 1 378 ? -23.180 -8.663 12.799 1.00 93.44 378 PRO A C 1
ATOM 2919 O O . PRO A 1 378 ? -22.195 -7.921 12.816 1.00 93.44 378 PRO A O 1
ATOM 2922 N N . GLY A 1 379 ? -24.309 -8.395 13.461 1.00 91.81 379 GLY A N 1
ATOM 2923 C CA . GLY A 1 379 ? -24.637 -7.097 14.067 1.00 91.81 379 GLY A CA 1
ATOM 2924 C C . GLY A 1 379 ? -23.493 -6.412 14.835 1.00 91.81 379 GLY A C 1
ATOM 2925 O O . GLY A 1 379 ? -23.120 -5.294 14.481 1.00 91.81 379 GLY A O 1
ATOM 2926 N N . PRO A 1 380 ? -22.832 -7.078 15.804 1.00 93.62 380 PRO A N 1
ATOM 2927 C CA . PRO A 1 380 ? -21.715 -6.476 16.539 1.00 93.62 380 PRO A CA 1
ATOM 2928 C C . PRO A 1 380 ? -20.523 -6.082 15.652 1.00 93.62 380 PRO A C 1
ATOM 2930 O O . PRO A 1 380 ? -19.887 -5.054 15.878 1.00 93.62 380 PRO A O 1
ATOM 2933 N N . LYS A 1 381 ? -20.213 -6.886 14.622 1.00 94.31 381 LYS A N 1
ATOM 2934 C CA . LYS A 1 381 ? -19.127 -6.583 13.676 1.00 94.31 381 LYS A CA 1
ATOM 2935 C C . LYS A 1 381 ? -19.504 -5.399 12.785 1.00 94.31 381 LYS A C 1
ATOM 2937 O O . LYS A 1 381 ? -18.669 -4.523 12.580 1.00 94.31 381 LYS A O 1
ATOM 2942 N N . ALA A 1 382 ? -20.745 -5.367 12.297 1.00 94.94 382 ALA A N 1
ATOM 2943 C CA . ALA A 1 382 ? -21.287 -4.260 11.515 1.00 94.94 382 ALA A CA 1
ATOM 2944 C C . ALA A 1 382 ? -21.209 -2.934 12.289 1.00 94.94 382 ALA A C 1
ATOM 2946 O O . ALA A 1 382 ? -20.644 -1.967 11.784 1.00 94.94 382 ALA A O 1
ATOM 2947 N N . PHE A 1 383 ? -21.672 -2.917 13.541 1.00 95.44 383 PHE A N 1
ATOM 2948 C CA . PHE A 1 383 ? -21.664 -1.732 14.402 1.00 95.44 383 PHE A CA 1
ATOM 2949 C C . PHE A 1 383 ? -20.256 -1.160 14.627 1.00 95.44 383 PHE A C 1
ATOM 2951 O O . PHE A 1 383 ? -20.002 0.009 14.332 1.00 95.44 383 PHE A O 1
ATOM 2958 N N . HIS A 1 384 ? -19.299 -1.985 15.071 1.00 95.19 384 HIS A N 1
ATOM 2959 C CA . HIS A 1 384 ? -17.918 -1.524 15.267 1.00 95.19 384 HIS A CA 1
ATOM 2960 C C . HIS A 1 384 ? -17.269 -1.044 13.970 1.00 95.19 384 HIS A C 1
ATOM 2962 O O . HIS A 1 384 ? -16.453 -0.118 13.974 1.00 95.19 384 HIS A O 1
ATOM 2968 N N . PHE A 1 385 ? -17.616 -1.666 12.844 1.00 95.44 385 PHE A N 1
ATOM 2969 C CA . PHE A 1 385 ? -17.101 -1.239 11.557 1.00 95.44 385 PHE A CA 1
ATOM 2970 C C . PHE A 1 385 ? -17.668 0.122 11.133 1.00 95.44 385 PHE A C 1
ATOM 2972 O O . PHE A 1 385 ? -16.903 0.976 10.688 1.00 95.44 385 PHE A O 1
ATOM 2979 N N . MET A 1 386 ? -18.963 0.372 11.352 1.00 95.94 386 MET A N 1
ATOM 2980 C CA . MET A 1 386 ? -19.571 1.692 11.142 1.00 95.94 386 MET A CA 1
ATOM 2981 C C . MET A 1 386 ? -18.904 2.767 12.017 1.00 95.94 386 MET A C 1
ATOM 2983 O O . MET A 1 386 ? -18.544 3.828 11.504 1.00 95.94 386 MET A O 1
ATOM 2987 N N . GLN A 1 387 ? -18.622 2.473 13.294 1.00 95.56 387 GLN A N 1
ATOM 2988 C CA . GLN A 1 387 ? -17.861 3.373 14.178 1.00 95.56 387 GLN A CA 1
ATOM 2989 C C . GLN A 1 387 ? -16.450 3.657 13.640 1.00 95.56 387 GLN A C 1
ATOM 2991 O O . GLN A 1 387 ? -16.007 4.806 13.604 1.00 95.56 387 GLN A O 1
ATOM 2996 N N . LYS A 1 388 ? -15.743 2.629 13.150 1.00 96.25 388 LYS A N 1
ATOM 2997 C CA . LYS A 1 388 ? -14.412 2.787 12.537 1.00 96.25 388 LYS A CA 1
ATOM 2998 C C . LYS A 1 388 ? -14.452 3.677 11.290 1.00 96.25 388 LYS A C 1
ATOM 3000 O O . LYS A 1 388 ? -13.511 4.434 11.049 1.00 96.25 388 LYS A O 1
ATOM 3005 N N . LEU A 1 389 ? -15.539 3.611 10.523 1.00 95.12 389 LEU A N 1
ATOM 3006 C CA . LEU A 1 389 ? -15.800 4.473 9.368 1.00 95.12 389 LEU A CA 1
ATOM 3007 C C . LEU A 1 389 ? -16.326 5.869 9.749 1.00 95.12 389 LEU A C 1
ATOM 3009 O O . LEU A 1 389 ? -16.565 6.685 8.859 1.00 95.12 389 LEU A O 1
ATOM 3013 N N . LYS A 1 390 ? -16.453 6.172 11.050 1.00 96.00 390 LYS A N 1
ATOM 3014 C CA . LYS A 1 390 ? -16.986 7.430 11.601 1.00 96.00 390 LYS A CA 1
ATOM 3015 C C . LYS A 1 390 ? -18.447 7.701 11.212 1.00 96.00 390 LYS A C 1
ATOM 3017 O O . LYS A 1 390 ? -18.863 8.856 11.133 1.00 96.00 390 LYS A O 1
ATOM 3022 N N . LEU A 1 391 ? -19.224 6.645 10.982 1.00 94.50 391 LEU A N 1
ATOM 3023 C CA . LEU A 1 391 ? -20.669 6.686 10.733 1.00 94.50 391 LEU A CA 1
ATOM 3024 C C . LEU A 1 391 ? -21.432 6.545 12.059 1.00 94.50 391 LEU A C 1
ATOM 3026 O O . LEU A 1 391 ? -22.181 5.594 12.255 1.00 94.50 391 LEU A O 1
ATOM 3030 N N . ASN A 1 392 ? -21.153 7.427 13.025 1.00 94.25 392 ASN A N 1
ATOM 3031 C CA . ASN A 1 392 ? -21.612 7.241 14.408 1.00 94.25 392 ASN A CA 1
ATOM 3032 C C . ASN A 1 392 ? -23.141 7.336 14.535 1.00 94.25 392 ASN A C 1
ATOM 3034 O O . ASN A 1 392 ? -23.746 6.500 15.194 1.00 94.25 392 ASN A O 1
ATOM 3038 N N . ALA A 1 393 ? -23.770 8.304 13.861 1.00 95.62 393 ALA A N 1
ATOM 3039 C CA . ALA A 1 393 ? -25.222 8.483 13.920 1.00 95.62 393 ALA A CA 1
ATOM 3040 C C . ALA A 1 393 ? -25.963 7.287 13.301 1.00 95.62 393 ALA A C 1
ATOM 3042 O O . ALA A 1 393 ? -26.976 6.826 13.828 1.00 95.62 393 ALA A O 1
ATOM 3043 N N . GLU A 1 394 ? -25.436 6.762 12.196 1.00 95.06 394 GLU A N 1
ATOM 3044 C CA . GLU A 1 394 ? -25.995 5.604 11.508 1.00 95.06 394 GLU A CA 1
ATOM 3045 C C . GLU A 1 394 ? -25.724 4.303 12.279 1.00 95.06 394 GLU A C 1
ATOM 3047 O O . GLU A 1 394 ? -26.595 3.437 12.331 1.00 95.06 394 GLU A O 1
ATOM 3052 N N . ALA A 1 395 ? -24.572 4.192 12.953 1.00 95.25 395 ALA A N 1
ATOM 3053 C CA . ALA A 1 395 ? -24.272 3.095 13.871 1.00 95.25 395 ALA A CA 1
ATOM 3054 C C . ALA A 1 395 ? -25.234 3.075 15.070 1.00 95.25 395 ALA A C 1
ATOM 3056 O O . ALA A 1 395 ? -25.742 2.013 15.427 1.00 95.25 395 ALA A O 1
ATOM 3057 N N . ASP A 1 396 ? -25.530 4.235 15.662 1.00 94.94 396 ASP A N 1
ATOM 3058 C CA . ASP A 1 396 ? -26.473 4.350 16.780 1.00 94.94 396 ASP A CA 1
ATOM 3059 C C . ASP A 1 396 ? -27.906 4.014 16.349 1.00 94.94 396 ASP A C 1
ATOM 3061 O O . ASP A 1 396 ? -28.640 3.352 17.085 1.00 94.94 396 ASP A O 1
ATOM 3065 N N . ALA A 1 397 ? -28.315 4.440 15.150 1.00 95.75 397 ALA A N 1
ATOM 3066 C CA . ALA A 1 397 ? -29.605 4.066 14.574 1.00 95.75 397 ALA A CA 1
ATOM 3067 C C . ALA A 1 397 ? -29.696 2.549 14.337 1.00 95.75 397 ALA A C 1
ATOM 3069 O O . ALA A 1 397 ? -30.685 1.930 14.729 1.00 95.75 397 ALA A O 1
ATOM 3070 N N . PHE A 1 398 ? -28.642 1.943 13.782 1.00 95.00 398 PHE A N 1
ATOM 3071 C CA . PHE A 1 398 ? -28.551 0.497 13.579 1.00 95.00 398 PHE A CA 1
ATOM 3072 C C . PHE A 1 398 ? -28.620 -0.274 14.904 1.00 95.00 398 PHE A C 1
ATOM 3074 O O . PHE A 1 398 ? -29.377 -1.233 15.024 1.00 95.00 398 PHE A O 1
ATOM 3081 N N . ALA A 1 399 ? -27.897 0.177 15.933 1.00 95.62 399 ALA A N 1
ATOM 3082 C CA . ALA A 1 399 ? -27.942 -0.446 17.252 1.00 95.62 399 ALA A CA 1
ATOM 3083 C C . ALA A 1 399 ? -29.332 -0.350 17.902 1.00 95.62 399 ALA A C 1
ATOM 3085 O O . ALA A 1 399 ? -29.772 -1.307 18.535 1.00 95.62 399 ALA A O 1
ATOM 3086 N N . LYS A 1 400 ? -30.048 0.771 17.727 1.00 96.06 400 LYS A N 1
ATOM 3087 C CA . LYS A 1 400 ? -31.434 0.923 18.203 1.00 96.06 400 LYS A CA 1
ATOM 3088 C C . LYS A 1 400 ? -32.395 -0.026 17.487 1.00 96.06 400 LYS A C 1
ATOM 3090 O O . LYS A 1 400 ? -33.239 -0.627 18.144 1.00 96.06 400 LYS A O 1
ATOM 3095 N N . GLU A 1 401 ? -32.263 -0.176 16.169 1.00 95.62 401 GLU A N 1
ATOM 3096 C CA . GLU A 1 401 ? -33.085 -1.102 15.381 1.00 95.62 401 GLU A CA 1
ATOM 3097 C C . GLU A 1 401 ? -32.845 -2.560 15.805 1.00 95.62 401 GLU A C 1
ATOM 3099 O O . GLU A 1 401 ? -33.792 -3.305 16.057 1.00 95.62 401 GLU A O 1
ATOM 3104 N N . GLU A 1 402 ? -31.582 -2.962 15.948 1.00 94.81 402 GLU A N 1
ATOM 3105 C CA . GLU A 1 402 ? -31.218 -4.319 16.363 1.00 94.81 402 GLU A CA 1
ATOM 3106 C C . GLU A 1 402 ? -31.592 -4.615 17.823 1.00 94.81 402 GLU A C 1
ATOM 3108 O O . GLU A 1 402 ? -31.991 -5.736 18.149 1.00 94.81 402 GLU A O 1
ATOM 3113 N N . LEU A 1 403 ? -31.544 -3.611 18.703 1.00 95.25 403 LEU A N 1
ATOM 3114 C CA . LEU A 1 403 ? -32.058 -3.721 20.067 1.00 95.25 403 LEU A CA 1
ATOM 3115 C C . LEU A 1 403 ? -33.576 -3.937 20.066 1.00 95.25 403 LEU A C 1
ATOM 3117 O O . LEU A 1 403 ? -34.049 -4.849 20.742 1.00 95.25 403 LEU A O 1
ATOM 3121 N N . ALA A 1 404 ? -34.328 -3.170 19.271 1.00 96.25 404 ALA A N 1
ATOM 3122 C CA . ALA A 1 404 ? -35.776 -3.340 19.143 1.00 96.25 404 ALA A CA 1
ATOM 3123 C C . ALA A 1 404 ? -36.147 -4.726 18.582 1.00 96.25 404 ALA A C 1
ATOM 3125 O O . ALA A 1 404 ? -37.096 -5.355 19.053 1.00 96.25 404 ALA A O 1
ATOM 3126 N N . LYS A 1 405 ? -35.367 -5.257 17.628 1.00 95.19 405 LYS A N 1
ATOM 3127 C CA . LYS A 1 405 ? -35.530 -6.637 17.132 1.00 95.19 405 LYS A CA 1
ATOM 3128 C C . LYS A 1 405 ? -35.260 -7.676 18.220 1.00 95.19 405 LYS A C 1
ATOM 3130 O O . LYS A 1 405 ? -36.024 -8.630 18.346 1.00 95.19 405 LYS A O 1
ATOM 3135 N N . ALA A 1 406 ? -34.203 -7.500 19.016 1.00 94.94 406 ALA A N 1
ATOM 3136 C CA . ALA A 1 406 ? -33.884 -8.408 20.118 1.00 94.94 406 ALA A CA 1
ATOM 3137 C C . ALA A 1 406 ? -34.968 -8.399 21.210 1.00 94.94 406 ALA A C 1
ATOM 3139 O O . ALA A 1 406 ? -35.274 -9.448 21.779 1.00 94.94 406 ALA A O 1
ATOM 3140 N N . GLU A 1 407 ? -35.569 -7.236 21.474 1.00 94.56 407 GLU A N 1
ATOM 3141 C CA . GLU A 1 407 ? -36.723 -7.091 22.364 1.00 94.56 407 GLU A CA 1
ATOM 3142 C C . GLU A 1 407 ? -37.962 -7.794 21.813 1.00 94.56 407 GLU A C 1
ATOM 3144 O O . GLU A 1 407 ? -38.562 -8.598 22.521 1.00 94.56 407 GLU A O 1
ATOM 3149 N N . ALA A 1 408 ? -38.300 -7.572 20.541 1.00 96.44 408 ALA A N 1
ATOM 3150 C CA . ALA A 1 408 ? -39.429 -8.238 19.892 1.00 96.44 408 ALA A CA 1
ATOM 3151 C C . ALA A 1 408 ? -39.265 -9.770 19.850 1.00 96.44 408 ALA A C 1
ATOM 3153 O O . ALA A 1 408 ? -40.235 -10.508 20.008 1.00 96.44 408 ALA A O 1
ATOM 3154 N N . ALA A 1 409 ? -38.031 -10.255 19.684 1.00 95.38 409 ALA A N 1
ATOM 3155 C CA . ALA A 1 409 ? -37.698 -11.677 19.721 1.00 95.38 409 ALA A CA 1
ATOM 3156 C C . ALA A 1 409 ? -37.579 -12.254 21.147 1.00 95.38 409 ALA A C 1
ATOM 3158 O O . ALA A 1 409 ? -37.295 -13.442 21.294 1.00 95.38 409 ALA A O 1
ATOM 3159 N N . ASN A 1 410 ? -37.752 -11.438 22.197 1.00 94.31 410 ASN A N 1
ATOM 3160 C CA . ASN A 1 410 ? -37.540 -11.806 23.604 1.00 94.31 410 ASN A CA 1
ATOM 3161 C C . ASN A 1 410 ? -36.162 -12.443 23.886 1.00 94.31 410 ASN A C 1
ATOM 3163 O O . ASN A 1 410 ? -36.002 -13.250 24.804 1.00 94.31 410 ASN A O 1
ATOM 3167 N N . ASN A 1 411 ? -35.131 -12.074 23.119 1.00 96.06 411 ASN A N 1
ATOM 3168 C CA . ASN A 1 411 ? -33.783 -12.599 23.305 1.00 96.06 411 ASN A CA 1
ATOM 3169 C C . ASN A 1 411 ? -32.991 -11.719 24.282 1.00 96.06 411 ASN A C 1
ATOM 3171 O O . ASN A 1 411 ? -32.249 -10.815 23.883 1.00 96.06 411 ASN A O 1
ATOM 3175 N N . ALA A 1 412 ? -33.121 -12.017 25.578 1.00 95.44 412 ALA A N 1
ATOM 3176 C CA . ALA A 1 412 ? -32.467 -11.266 26.653 1.00 95.44 412 ALA A CA 1
ATOM 3177 C C . ALA A 1 412 ? -30.936 -11.169 26.484 1.00 95.44 412 ALA A C 1
ATOM 3179 O O . ALA A 1 412 ? -30.343 -10.131 26.775 1.00 95.44 412 ALA A O 1
ATOM 3180 N N . LEU A 1 413 ? -30.284 -12.210 25.949 1.00 95.00 413 LEU A N 1
ATOM 3181 C CA . LEU A 1 413 ? -28.831 -12.209 25.744 1.00 95.00 413 LEU A CA 1
ATOM 3182 C C . LEU A 1 413 ? -28.400 -11.246 24.637 1.00 95.00 413 LEU A C 1
ATOM 3184 O O . LEU A 1 413 ? -27.395 -10.551 24.785 1.00 95.00 413 LEU A O 1
ATOM 3188 N N . GLN A 1 414 ? -29.135 -11.218 23.523 1.00 94.50 414 GLN A N 1
ATOM 3189 C CA . GLN A 1 414 ? -28.851 -10.283 22.435 1.00 94.50 414 GLN A CA 1
ATOM 3190 C C . GLN A 1 414 ? -29.152 -8.844 22.854 1.00 94.50 414 GLN A C 1
ATOM 3192 O O . GLN A 1 414 ? -28.331 -7.966 22.594 1.00 94.50 414 GLN A O 1
ATOM 3197 N N . LYS A 1 415 ? -30.258 -8.616 23.575 1.00 96.56 415 LYS A N 1
ATOM 3198 C CA . LYS A 1 415 ? -30.600 -7.307 24.146 1.00 96.56 415 LYS A CA 1
ATOM 3199 C C . LYS A 1 415 ? -29.480 -6.774 25.044 1.00 96.56 415 LYS A C 1
ATOM 3201 O O . LYS A 1 415 ? -28.995 -5.668 24.821 1.00 96.56 415 LYS A O 1
ATOM 3206 N N . ALA A 1 416 ? -29.024 -7.571 26.013 1.00 96.31 416 ALA A N 1
ATOM 3207 C CA . ALA A 1 416 ? -27.952 -7.172 26.925 1.00 96.31 416 ALA A CA 1
ATOM 3208 C C . ALA A 1 416 ? -26.644 -6.846 26.184 1.00 96.31 416 ALA A C 1
ATOM 3210 O O . ALA A 1 416 ? -25.987 -5.852 26.487 1.00 96.31 416 ALA A O 1
ATOM 3211 N N . ARG A 1 417 ? -26.292 -7.630 25.155 1.00 95.62 417 ARG A N 1
ATOM 3212 C CA . ARG A 1 417 ? -25.099 -7.379 24.333 1.00 95.62 417 ARG A CA 1
ATOM 3213 C C . ARG A 1 417 ? -25.178 -6.059 23.559 1.00 95.62 417 ARG A C 1
ATOM 3215 O O . ARG A 1 417 ? -24.173 -5.365 23.440 1.00 95.62 417 ARG A O 1
ATOM 3222 N N . TRP A 1 418 ? -26.345 -5.705 23.026 1.00 96.00 418 TRP A N 1
ATOM 3223 C CA . TRP A 1 418 ? -26.542 -4.424 22.338 1.00 96.00 418 TRP A CA 1
ATOM 3224 C C . TRP A 1 418 ? -26.518 -3.227 23.293 1.00 96.00 418 TRP A C 1
ATOM 3226 O O . TRP A 1 418 ? -25.953 -2.184 22.961 1.00 96.00 418 TRP A O 1
ATOM 3236 N N . LEU A 1 419 ? -27.057 -3.386 24.502 1.00 96.38 419 LEU A N 1
ATOM 3237 C CA . LEU A 1 419 ? -26.945 -2.382 25.562 1.00 96.38 419 LEU A CA 1
ATOM 3238 C C . LEU A 1 419 ? -25.481 -2.159 25.979 1.00 96.38 419 LEU A C 1
ATOM 3240 O O . LEU A 1 419 ? -25.053 -1.020 26.139 1.00 96.38 419 LEU A O 1
ATOM 3244 N N . GLU A 1 420 ? -24.683 -3.225 26.064 1.00 95.44 420 GLU A N 1
ATOM 3245 C CA . GLU A 1 420 ? -23.242 -3.135 26.327 1.00 95.44 420 GLU A CA 1
ATOM 3246 C C . GLU A 1 420 ? -22.501 -2.381 25.208 1.00 95.44 420 GLU A C 1
ATOM 3248 O O . GLU A 1 420 ? -21.727 -1.467 25.488 1.00 95.44 420 GLU A O 1
ATOM 3253 N N . LEU A 1 421 ? -22.785 -2.710 23.941 1.00 94.88 421 LEU A N 1
ATOM 3254 C CA . LEU A 1 421 ? -22.178 -2.066 22.766 1.00 94.88 421 LEU A CA 1
ATOM 3255 C C . LEU A 1 421 ? -22.491 -0.569 22.664 1.00 94.88 421 LEU A C 1
ATOM 3257 O O . LEU A 1 421 ? -21.663 0.203 22.185 1.00 94.88 421 LEU A O 1
ATOM 3261 N N . THR A 1 422 ? -23.678 -0.162 23.112 1.00 94.94 422 THR A N 1
ATOM 3262 C CA . THR A 1 422 ? -24.123 1.240 23.111 1.00 94.94 422 THR A CA 1
ATOM 3263 C C . THR A 1 422 ? -23.680 2.014 24.357 1.00 94.94 422 THR A C 1
ATOM 3265 O O . THR A 1 422 ? -24.010 3.190 24.493 1.00 94.94 422 THR A O 1
ATOM 3268 N N . GLY A 1 423 ? -22.923 1.386 25.266 1.00 94.50 423 GLY A N 1
ATOM 3269 C CA . GLY A 1 423 ? -22.412 2.013 26.490 1.00 94.50 423 GLY A CA 1
ATOM 3270 C C . GLY A 1 423 ? -23.422 2.089 27.640 1.00 94.50 423 GLY A C 1
ATOM 3271 O O . GLY A 1 423 ? -23.123 2.653 28.692 1.00 94.50 423 GLY A O 1
ATOM 3272 N N . LYS A 1 424 ? -24.612 1.497 27.492 1.00 96.12 424 LYS A N 1
ATOM 3273 C CA . LYS A 1 424 ? -25.644 1.433 28.537 1.00 96.12 424 LYS A CA 1
ATOM 3274 C C . LYS A 1 424 ? -25.395 0.267 29.493 1.00 96.12 424 LYS A C 1
ATOM 3276 O O . LYS A 1 424 ? -26.198 -0.656 29.624 1.00 96.12 424 LYS A O 1
ATOM 3281 N N . HIS A 1 425 ? -24.246 0.303 30.159 1.00 97.38 425 HIS A N 1
ATOM 3282 C CA . HIS A 1 425 ? -23.747 -0.812 30.961 1.00 97.38 425 HIS A CA 1
ATOM 3283 C C . HIS A 1 425 ? -24.657 -1.183 32.148 1.00 97.38 425 HIS A C 1
ATOM 3285 O O . HIS A 1 425 ? -24.768 -2.360 32.475 1.00 97.38 425 HIS A O 1
ATOM 3291 N N . GLN A 1 426 ? -25.355 -0.219 32.756 1.00 97.12 426 GLN A N 1
ATOM 3292 C CA . GLN A 1 426 ? -26.290 -0.488 33.860 1.00 97.12 426 GLN A CA 1
ATOM 3293 C C . GLN A 1 426 ? -27.493 -1.315 33.385 1.00 97.12 426 GLN A C 1
ATOM 3295 O O . GLN A 1 426 ? -27.703 -2.422 33.871 1.00 97.12 426 GLN A O 1
ATOM 3300 N N . GLU A 1 427 ? -28.202 -0.836 32.356 1.00 97.50 427 GLU A N 1
ATOM 3301 C CA . GLU A 1 427 ? -29.332 -1.556 31.750 1.00 97.50 427 GLU A CA 1
ATOM 3302 C C . GLU A 1 427 ? -28.901 -2.943 31.234 1.00 97.50 427 GLU A C 1
ATOM 3304 O O . GLU A 1 427 ? -29.625 -3.926 31.387 1.00 97.50 427 GLU A O 1
ATOM 3309 N N . ALA A 1 428 ? -27.701 -3.051 30.648 1.00 97.62 428 ALA A N 1
ATOM 3310 C CA . ALA A 1 428 ? -27.152 -4.327 30.188 1.00 97.62 428 ALA A CA 1
ATOM 3311 C C . ALA A 1 428 ? -26.962 -5.329 31.338 1.00 97.62 428 ALA A C 1
ATOM 3313 O O . ALA A 1 428 ? -27.296 -6.509 31.194 1.00 97.62 428 ALA A O 1
ATOM 3314 N N . ALA A 1 429 ? -26.426 -4.870 32.473 1.00 97.56 429 ALA A N 1
ATOM 3315 C CA . ALA A 1 429 ? -26.209 -5.704 33.645 1.00 97.56 429 ALA A CA 1
ATOM 3316 C C . ALA A 1 429 ? -27.537 -6.206 34.232 1.00 97.56 429 ALA A C 1
ATOM 3318 O O . ALA A 1 429 ? -27.656 -7.400 34.509 1.00 97.56 429 ALA A O 1
ATOM 3319 N N . ASP A 1 430 ? -28.551 -5.342 34.320 1.00 97.62 430 ASP A N 1
ATOM 3320 C CA . ASP A 1 430 ? -29.886 -5.709 34.805 1.00 97.62 430 ASP A CA 1
ATOM 3321 C C . ASP A 1 430 ? -30.540 -6.781 33.920 1.00 97.62 430 ASP A C 1
ATOM 3323 O O . ASP A 1 430 ? -31.088 -7.763 34.424 1.00 97.62 430 ASP A O 1
ATOM 3327 N N . VAL A 1 431 ? -30.413 -6.663 32.591 1.00 97.69 431 VAL A N 1
ATOM 3328 C CA . VAL A 1 431 ? -30.921 -7.681 31.653 1.00 97.69 431 VAL A CA 1
ATOM 3329 C C . VAL A 1 431 ? -30.171 -9.011 31.806 1.00 97.69 431 VAL A C 1
ATOM 3331 O O . VAL A 1 431 ? -30.794 -10.073 31.746 1.00 97.69 431 VAL A O 1
ATOM 3334 N N . TYR A 1 432 ? -28.852 -8.997 32.038 1.00 97.69 432 TYR A N 1
ATOM 3335 C CA . TYR A 1 432 ? -28.103 -10.232 32.306 1.00 97.69 432 TYR A CA 1
ATOM 3336 C C . TYR A 1 432 ? -28.494 -10.889 33.634 1.00 97.69 432 TYR A C 1
ATOM 3338 O O . TYR A 1 432 ? -28.551 -12.119 33.693 1.00 97.69 432 TYR A O 1
ATOM 3346 N N . LEU A 1 433 ? -28.778 -10.102 34.675 1.00 97.06 433 LEU A N 1
ATOM 3347 C CA . LEU A 1 433 ? -29.273 -10.612 35.954 1.00 97.06 433 LEU A CA 1
ATOM 3348 C C . LEU A 1 433 ? -30.670 -11.221 35.810 1.00 97.06 433 LEU A C 1
ATOM 3350 O O . LEU A 1 433 ? -30.896 -12.326 36.295 1.00 97.06 433 LEU A O 1
ATOM 3354 N N . ALA A 1 434 ? -31.570 -10.559 35.077 1.00 96.81 434 ALA A N 1
ATOM 3355 C CA . ALA A 1 434 ? -32.899 -11.090 34.774 1.00 96.81 434 ALA A CA 1
ATOM 3356 C C . ALA A 1 434 ? -32.846 -12.406 33.971 1.00 96.81 434 ALA A C 1
ATOM 3358 O O . ALA A 1 434 ? -33.726 -13.250 34.109 1.00 96.81 434 ALA A O 1
ATOM 3359 N N . ALA A 1 435 ? -31.798 -12.603 33.163 1.00 96.69 435 ALA A N 1
ATOM 3360 C CA . ALA A 1 435 ? -31.540 -13.835 32.414 1.00 96.69 435 ALA A CA 1
ATOM 3361 C C . ALA A 1 435 ? -30.712 -14.890 33.188 1.00 96.69 435 ALA A C 1
ATOM 3363 O O . ALA A 1 435 ? -30.238 -15.848 32.575 1.00 96.69 435 ALA A O 1
ATOM 3364 N N . ASP A 1 436 ? -30.475 -14.694 34.493 1.00 95.81 436 ASP A N 1
ATOM 3365 C CA . ASP A 1 436 ? -29.642 -15.534 35.376 1.00 95.81 436 ASP A CA 1
ATOM 3366 C C . ASP A 1 436 ? -28.205 -15.780 34.858 1.00 95.81 436 ASP A C 1
ATOM 3368 O O . ASP A 1 436 ? -27.543 -16.774 35.154 1.00 95.81 436 ASP A O 1
ATOM 3372 N N . ARG A 1 437 ? -27.664 -14.842 34.069 1.00 96.88 437 ARG A N 1
ATOM 3373 C CA . ARG A 1 437 ? -26.280 -14.876 33.564 1.00 96.88 437 ARG A CA 1
ATOM 3374 C C . ARG A 1 437 ? -25.360 -14.011 34.418 1.00 96.88 437 ARG A C 1
ATOM 3376 O O . ARG A 1 437 ? -24.726 -13.079 33.916 1.00 96.88 437 ARG A O 1
ATOM 3383 N N . LYS A 1 438 ? -25.238 -14.371 35.697 1.00 97.12 438 LYS A N 1
ATOM 3384 C CA . LYS A 1 438 ? -24.412 -13.673 36.704 1.00 97.12 438 LYS A CA 1
ATOM 3385 C C . LYS A 1 438 ? -22.954 -13.488 36.266 1.00 97.12 438 LYS A C 1
ATOM 3387 O O . LYS A 1 438 ? -22.406 -12.406 36.443 1.00 97.12 438 LYS A O 1
ATOM 3392 N N . ASP A 1 439 ? -22.381 -14.479 35.575 1.00 96.00 439 ASP A N 1
ATOM 3393 C CA . ASP A 1 439 ? -21.026 -14.402 35.005 1.00 96.00 439 ASP A CA 1
ATOM 3394 C C . ASP A 1 439 ? -20.826 -13.197 34.074 1.00 96.00 439 ASP A C 1
ATOM 3396 O O . ASP A 1 439 ? -19.792 -12.533 34.105 1.00 96.00 439 ASP A O 1
ATOM 3400 N N . LYS A 1 440 ? -21.812 -12.929 33.207 1.00 97.00 440 LYS A N 1
ATOM 3401 C CA . LYS A 1 440 ? -21.741 -11.844 32.220 1.00 97.00 440 LYS A CA 1
ATOM 3402 C C . LYS A 1 440 ? -22.081 -10.502 32.852 1.00 97.00 440 LYS A C 1
ATOM 3404 O O . LYS A 1 440 ? -21.408 -9.521 32.562 1.00 97.00 440 LYS A O 1
ATOM 3409 N N . ALA A 1 441 ? -23.073 -10.472 33.744 1.00 97.38 441 ALA A N 1
ATOM 3410 C CA . ALA A 1 441 ? -23.400 -9.277 34.516 1.00 97.38 441 ALA A CA 1
ATOM 3411 C C . ALA A 1 441 ? -22.177 -8.775 35.300 1.00 97.38 441 ALA A C 1
ATOM 3413 O O . ALA A 1 441 ? -21.876 -7.584 35.269 1.00 97.38 441 ALA A O 1
ATOM 3414 N N . ALA A 1 442 ? -21.421 -9.684 35.927 1.00 97.50 442 ALA A N 1
ATOM 3415 C CA . ALA A 1 442 ? -20.202 -9.339 36.647 1.00 97.50 442 ALA A CA 1
ATOM 3416 C C . ALA A 1 442 ? -19.150 -8.654 35.760 1.00 97.50 442 ALA A C 1
ATOM 3418 O O . ALA A 1 442 ? -18.570 -7.655 36.178 1.00 97.50 442 ALA A O 1
ATOM 3419 N N . PHE A 1 443 ? -18.944 -9.131 34.526 1.00 96.88 443 PHE A N 1
ATOM 3420 C CA . PHE A 1 443 ? -18.018 -8.497 33.578 1.00 96.88 443 PHE A CA 1
ATOM 3421 C C . PHE A 1 443 ? -18.435 -7.058 33.240 1.00 96.88 443 PHE A C 1
ATOM 3423 O O . PHE A 1 443 ? -17.599 -6.157 33.194 1.00 96.88 443 PHE A O 1
ATOM 3430 N N . VAL A 1 444 ? -19.739 -6.817 33.071 1.00 97.50 444 VAL A N 1
ATOM 3431 C CA . VAL A 1 444 ? -20.267 -5.469 32.818 1.00 97.50 444 VAL A CA 1
ATOM 3432 C C . VAL A 1 444 ? -20.100 -4.562 34.048 1.00 97.50 444 VAL A C 1
ATOM 3434 O O . VAL A 1 444 ? -19.688 -3.411 33.903 1.00 97.50 444 VAL A O 1
ATOM 3437 N N . PHE A 1 445 ? -20.340 -5.065 35.266 1.00 97.62 445 PHE A N 1
ATOM 3438 C CA . PHE A 1 445 ? -20.081 -4.312 36.505 1.00 97.62 445 PHE A CA 1
ATOM 3439 C C . PHE A 1 445 ? -18.595 -4.007 36.717 1.00 97.62 445 PHE A C 1
ATOM 3441 O O . PHE A 1 445 ? -18.264 -2.915 37.184 1.00 97.62 445 PHE A O 1
ATOM 3448 N N . GLU A 1 446 ? -17.700 -4.921 36.335 1.00 96.88 446 GLU A N 1
ATOM 3449 C CA . GLU A 1 446 ? -16.258 -4.671 36.349 1.00 96.88 446 GLU A CA 1
ATOM 3450 C C . GLU A 1 446 ? -15.887 -3.539 35.381 1.00 96.88 446 GLU A C 1
ATOM 3452 O O . GLU A 1 446 ? -15.165 -2.622 35.774 1.00 96.88 446 GLU A O 1
ATOM 3457 N N . ALA A 1 447 ? -16.419 -3.554 34.152 1.00 96.12 447 ALA A N 1
ATOM 3458 C CA . ALA A 1 447 ? -16.183 -2.501 33.162 1.00 96.12 447 ALA A CA 1
ATOM 3459 C C . ALA A 1 447 ? -16.691 -1.120 33.625 1.00 96.12 447 ALA A C 1
ATOM 3461 O O . ALA A 1 447 ? -16.082 -0.101 33.307 1.00 96.12 447 ALA A O 1
ATOM 3462 N N . MET A 1 448 ? -17.760 -1.081 34.430 1.00 96.38 448 MET A N 1
ATOM 3463 C CA . MET A 1 448 ? -18.251 0.140 35.087 1.00 96.38 448 MET A CA 1
ATOM 3464 C C . MET A 1 448 ? -17.430 0.571 36.316 1.00 96.38 448 MET A C 1
ATOM 3466 O O . MET A 1 448 ? -17.722 1.611 36.905 1.00 96.38 448 MET A O 1
ATOM 3470 N N . GLY A 1 449 ? -16.451 -0.225 36.756 1.00 96.50 449 GLY A N 1
ATOM 3471 C CA . GLY A 1 449 ? -15.665 0.028 37.967 1.00 96.50 449 GLY A CA 1
ATOM 3472 C C . GLY A 1 449 ? -16.357 -0.364 39.281 1.00 96.50 449 GLY A C 1
ATOM 3473 O O . GLY A 1 449 ? -15.816 -0.108 40.354 1.00 96.50 449 GLY A O 1
ATOM 3474 N N . GLN A 1 450 ? -17.521 -1.021 39.240 1.00 97.25 450 GLN A N 1
ATOM 3475 C CA . GLN A 1 450 ? -18.235 -1.511 40.429 1.00 97.25 450 GLN A CA 1
ATOM 3476 C C . GLN A 1 450 ? -17.687 -2.880 40.865 1.00 97.25 450 GLN A C 1
ATOM 3478 O O . GLN A 1 450 ? -18.389 -3.892 40.847 1.00 97.25 450 GLN A O 1
ATOM 3483 N N . LEU A 1 451 ? -16.407 -2.902 41.252 1.00 97.69 451 LEU A N 1
ATOM 3484 C CA . LEU A 1 451 ? -15.643 -4.127 41.516 1.00 97.69 451 LEU A CA 1
ATOM 3485 C C . LEU A 1 451 ? -16.257 -5.010 42.618 1.00 97.69 451 LEU A C 1
ATOM 3487 O O . LEU A 1 451 ? -16.266 -6.228 42.468 1.00 97.69 451 LEU A O 1
ATOM 3491 N N . GLY A 1 452 ? -16.813 -4.415 43.682 1.00 97.00 452 GLY A N 1
ATOM 3492 C CA . GLY A 1 452 ? -17.450 -5.163 44.778 1.00 97.00 452 GLY A CA 1
ATOM 3493 C C . GLY A 1 452 ? -18.665 -5.973 44.315 1.00 97.00 452 GLY A C 1
ATOM 3494 O O . GLY A 1 452 ? -18.705 -7.186 44.495 1.00 97.00 452 GLY A O 1
ATOM 3495 N N . LYS A 1 453 ? -19.603 -5.335 43.603 1.00 97.19 453 LYS A N 1
ATOM 3496 C CA . LYS A 1 453 ? -20.784 -6.019 43.044 1.00 97.19 453 LYS A CA 1
ATOM 3497 C C . LYS A 1 453 ? -20.407 -7.079 42.011 1.00 97.19 453 LYS A C 1
ATOM 3499 O O . LYS A 1 453 ? -21.013 -8.144 41.964 1.00 97.19 453 LYS A O 1
ATOM 3504 N N . ALA A 1 454 ? -19.404 -6.798 41.176 1.00 97.75 454 ALA A N 1
ATOM 3505 C CA . ALA A 1 454 ? -18.897 -7.777 40.218 1.00 97.75 454 ALA A CA 1
ATOM 3506 C C . ALA A 1 454 ? -18.351 -9.029 40.927 1.00 97.75 454 ALA A C 1
ATOM 3508 O O . ALA A 1 454 ? -18.629 -10.150 40.500 1.00 97.75 454 ALA A O 1
ATOM 3509 N N . ALA A 1 455 ? -17.619 -8.846 42.029 1.00 97.62 455 ALA A N 1
ATOM 3510 C CA . ALA A 1 455 ? -17.071 -9.940 42.819 1.00 97.62 455 ALA A CA 1
ATOM 3511 C C . ALA A 1 455 ? -18.166 -10.777 43.505 1.00 97.62 455 ALA A C 1
ATOM 3513 O O . ALA A 1 455 ? -18.133 -12.003 43.404 1.00 97.62 455 ALA A O 1
ATOM 3514 N N . GLU A 1 456 ? -19.177 -10.137 44.102 1.00 97.25 456 GLU A N 1
ATOM 3515 C CA . GLU A 1 456 ? -20.346 -10.815 44.689 1.00 97.25 456 GLU A CA 1
ATOM 3516 C C . GLU A 1 456 ? -21.098 -11.673 43.656 1.00 97.25 456 GLU A C 1
ATOM 3518 O O . GLU A 1 456 ? -21.473 -12.815 43.926 1.00 97.25 456 GLU A O 1
ATOM 3523 N N . LEU A 1 457 ? -21.282 -11.157 42.436 1.00 97.31 457 LEU A N 1
ATOM 3524 C CA . LEU A 1 457 ? -21.951 -11.891 41.359 1.00 97.31 457 LEU A CA 1
ATOM 3525 C C . LEU A 1 457 ? -21.136 -13.090 40.857 1.00 97.31 457 LEU A C 1
ATOM 3527 O O . LEU A 1 457 ? -21.724 -14.127 40.546 1.00 97.31 457 LEU A O 1
ATOM 3531 N N . LEU A 1 458 ? -19.804 -12.980 40.793 1.00 96.88 458 LEU A N 1
ATOM 3532 C CA . LEU A 1 458 ? -18.930 -14.109 40.445 1.00 96.88 458 LEU A CA 1
ATOM 3533 C C . LEU A 1 458 ? -18.894 -15.170 41.542 1.00 96.88 458 LEU A C 1
ATOM 3535 O O . LEU A 1 458 ? -18.853 -16.358 41.227 1.00 96.88 458 LEU A O 1
ATOM 3539 N N . GLU A 1 459 ? -18.936 -14.765 42.810 1.00 96.12 459 GLU A N 1
ATOM 3540 C CA . GLU A 1 459 ? -19.068 -15.690 43.932 1.00 96.12 459 GLU A CA 1
ATOM 3541 C C . GLU A 1 459 ? -20.394 -16.454 43.848 1.00 96.12 459 GLU A C 1
ATOM 3543 O O . GLU A 1 459 ? -20.399 -17.684 43.895 1.00 96.12 459 GLU A O 1
ATOM 3548 N N . ALA A 1 460 ? -21.503 -15.744 43.612 1.00 95.94 460 ALA A N 1
ATOM 3549 C CA . ALA A 1 460 ? -22.821 -16.347 43.421 1.00 95.94 460 ALA A CA 1
ATOM 3550 C C . ALA A 1 460 ? -22.897 -17.265 42.186 1.00 95.94 460 ALA A C 1
ATOM 3552 O O . ALA A 1 460 ? -23.754 -18.147 42.127 1.00 95.94 460 ALA A O 1
ATOM 3553 N N . ALA A 1 461 ? -22.017 -17.066 41.202 1.00 95.19 461 ALA A N 1
ATOM 3554 C CA . ALA A 1 461 ? -21.867 -17.939 40.041 1.00 95.19 461 ALA A CA 1
ATOM 3555 C C . ALA A 1 461 ? -20.861 -19.092 40.253 1.00 95.19 461 ALA A C 1
ATOM 3557 O O . ALA A 1 461 ? -20.662 -19.916 39.361 1.00 95.19 461 ALA A O 1
ATOM 3558 N N . GLY A 1 462 ? -20.216 -19.168 41.423 1.00 94.19 462 GLY A N 1
ATOM 3559 C CA . GLY A 1 462 ? -19.240 -20.201 41.776 1.00 94.19 462 GLY A CA 1
ATOM 3560 C C . GLY A 1 462 ? -17.825 -19.972 41.228 1.00 94.19 462 GLY A C 1
ATOM 3561 O O . GLY A 1 462 ? -16.963 -20.835 41.387 1.00 94.19 462 GLY A O 1
ATOM 3562 N N . GLN A 1 463 ? -17.540 -18.820 40.612 1.00 95.00 463 GLN A N 1
ATOM 3563 C CA . GLN A 1 463 ? -16.211 -18.457 40.098 1.00 95.00 463 GLN A CA 1
ATOM 3564 C C . GLN A 1 463 ? -15.339 -17.812 41.192 1.00 95.00 463 GLN A C 1
ATOM 3566 O O . GLN A 1 463 ? -14.873 -16.678 41.051 1.00 95.00 463 GLN A O 1
ATOM 3571 N N . LEU A 1 464 ? -15.108 -18.549 42.286 1.00 95.94 464 LEU A N 1
ATOM 3572 C CA . LEU A 1 464 ? -14.481 -18.041 43.517 1.00 95.94 464 LEU A CA 1
ATOM 3573 C C . LEU A 1 464 ? -13.092 -17.416 43.293 1.00 95.94 464 LEU A C 1
ATOM 3575 O O . LEU A 1 464 ? -12.802 -16.363 43.853 1.00 95.94 464 LEU A O 1
ATOM 3579 N N . ASP A 1 465 ? -12.253 -18.002 42.431 1.00 95.12 465 ASP A N 1
ATOM 3580 C CA . ASP A 1 465 ? -10.904 -17.475 42.162 1.00 95.12 465 ASP A CA 1
ATOM 3581 C C . ASP A 1 465 ? -10.944 -16.066 41.540 1.00 95.12 465 ASP A C 1
ATOM 3583 O O . ASP A 1 465 ? -10.159 -15.187 41.904 1.00 95.12 465 ASP A O 1
ATOM 3587 N N . LYS A 1 466 ? -11.884 -15.819 40.616 1.00 96.50 466 LYS A N 1
ATOM 3588 C CA . LYS A 1 466 ? -12.045 -14.495 39.997 1.00 96.50 466 LYS A CA 1
ATOM 3589 C C . LYS A 1 466 ? -12.706 -13.508 40.952 1.00 96.50 466 LYS A C 1
ATOM 3591 O O . LYS A 1 466 ? -12.293 -12.352 40.994 1.00 96.50 466 LYS A O 1
ATOM 3596 N N . ALA A 1 467 ? -13.686 -13.963 41.734 1.00 97.06 467 ALA A N 1
ATOM 3597 C CA . ALA A 1 467 ? -14.309 -13.152 42.776 1.00 97.06 467 ALA A CA 1
ATOM 3598 C C . ALA A 1 467 ? -13.263 -12.659 43.793 1.00 97.06 467 ALA A C 1
ATOM 3600 O O . ALA A 1 467 ? -13.194 -11.464 44.068 1.00 97.06 467 ALA A O 1
ATOM 3601 N N . GLN A 1 468 ? -12.371 -13.539 44.264 1.00 96.75 468 GLN A N 1
ATOM 3602 C CA . GLN A 1 468 ? -11.276 -13.180 45.170 1.00 96.75 468 GLN A CA 1
ATOM 3603 C C . GLN A 1 468 ? -10.344 -12.116 44.564 1.00 96.75 468 GLN A C 1
ATOM 3605 O O . GLN A 1 468 ? -9.979 -11.146 45.238 1.00 96.75 468 GLN A O 1
ATOM 3610 N N . ALA A 1 469 ? -9.961 -12.281 43.293 1.00 96.75 469 ALA A N 1
ATOM 3611 C CA . ALA A 1 469 ? -9.116 -11.316 42.594 1.00 96.75 469 ALA A CA 1
ATOM 3612 C C . ALA A 1 469 ? -9.793 -9.939 42.481 1.00 96.75 469 ALA A C 1
ATOM 3614 O O . ALA A 1 469 ? -9.142 -8.916 42.707 1.00 96.75 469 ALA A O 1
ATOM 3615 N N . LEU A 1 470 ? -11.099 -9.902 42.193 1.00 97.50 470 LEU A N 1
ATOM 3616 C CA . LEU A 1 470 ? -11.860 -8.653 42.133 1.00 97.50 470 LEU A CA 1
ATOM 3617 C C . LEU A 1 470 ? -12.053 -8.001 43.506 1.00 97.50 470 LEU A C 1
ATOM 3619 O O . LEU A 1 470 ? -11.870 -6.790 43.594 1.00 97.50 470 LEU A O 1
ATOM 3623 N N . PHE A 1 471 ? -12.330 -8.758 44.575 1.00 97.81 471 PHE A N 1
ATOM 3624 C CA . PHE A 1 471 ? -12.396 -8.209 45.939 1.00 97.81 471 PHE A CA 1
ATOM 3625 C C . PHE A 1 471 ? -11.059 -7.602 46.374 1.00 97.81 471 PHE A C 1
ATOM 3627 O O . PHE A 1 471 ? -11.017 -6.497 46.910 1.00 97.81 471 PHE A O 1
ATOM 3634 N N . THR A 1 472 ? -9.950 -8.269 46.046 1.00 97.19 472 THR A N 1
ATOM 3635 C CA . THR A 1 472 ? -8.603 -7.748 46.321 1.00 97.19 472 THR A CA 1
ATOM 3636 C C . THR A 1 472 ? -8.342 -6.459 45.536 1.00 97.19 472 THR A C 1
ATOM 3638 O O . THR A 1 472 ? -7.850 -5.482 46.095 1.00 97.19 472 THR A O 1
ATOM 3641 N N . LYS A 1 473 ? -8.726 -6.415 44.251 1.00 97.31 473 LYS A N 1
ATOM 3642 C CA . LYS A 1 473 ? -8.627 -5.215 43.401 1.00 97.31 473 LYS A CA 1
ATOM 3643 C C . LYS A 1 473 ? -9.525 -4.073 43.895 1.00 97.31 473 LYS A C 1
ATOM 3645 O O . LYS A 1 473 ? -9.169 -2.913 43.727 1.00 97.31 473 LYS A O 1
ATOM 3650 N N . ALA A 1 474 ? -10.664 -4.397 44.507 1.00 97.06 474 ALA A N 1
ATOM 3651 C CA . ALA A 1 474 ? -11.570 -3.440 45.136 1.00 97.06 474 ALA A CA 1
ATOM 3652 C C . ALA A 1 474 ? -11.056 -2.905 46.487 1.00 97.06 474 ALA A C 1
ATOM 3654 O O . ALA A 1 474 ? -11.630 -1.954 47.010 1.00 97.06 474 ALA A O 1
ATOM 3655 N N . GLY A 1 475 ? -9.997 -3.499 47.053 1.00 97.00 475 GLY A N 1
ATOM 3656 C CA . GLY A 1 475 ? -9.484 -3.169 48.386 1.00 97.00 475 GLY A CA 1
ATOM 3657 C C . GLY A 1 475 ? -10.262 -3.816 49.539 1.00 97.00 475 GLY A C 1
ATOM 3658 O O . GLY A 1 475 ? -10.011 -3.490 50.697 1.00 97.00 475 GLY A O 1
ATOM 3659 N N . ASP A 1 476 ? -11.177 -4.742 49.251 1.00 96.81 476 ASP A N 1
ATOM 3660 C CA . ASP A 1 476 ? -11.978 -5.444 50.254 1.00 96.81 476 ASP A CA 1
ATOM 3661 C C . ASP A 1 476 ? -11.294 -6.754 50.672 1.00 96.81 476 ASP A C 1
ATOM 3663 O O . ASP A 1 476 ? -11.634 -7.855 50.226 1.00 96.81 476 ASP A O 1
ATOM 3667 N N . ALA A 1 477 ? -10.267 -6.618 51.516 1.00 96.25 477 ALA A N 1
ATOM 3668 C CA . ALA A 1 477 ? -9.493 -7.750 52.026 1.00 96.25 477 ALA A CA 1
ATOM 3669 C C . ALA A 1 477 ? -10.361 -8.742 52.822 1.00 96.25 477 ALA A C 1
ATOM 3671 O O . ALA A 1 477 ? -10.152 -9.949 52.728 1.00 96.25 477 ALA A O 1
ATOM 3672 N N . ALA A 1 478 ? -11.373 -8.248 53.545 1.00 96.19 478 ALA A N 1
ATOM 3673 C CA . ALA A 1 478 ? -12.251 -9.082 54.362 1.00 96.19 478 ALA A CA 1
ATOM 3674 C C . ALA A 1 478 ? -13.069 -10.051 53.498 1.00 96.19 478 ALA A C 1
ATOM 3676 O O . ALA A 1 478 ? -13.102 -11.254 53.770 1.00 96.19 478 ALA A O 1
ATOM 3677 N N . ASN A 1 479 ? -13.684 -9.555 52.420 1.00 94.50 479 ASN A N 1
ATOM 3678 C CA . ASN A 1 479 ? -14.410 -10.422 51.496 1.00 94.50 479 ASN A CA 1
ATOM 3679 C C . ASN A 1 479 ? -13.479 -11.292 50.645 1.00 94.50 479 ASN A C 1
ATOM 3681 O O . ASN A 1 479 ? -13.824 -12.441 50.367 1.00 94.50 479 ASN A O 1
ATOM 3685 N N . ALA A 1 480 ? -12.284 -10.814 50.288 1.00 94.88 480 ALA A N 1
ATOM 3686 C CA . ALA A 1 480 ? -11.297 -11.637 49.590 1.00 94.88 480 ALA A CA 1
ATOM 3687 C C . ALA A 1 480 ? -10.869 -12.862 50.423 1.00 94.88 480 ALA A C 1
ATOM 3689 O O . ALA A 1 480 ? -10.851 -13.982 49.905 1.00 94.88 480 ALA A O 1
ATOM 3690 N N . ASP A 1 481 ? -10.580 -12.675 51.714 1.00 95.62 481 ASP A N 1
ATOM 3691 C CA . ASP A 1 481 ? -10.219 -13.766 52.624 1.00 95.62 481 ASP A CA 1
ATOM 3692 C C . ASP A 1 481 ? -11.404 -14.704 52.891 1.00 95.62 481 ASP A C 1
ATOM 3694 O O . ASP A 1 481 ? -11.232 -15.926 52.923 1.00 95.62 481 ASP A O 1
ATOM 3698 N N . ARG A 1 482 ? -12.625 -14.158 52.987 1.00 96.38 482 ARG A N 1
ATOM 3699 C CA . ARG A 1 482 ? -13.857 -14.951 53.102 1.00 96.38 482 ARG A CA 1
ATOM 3700 C C . ARG A 1 482 ? -14.048 -15.869 51.896 1.00 96.38 482 ARG A C 1
ATOM 3702 O O . ARG A 1 482 ? -14.242 -17.068 52.073 1.00 96.38 482 ARG A O 1
ATOM 3709 N N . VAL A 1 483 ? -13.958 -15.329 50.678 1.00 94.75 483 VAL A N 1
ATOM 3710 C CA . VAL A 1 483 ? -14.107 -16.109 49.438 1.00 94.75 483 VAL A CA 1
ATOM 3711 C C . VAL A 1 483 ? -13.004 -17.156 49.304 1.00 94.75 483 VAL A C 1
ATOM 3713 O O . VAL A 1 483 ? -13.268 -18.274 48.869 1.00 94.75 483 VAL A O 1
ATOM 3716 N N . LYS A 1 484 ? -11.779 -16.838 49.734 1.00 94.56 484 LYS A N 1
ATOM 3717 C CA . LYS A 1 484 ? -10.655 -17.783 49.759 1.00 94.56 484 LYS A CA 1
ATOM 3718 C C . LYS A 1 484 ? -10.901 -18.977 50.689 1.00 94.56 484 LYS A C 1
ATOM 3720 O O . LYS A 1 484 ? -10.426 -20.073 50.394 1.00 94.56 484 LYS A O 1
ATOM 3725 N N . ALA A 1 485 ? -11.603 -18.761 51.803 1.00 94.62 485 ALA A N 1
ATOM 3726 C CA . ALA A 1 485 ? -11.931 -19.795 52.783 1.00 94.62 485 ALA A CA 1
ATOM 3727 C C . ALA A 1 485 ? -13.127 -20.674 52.373 1.00 94.62 485 ALA A C 1
ATOM 3729 O O . ALA A 1 485 ? -13.327 -21.735 52.967 1.00 94.62 485 ALA A O 1
ATOM 3730 N N . LEU A 1 486 ? -13.918 -20.262 51.372 1.00 93.12 486 LEU A N 1
ATOM 3731 C CA . LEU A 1 486 ? -15.039 -21.063 50.887 1.00 93.12 486 LEU A CA 1
ATOM 3732 C C . LEU A 1 486 ? -14.544 -22.351 50.207 1.00 93.12 486 LEU A C 1
ATOM 3734 O O . LEU A 1 486 ? -13.555 -22.325 49.464 1.00 93.12 486 LEU A O 1
ATOM 3738 N N . PRO A 1 487 ? -15.233 -23.487 50.426 1.00 88.75 487 PRO A N 1
ATOM 3739 C CA . PRO A 1 487 ? -14.888 -24.740 49.776 1.00 88.75 487 PRO A CA 1
ATOM 3740 C C . PRO A 1 487 ? -15.024 -24.571 48.264 1.00 88.75 487 PRO A C 1
ATOM 3742 O O . PRO A 1 487 ? -16.090 -24.229 47.747 1.00 88.75 487 PRO A O 1
ATOM 3745 N N . ARG A 1 488 ? -13.918 -24.793 47.550 1.00 86.38 488 ARG A N 1
ATOM 3746 C CA . ARG A 1 488 ? -13.896 -24.710 46.091 1.00 86.38 488 ARG A CA 1
ATOM 3747 C C . ARG A 1 488 ? -14.828 -25.793 45.549 1.00 86.38 488 ARG A C 1
ATOM 3749 O O . ARG A 1 488 ? -14.622 -26.955 45.905 1.00 86.38 488 ARG A O 1
ATOM 3756 N N . PRO A 1 489 ? -15.829 -25.454 44.715 1.00 79.12 489 PRO A N 1
ATOM 3757 C CA . PRO A 1 489 ? -16.611 -26.482 44.051 1.00 79.12 489 PRO A CA 1
ATOM 3758 C C . PRO A 1 489 ? -15.632 -27.363 43.278 1.00 79.12 489 PRO A C 1
ATOM 3760 O O . PRO A 1 489 ? -14.781 -26.841 42.550 1.00 79.12 489 PRO A O 1
ATOM 3763 N N . GLU A 1 490 ? -15.698 -28.679 43.496 1.00 75.69 490 GLU A N 1
ATOM 3764 C CA . GLU A 1 490 ? -14.831 -29.620 42.793 1.00 75.69 490 GLU A CA 1
ATOM 3765 C C . GLU A 1 490 ? -14.917 -29.307 41.299 1.00 75.69 490 GLU A C 1
ATOM 3767 O O . GLU A 1 490 ? -16.030 -29.121 40.785 1.00 75.69 490 GLU A O 1
ATOM 3772 N N . PRO A 1 491 ? -13.774 -29.151 40.602 1.00 68.44 491 PRO A N 1
ATOM 3773 C CA . PRO A 1 491 ? -13.800 -28.831 39.190 1.00 68.44 491 PRO A CA 1
ATOM 3774 C C . PRO A 1 491 ? -14.633 -29.919 38.530 1.00 68.44 491 PRO A C 1
ATOM 3776 O O . PRO A 1 491 ? -14.214 -31.078 38.538 1.00 68.44 491 PRO A O 1
ATOM 3779 N N . LYS A 1 492 ? -15.822 -29.560 38.008 1.00 64.19 492 LYS A N 1
ATOM 3780 C CA . LYS A 1 492 ? -16.629 -30.488 37.209 1.00 64.19 492 LYS A CA 1
ATOM 3781 C C . LYS A 1 492 ? -15.635 -31.143 36.259 1.00 64.19 492 LYS A C 1
ATOM 3783 O O . LYS A 1 492 ? -14.942 -30.383 35.568 1.00 64.19 492 LYS A O 1
ATOM 3788 N N . PRO A 1 493 ? -15.469 -32.483 36.305 1.00 52.09 493 PRO A N 1
ATOM 3789 C CA . PRO A 1 493 ? -14.454 -33.159 35.518 1.00 52.09 493 PRO A CA 1
ATOM 3790 C C . PRO A 1 493 ? -14.630 -32.621 34.119 1.00 52.09 493 PRO A C 1
ATOM 3792 O O . PRO A 1 493 ? -15.756 -32.645 33.619 1.00 52.09 493 PRO A O 1
ATOM 3795 N N . LYS A 1 494 ? -13.573 -31.997 33.579 1.00 50.75 494 LYS A N 1
ATOM 3796 C CA . LYS A 1 494 ? -13.595 -31.443 32.230 1.00 50.75 494 LYS A CA 1
ATOM 3797 C C . LYS A 1 494 ? -14.108 -32.580 31.367 1.00 50.75 494 LYS A C 1
ATOM 3799 O O . LYS A 1 494 ? -13.359 -33.522 31.113 1.00 50.75 494 LYS A O 1
ATOM 3804 N N . ALA A 1 495 ? -15.392 -32.538 31.007 1.00 46.47 495 ALA A N 1
ATOM 3805 C CA . ALA A 1 495 ? -15.911 -33.351 29.937 1.00 46.47 495 ALA A CA 1
ATOM 3806 C C . ALA A 1 495 ? -14.952 -33.000 28.824 1.00 46.47 495 ALA A C 1
ATOM 3808 O O . ALA A 1 495 ? -14.827 -31.815 28.504 1.00 46.47 495 ALA A O 1
ATOM 3809 N N . VAL A 1 496 ? -14.142 -33.985 28.425 1.00 46.34 496 VAL A N 1
ATOM 3810 C CA . VAL A 1 496 ? -13.183 -33.845 27.342 1.00 46.34 496 VAL A CA 1
ATOM 3811 C C . VAL A 1 496 ? -13.948 -33.083 26.290 1.00 46.34 496 VAL A C 1
ATOM 3813 O O . VAL A 1 496 ? -14.982 -33.567 25.828 1.00 46.34 496 VAL A O 1
ATOM 3816 N N . GLU A 1 497 ? -13.532 -31.838 26.065 1.00 47.03 497 GLU A N 1
ATOM 3817 C CA . GLU A 1 497 ? -14.063 -31.005 25.012 1.00 47.03 497 GLU A CA 1
ATOM 3818 C C . GLU A 1 497 ? -13.743 -31.807 23.758 1.00 47.03 497 GLU A C 1
ATOM 3820 O O . GLU A 1 497 ? -12.641 -31.745 23.210 1.00 47.03 497 GLU A O 1
ATOM 3825 N N . ALA A 1 498 ? -14.689 -32.664 23.366 1.00 40.72 498 ALA A N 1
ATOM 3826 C CA . ALA A 1 498 ? -14.864 -33.058 21.999 1.00 40.72 498 ALA A CA 1
ATOM 3827 C C . ALA A 1 498 ? -14.894 -31.715 21.301 1.00 40.72 498 ALA A C 1
ATOM 3829 O O . ALA A 1 498 ? -15.834 -30.940 21.488 1.00 40.72 498 ALA A O 1
ATOM 3830 N N . LYS A 1 499 ? -13.769 -31.394 20.657 1.00 39.50 499 LYS A N 1
ATOM 3831 C CA . LYS A 1 499 ? -13.647 -30.270 19.753 1.00 39.50 499 LYS A CA 1
ATOM 3832 C C . LYS A 1 499 ? -14.967 -30.219 19.006 1.00 39.50 499 LYS A C 1
ATOM 3834 O O . LYS A 1 499 ? -15.252 -31.114 18.214 1.00 39.50 499 LYS A O 1
ATOM 3839 N N . SER A 1 500 ? -15.771 -29.201 19.284 1.00 41.22 500 SER A N 1
ATOM 3840 C CA . SER A 1 500 ? -16.715 -28.717 18.305 1.00 41.22 500 SER A CA 1
ATOM 3841 C C . SER A 1 500 ? -15.851 -28.171 17.173 1.00 41.22 500 SER A C 1
ATOM 3843 O O . SER A 1 500 ? -15.531 -26.987 17.087 1.00 41.22 500 SER A O 1
ATOM 3845 N N . GLU A 1 501 ? -15.383 -29.096 16.331 1.00 39.00 501 GLU A N 1
ATOM 3846 C CA . GLU A 1 501 ? -15.247 -28.8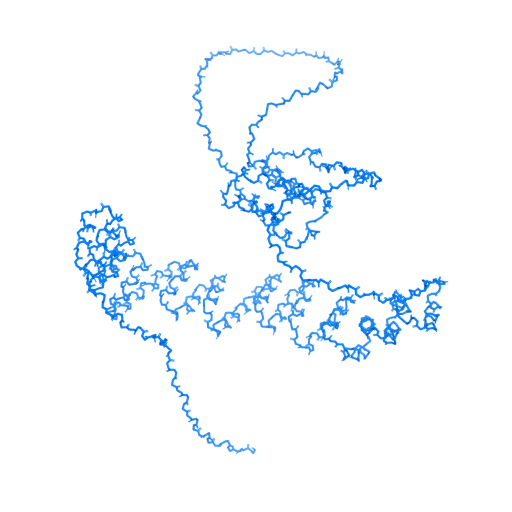19 14.915 1.00 39.00 501 GLU A CA 1
ATOM 3847 C C . GLU A 1 501 ? -16.532 -28.108 14.509 1.00 39.00 501 GLU A C 1
ATOM 3849 O O . GLU A 1 501 ? -17.627 -28.498 14.920 1.00 39.00 501 GLU A O 1
ATOM 3854 N N . GLY A 1 502 ? -16.346 -26.958 13.872 1.00 38.28 502 GLY A N 1
ATOM 3855 C CA . GLY A 1 502 ? -17.366 -25.937 13.787 1.00 38.28 502 GLY A CA 1
ATOM 3856 C C . GLY A 1 502 ? -18.699 -26.458 13.275 1.00 38.28 502 GLY A C 1
ATOM 3857 O O . GLY A 1 502 ? -18.780 -27.409 12.498 1.00 38.28 502 GLY A O 1
ATOM 3858 N N . GLU A 1 503 ? -19.740 -25.725 13.648 1.00 40.69 503 GLU A N 1
ATOM 3859 C CA . GLU A 1 503 ? -20.900 -25.515 12.794 1.00 40.69 503 GLU A CA 1
ATOM 3860 C C . GLU A 1 503 ? -20.406 -24.947 11.449 1.00 40.69 503 GLU A C 1
ATOM 3862 O O . GLU A 1 503 ? -20.439 -23.750 11.178 1.00 40.69 503 GLU A O 1
ATOM 3867 N N . GLY A 1 504 ? -19.855 -25.833 10.621 1.00 37.56 504 GLY A N 1
ATOM 3868 C CA . GLY A 1 504 ? -19.984 -25.770 9.190 1.00 37.56 504 GLY A CA 1
ATOM 3869 C C . GLY A 1 504 ? -21.443 -26.066 8.915 1.00 37.56 504 GLY A C 1
ATOM 3870 O O . GLY A 1 504 ? -21.921 -27.178 9.130 1.00 37.56 504 GLY A O 1
ATOM 3871 N N . GLU A 1 505 ? -22.140 -25.026 8.497 1.00 40.84 505 GLU A N 1
ATOM 3872 C CA . GLU A 1 505 ? -23.359 -25.090 7.715 1.00 40.84 505 GLU A CA 1
ATOM 3873 C C . GLU A 1 505 ? -23.225 -26.252 6.712 1.00 40.84 505 GLU A C 1
ATOM 3875 O O . GLU A 1 505 ? -22.480 -26.175 5.732 1.00 40.84 505 GLU A O 1
ATOM 3880 N N . GLN A 1 506 ? -23.860 -27.387 7.028 1.00 38.03 506 GLN A N 1
ATOM 3881 C CA . GLN A 1 506 ? -23.971 -28.520 6.121 1.00 38.03 506 GLN A CA 1
ATOM 3882 C C . GLN A 1 506 ? -24.825 -28.054 4.949 1.00 38.03 506 GLN A C 1
ATOM 3884 O O . GLN A 1 506 ? -26.052 -28.080 4.993 1.00 38.03 506 GLN A O 1
ATOM 3889 N N . ILE A 1 507 ? -24.150 -27.616 3.893 1.00 46.59 507 ILE A N 1
ATOM 3890 C CA . ILE A 1 507 ? -24.713 -27.588 2.554 1.00 46.59 507 ILE A CA 1
ATOM 3891 C C . ILE A 1 507 ? -25.106 -29.044 2.255 1.00 46.59 507 ILE A C 1
ATOM 3893 O O . ILE A 1 507 ? -24.225 -29.912 2.262 1.00 46.59 507 ILE A O 1
ATOM 3897 N N . PRO A 1 508 ? -26.399 -29.359 2.052 1.00 57.94 508 PRO A N 1
ATOM 3898 C CA . PRO A 1 508 ? -26.799 -30.701 1.659 1.00 57.94 508 PRO A CA 1
ATOM 3899 C C . PRO A 1 508 ? -26.074 -31.073 0.356 1.00 57.94 508 PRO A C 1
ATOM 3901 O O . PRO A 1 508 ? -25.884 -30.203 -0.501 1.00 57.94 508 PRO A O 1
ATOM 3904 N N . PRO A 1 509 ? -25.647 -32.336 0.183 1.00 57.66 509 PRO A N 1
ATOM 3905 C CA . PRO A 1 509 ? -25.014 -32.759 -1.057 1.00 57.66 509 PRO A CA 1
ATOM 3906 C C . PRO A 1 509 ? -25.937 -32.426 -2.238 1.00 57.66 509 PRO A C 1
ATOM 3908 O O . PRO A 1 509 ? -27.157 -32.594 -2.116 1.00 57.66 509 PRO A O 1
ATOM 3911 N N . PRO A 1 510 ? -25.397 -31.956 -3.379 1.00 52.59 510 PRO A N 1
ATOM 3912 C CA . PRO A 1 510 ? -26.208 -31.780 -4.569 1.00 52.59 510 PRO A CA 1
ATOM 3913 C C . PRO A 1 510 ? -26.863 -33.122 -4.888 1.00 52.59 510 PRO A C 1
ATOM 3915 O O . PRO A 1 510 ? -26.190 -34.147 -5.021 1.00 52.59 510 PRO A O 1
ATOM 3918 N N . SER A 1 511 ? -28.194 -33.109 -4.951 1.00 63.41 511 SER A N 1
ATOM 3919 C CA . SER A 1 511 ? -28.968 -34.249 -5.431 1.00 63.41 511 SER A CA 1
ATOM 3920 C C . SER A 1 511 ? -28.398 -34.702 -6.779 1.00 63.41 511 SER A C 1
ATOM 3922 O O . SER A 1 511 ? -28.058 -33.841 -7.597 1.00 63.41 511 SER A O 1
ATOM 3924 N N . PRO A 1 512 ? -28.274 -36.018 -7.034 1.00 57.56 512 PRO A N 1
ATOM 3925 C CA . PRO A 1 512 ? -27.850 -36.503 -8.335 1.00 57.56 512 PRO A CA 1
ATOM 3926 C C . PRO A 1 512 ? -28.813 -35.969 -9.391 1.00 57.56 512 PRO A C 1
ATOM 3928 O O . PRO A 1 512 ? -30.022 -36.194 -9.329 1.00 57.56 512 PRO A O 1
ATOM 3931 N N . SER A 1 513 ? -28.239 -35.212 -10.321 1.00 52.53 513 SER A N 1
ATOM 3932 C CA . SER A 1 513 ? -28.870 -34.650 -11.502 1.00 52.53 513 SER A CA 1
ATOM 3933 C C . SER A 1 513 ? -29.851 -35.644 -12.116 1.00 52.53 513 SER A C 1
ATOM 3935 O O . SER A 1 513 ? -29.458 -36.707 -12.601 1.00 52.53 513 SER A O 1
ATOM 3937 N N . ALA A 1 514 ? -31.132 -35.280 -12.116 1.00 46.22 514 ALA A N 1
ATOM 3938 C CA . ALA A 1 514 ? -32.099 -35.900 -13.000 1.00 46.22 514 ALA A CA 1
ATOM 3939 C C . ALA A 1 514 ? -31.628 -35.712 -14.459 1.00 46.22 514 ALA A C 1
ATOM 3941 O O . ALA A 1 514 ? -31.114 -34.640 -14.801 1.00 46.22 514 ALA A O 1
ATOM 3942 N N . PRO A 1 515 ? -31.774 -36.732 -15.319 1.00 53.94 515 PRO A N 1
ATOM 3943 C CA . PRO A 1 515 ? -31.398 -36.644 -16.721 1.00 53.94 515 PRO A CA 1
ATOM 3944 C C . PRO A 1 515 ? -32.221 -35.560 -17.419 1.00 53.94 515 PRO A C 1
ATOM 3946 O O . PRO A 1 515 ? -33.450 -35.545 -17.357 1.00 53.94 515 PRO A O 1
ATOM 3949 N N . THR A 1 516 ? -31.525 -34.644 -18.085 1.00 47.12 516 THR A N 1
ATOM 3950 C CA . THR A 1 516 ? -32.118 -33.621 -18.944 1.00 47.12 516 THR A CA 1
ATOM 3951 C C . THR A 1 516 ? -32.882 -34.313 -20.081 1.00 47.12 516 THR A C 1
ATOM 3953 O O . THR A 1 516 ? -32.275 -35.110 -20.803 1.00 47.12 516 THR A O 1
ATOM 3956 N N . PRO A 1 517 ? -34.189 -34.057 -20.270 1.00 52.91 517 PRO A N 1
ATOM 3957 C CA . PRO A 1 517 ? -34.893 -34.511 -21.458 1.00 52.91 517 PRO A CA 1
ATOM 3958 C C . PRO A 1 517 ? -34.385 -33.742 -22.679 1.00 52.91 517 PRO A C 1
ATOM 3960 O O . PRO A 1 517 ? -33.992 -32.578 -22.596 1.00 52.91 517 PRO A O 1
ATOM 3963 N N . GLY A 1 518 ? -34.338 -34.458 -23.798 1.00 40.78 518 GLY A N 1
ATOM 3964 C CA . GLY A 1 518 ? -33.572 -34.110 -24.978 1.00 40.78 518 GLY A CA 1
ATOM 3965 C C . GLY A 1 518 ? -33.929 -32.771 -25.613 1.00 40.78 518 GLY A C 1
ATOM 3966 O O . GLY A 1 518 ? -35.091 -32.399 -25.753 1.00 40.78 518 GLY A O 1
ATOM 3967 N N . SER A 1 519 ? -32.880 -32.104 -26.088 1.00 41.69 519 SER A N 1
ATOM 3968 C CA . SER A 1 519 ? -32.970 -31.141 -27.176 1.00 41.69 519 SER A CA 1
ATOM 3969 C C . SER A 1 519 ? -33.243 -31.922 -28.461 1.00 41.69 519 SER A C 1
ATOM 3971 O O . SER A 1 519 ? -32.340 -32.506 -29.064 1.00 41.69 519 SER A O 1
ATOM 3973 N N . THR A 1 520 ? -34.519 -32.016 -28.827 1.00 53.88 520 THR A N 1
ATOM 3974 C CA . THR A 1 520 ? -34.930 -32.401 -30.173 1.00 53.88 520 THR A CA 1
ATOM 3975 C C . THR A 1 520 ? -34.678 -31.247 -31.128 1.00 53.88 520 THR A C 1
ATOM 3977 O O . THR A 1 520 ? -35.039 -30.101 -30.864 1.00 53.88 520 THR A O 1
ATOM 3980 N N . ALA A 1 521 ? -34.071 -31.616 -32.247 1.00 52.53 521 ALA A N 1
ATOM 3981 C CA . ALA A 1 521 ? -33.887 -30.838 -33.452 1.00 52.53 521 ALA A CA 1
ATOM 3982 C C . ALA A 1 521 ? -35.150 -30.093 -33.920 1.00 52.53 521 ALA A C 1
ATOM 3984 O O . ALA A 1 521 ? -36.258 -30.607 -33.809 1.00 52.53 521 ALA A O 1
ATOM 3985 N N . ASN A 1 522 ? -34.922 -28.936 -34.537 1.00 52.47 522 ASN A N 1
ATOM 3986 C CA . ASN A 1 522 ? -35.578 -28.463 -35.759 1.00 52.47 522 ASN A CA 1
ATOM 3987 C C . ASN A 1 522 ? -34.479 -27.679 -36.504 1.00 52.47 522 ASN A C 1
ATOM 3989 O O . ASN A 1 522 ? -33.810 -26.852 -35.884 1.00 52.47 522 ASN A O 1
ATOM 3993 N N . ALA A 1 523 ? -34.006 -28.166 -37.654 1.00 49.09 523 ALA A N 1
ATOM 3994 C CA . ALA A 1 523 ? -34.624 -28.038 -38.981 1.00 49.09 523 ALA A CA 1
ATOM 3995 C C . ALA A 1 523 ? -34.574 -26.589 -39.475 1.00 49.09 523 ALA A C 1
ATOM 3997 O O . ALA A 1 523 ? -35.287 -25.748 -38.885 1.00 49.09 523 ALA A O 1
#

Foldseek 3Di:
DVVLLVQLVVCLVVVPLLSNLVSLVVLLVVLLVVQAQALVPDDPVVSVSVVVSLVSLLPDDQPPPPPDPPDDDDDDDDDDDDDDDDDDDDDDDDDDDDDDDDDDPDDDDDSSLSNLQSSLLSCLSNVNNVSSVSSNVRSVHDDDPVSSDRDPPPPPPPPPDDPDDPDDDDDDDDDDDPPPPPPPDDPDDPDDPDDPDDDDDPPPLVVVLVVCVVVVVLQVSLVSCVVVLVLVSSLVSCVSVVVLLSNLLSCLSVVVVVSNVVSVVVDDLVSSLVSCVVSVSVVVNLVSCVVVLVLVVVLVSCVVVLVLQSSLVSCVSVVNLVSSLVSCVSVVVVVSNVVSLVVVLVVCVVVVNLLVSLLSCVVVVVNVVSLVSLVVDDLLVSLVSCVVSVVPVVSVVSLVVQLVVCVVVVPLQSNLVSCVSVVVLVVSLVSCVVVVNLQVSLVSCVVVVVLQSSLVSCVVVLVLVVSLVSCVVVVNVVVSVVSVPDDRDDPPPPPPPPPPPDPPPPPDPPDPDDDDDDDDDDD

InterPro domains:
  IPR011990 Tetratricopeptide-like helical domain superfamily [SSF48452] (216-336)

Radius of gyration: 40.05 Å; Cα contacts (8 Å, |Δi|>4): 485; chains: 1; bounding box: 95×109×99 Å